Protein AF-A0A7H0VAL7-F1 (afdb_monomer_lite)

Organism: NCBI:txid2761580

Foldseek 3Di:
DDDDDDDDDDDDDDDDDDDDDDDDDDPDDDDDDPPDFFPFKAKDKDQPDKFPKEFFPDFADQQQAQDWEWDDDPNWIWIWTAGLPQQWIWIAGPVVRYGDDTAHADAVPPHGDRFHDWYDQDQAWIKTQHDPDVDDDLQRLQWIWTGHSNNHTDAIAGNVQPLPFPPDDPPDVVPDDLPAPQPFADDDNQKTKGASHRPDPPDDPVNCVVSVPAGMWMWGPPVDSYTHIDGQPADDPDPPPPFAAAPLQQDWHWDALDPQWIWIDGFQAQWIWIAGRHHNDIAIAPGRDDQADHFDTDDDPDVDRHNDDQQGKTFDYKAAQNVQQKIKTKIFGHFDPPCAQQPPFGLSGPFIKIFIAHNNNYGNHIATDDPVDDPPSPWHDDPRWTWDKDQDPGSSIIMITTMHIDMDGDDPVVSVVRSVCSVPVTRPAGQQLVLVVVVVLVQDFFAKEWEEELLADLLQLVLLVVVCVVCVVVCVVLRYAYEYEQNSDDPVLVVPPDSSYHYHDVCSSCVNCPSRLNHIKIFTGRNRTTRHIDGQDSVRSVVVVVVVVVSSVVSVD

Structure (mmCIF, N/CA/C/O backbone):
data_AF-A0A7H0VAL7-F1
#
_entry.id   AF-A0A7H0VAL7-F1
#
loop_
_atom_site.group_PDB
_atom_site.id
_atom_site.type_symbol
_atom_site.label_atom_id
_atom_site.label_alt_id
_atom_site.label_comp_id
_atom_site.label_asym_id
_atom_site.label_entity_id
_atom_site.label_seq_id
_atom_site.pdbx_PDB_ins_code
_atom_site.Cartn_x
_atom_site.Cartn_y
_atom_site.Cartn_z
_atom_site.occupancy
_atom_site.B_iso_or_equiv
_atom_site.auth_seq_id
_atom_site.auth_comp_id
_atom_site.auth_asym_id
_atom_site.auth_atom_id
_atom_site.pdbx_PDB_model_num
ATOM 1 N N . MET A 1 1 ? -89.020 -16.031 35.136 1.00 33.03 1 MET A N 1
ATOM 2 C CA . MET A 1 1 ? -88.899 -17.501 35.164 1.00 33.03 1 MET A CA 1
ATOM 3 C C . MET A 1 1 ? -87.523 -17.814 34.593 1.00 33.03 1 MET A C 1
ATOM 5 O O . MET A 1 1 ? -87.369 -17.716 33.387 1.00 33.03 1 MET A O 1
ATOM 9 N N . SER A 1 2 ? -86.459 -17.699 35.400 1.00 27.12 2 SER A N 1
ATOM 10 C CA . SER A 1 2 ? -85.858 -18.779 36.224 1.00 27.12 2 SER A CA 1
ATOM 11 C C . SER A 1 2 ? -85.446 -19.972 35.347 1.00 27.12 2 SER A C 1
ATOM 13 O O . SER A 1 2 ? -86.298 -20.505 34.650 1.00 27.12 2 SER A O 1
ATOM 15 N N . ASP A 1 3 ? -84.223 -20.489 35.333 1.00 27.53 3 ASP A N 1
ATOM 16 C CA . ASP A 1 3 ? -83.018 -20.225 36.118 1.00 27.53 3 ASP A CA 1
ATOM 17 C C . ASP A 1 3 ? -81.853 -21.040 35.514 1.00 27.53 3 ASP A C 1
ATOM 19 O O . ASP A 1 3 ? -82.085 -22.069 34.886 1.00 27.53 3 ASP A O 1
ATOM 23 N N . SER A 1 4 ? -80.628 -20.563 35.775 1.00 27.33 4 SER A N 1
ATOM 24 C CA . SER A 1 4 ? -79.407 -21.314 36.153 1.00 27.33 4 SER A CA 1
ATOM 25 C C . SER A 1 4 ? -78.883 -22.462 35.258 1.00 27.33 4 SER A C 1
ATOM 27 O O . SER A 1 4 ? -79.551 -23.468 35.062 1.00 27.33 4 SER A O 1
ATOM 29 N N . ALA A 1 5 ? -77.654 -22.336 34.728 1.00 27.92 5 ALA A N 1
ATOM 30 C CA . ALA A 1 5 ? -76.391 -22.871 35.305 1.00 27.92 5 ALA A CA 1
ATOM 31 C C . ALA A 1 5 ? -76.059 -24.288 34.771 1.00 27.92 5 ALA A C 1
ATOM 33 O O . ALA A 1 5 ? -76.961 -25.070 34.533 1.00 27.92 5 ALA A O 1
ATOM 34 N N . ALA A 1 6 ? -74.828 -24.752 34.545 1.00 24.59 6 ALA A N 1
ATOM 35 C CA . ALA A 1 6 ? -73.465 -24.229 34.579 1.00 24.59 6 ALA A CA 1
ATOM 36 C C . ALA A 1 6 ? -72.562 -25.199 33.763 1.00 24.59 6 ALA A C 1
ATOM 38 O O . ALA A 1 6 ? -72.931 -26.345 33.515 1.00 24.59 6 ALA A O 1
ATOM 39 N N . CYS A 1 7 ? -71.370 -24.728 33.379 1.00 26.05 7 CYS A N 1
ATOM 40 C CA . CYS A 1 7 ? -70.186 -25.501 32.929 1.00 26.05 7 CYS A CA 1
ATOM 41 C C . CYS A 1 7 ? -69.704 -26.497 34.029 1.00 26.05 7 CYS A C 1
ATOM 43 O O . CYS A 1 7 ? -70.071 -26.233 35.178 1.00 26.05 7 CYS A O 1
ATOM 45 N N . PRO A 1 8 ? -68.834 -27.532 33.798 1.00 38.78 8 PRO A N 1
ATOM 46 C CA . PRO A 1 8 ? -67.550 -27.397 33.064 1.00 38.78 8 PRO A CA 1
ATOM 47 C C . PRO A 1 8 ? -66.879 -28.649 32.394 1.00 38.78 8 PRO A C 1
ATOM 49 O O . PRO A 1 8 ? -67.209 -29.797 32.673 1.00 38.78 8 PRO A O 1
ATOM 52 N N . SER A 1 9 ? -65.773 -28.367 31.665 1.00 28.70 9 SER A N 1
ATOM 53 C CA . SER A 1 9 ? -64.550 -29.196 31.422 1.00 28.70 9 SER A CA 1
ATOM 54 C C . SER A 1 9 ? -64.651 -30.345 30.374 1.00 28.70 9 SER A C 1
ATOM 56 O O . SER A 1 9 ? -65.642 -31.054 30.365 1.00 28.70 9 SER A O 1
ATOM 58 N N . TYR A 1 10 ? -63.738 -30.615 29.416 1.00 26.97 10 TYR A N 1
ATOM 59 C CA . TYR A 1 10 ? -62.262 -30.589 29.366 1.00 26.97 10 TYR A CA 1
ATOM 60 C C . TYR A 1 10 ? -61.719 -30.816 27.908 1.00 26.97 10 TYR A C 1
ATOM 62 O O . TYR A 1 10 ? -62.367 -31.502 27.129 1.00 26.97 10 TYR A O 1
ATOM 70 N N . LEU A 1 11 ? -60.487 -30.341 27.614 1.00 28.53 11 LEU A N 1
ATOM 71 C CA . LEU A 1 11 ? -59.453 -30.833 26.647 1.00 28.53 11 LEU A CA 1
ATOM 72 C C . LEU A 1 11 ? -59.736 -30.869 25.116 1.00 28.53 11 LEU A C 1
ATOM 74 O O . LEU A 1 11 ? -60.431 -31.733 24.605 1.00 28.53 11 LEU A O 1
ATOM 78 N N . LEU A 1 12 ? -59.210 -29.908 24.338 1.00 27.16 12 LEU A N 1
ATOM 79 C CA . LEU A 1 12 ? -57.887 -29.876 23.655 1.00 27.16 12 LEU A CA 1
ATOM 80 C C . LEU A 1 12 ? -57.770 -30.722 22.365 1.00 27.16 12 LEU A C 1
ATOM 82 O O . LEU A 1 12 ? -57.530 -31.922 22.416 1.00 27.16 12 LEU A O 1
ATOM 86 N N . LYS A 1 13 ? -57.724 -30.035 21.213 1.00 25.97 13 LYS A N 1
ATOM 87 C CA . LYS A 1 13 ? -56.488 -29.875 20.419 1.00 25.97 13 LYS A CA 1
ATOM 88 C C . LYS A 1 13 ? -56.617 -28.687 19.444 1.00 25.97 13 LYS A C 1
ATOM 90 O O . LYS A 1 13 ? -57.256 -28.790 18.411 1.00 25.97 13 LYS A O 1
ATOM 95 N N . LEU A 1 14 ? -56.002 -27.578 19.881 1.00 27.69 14 LEU A N 1
ATOM 96 C CA . LEU A 1 14 ? -55.145 -26.619 19.151 1.00 27.69 14 LEU A CA 1
ATOM 97 C C . LEU A 1 14 ? -55.662 -26.029 17.811 1.00 27.69 14 LEU A C 1
ATOM 99 O O . LEU A 1 14 ? -55.783 -26.743 16.831 1.00 27.69 14 LEU A O 1
ATOM 103 N N . ALA A 1 15 ? -56.048 -24.741 17.746 1.00 27.56 15 ALA A N 1
ATOM 104 C CA . ALA A 1 15 ? -55.188 -23.533 17.660 1.00 27.56 15 ALA A CA 1
ATOM 105 C C . ALA A 1 15 ? -54.503 -23.403 16.274 1.00 27.56 15 ALA A C 1
ATOM 107 O O . ALA A 1 15 ? -53.844 -24.336 15.851 1.00 27.56 15 ALA A O 1
ATOM 108 N N . ARG A 1 16 ? -54.526 -22.277 15.541 1.00 24.84 16 ARG A N 1
ATOM 109 C CA . ARG A 1 16 ? -54.648 -20.874 15.963 1.00 24.84 16 ARG A CA 1
ATOM 110 C C . ARG A 1 16 ? -54.789 -19.947 14.730 1.00 24.84 16 ARG A C 1
ATOM 112 O O . ARG A 1 16 ? -54.153 -20.188 13.716 1.00 24.84 16 ARG A O 1
ATOM 119 N N . VAL A 1 17 ? -55.505 -18.839 14.948 1.00 27.20 17 VAL A N 1
ATOM 120 C CA . VAL A 1 17 ? -55.437 -17.515 14.284 1.00 27.20 17 VAL A CA 1
ATOM 121 C C . VAL A 1 17 ? -56.045 -17.363 12.880 1.00 27.20 17 VAL A C 1
ATOM 123 O O . VAL A 1 17 ? -55.521 -17.806 11.867 1.00 27.20 17 VAL A O 1
ATOM 126 N N . VAL A 1 18 ? -57.153 -16.619 12.869 1.00 26.25 18 VAL A N 1
ATOM 127 C CA . VAL A 1 18 ? -57.858 -16.047 11.718 1.00 26.25 18 VAL A CA 1
ATOM 128 C C . VAL A 1 18 ? -56.954 -15.039 11.001 1.00 26.25 18 VAL A C 1
ATOM 130 O O . VAL A 1 18 ? -56.580 -14.024 11.585 1.00 26.25 18 VAL A O 1
ATOM 133 N N . LEU A 1 19 ? -56.637 -15.301 9.732 1.00 24.31 19 LEU A N 1
ATOM 134 C CA . LEU A 1 19 ? -56.024 -14.336 8.822 1.00 24.31 19 LEU A CA 1
ATOM 135 C C . LEU A 1 19 ? -57.151 -13.590 8.089 1.00 24.31 19 LEU A C 1
ATOM 137 O O . LEU A 1 19 ? -57.848 -14.171 7.257 1.00 24.31 19 LEU A O 1
ATOM 141 N N . PHE A 1 20 ? -57.361 -12.315 8.415 1.00 27.95 20 PHE A N 1
ATOM 142 C CA . PHE A 1 20 ? -58.212 -11.433 7.614 1.00 27.95 20 PHE A CA 1
ATOM 143 C C . PHE A 1 20 ? -57.476 -11.089 6.315 1.00 27.95 20 PHE A C 1
ATOM 145 O O . PHE A 1 20 ? -56.461 -10.394 6.327 1.00 27.95 20 PHE A O 1
ATOM 152 N N . VAL A 1 21 ? -57.988 -11.599 5.195 1.00 27.55 21 VAL A N 1
ATOM 153 C CA . VAL A 1 21 ? -57.498 -11.308 3.845 1.00 27.55 21 VAL A CA 1
ATOM 154 C C . VAL A 1 21 ? -57.972 -9.910 3.443 1.00 27.55 21 VAL A C 1
ATOM 156 O O . VAL A 1 21 ? -59.139 -9.712 3.112 1.00 27.55 21 VAL A O 1
ATOM 159 N N . PHE A 1 22 ? -57.061 -8.937 3.471 1.00 28.88 22 PHE A N 1
ATOM 160 C CA . PHE A 1 22 ? -57.211 -7.694 2.720 1.00 28.88 22 PHE A CA 1
ATOM 161 C C . PHE A 1 22 ? -56.831 -7.959 1.260 1.00 28.88 22 PHE A C 1
ATOM 163 O O . PHE A 1 22 ? -55.710 -8.367 0.960 1.00 28.88 22 PHE A O 1
ATOM 170 N N . ILE A 1 23 ? -57.780 -7.725 0.357 1.00 28.89 23 ILE A N 1
ATOM 171 C CA . ILE A 1 23 ? -57.581 -7.746 -1.093 1.00 28.89 23 ILE A CA 1
ATOM 172 C C . ILE A 1 23 ? -56.744 -6.509 -1.457 1.00 28.89 23 ILE A C 1
ATOM 174 O O . ILE A 1 23 ? -57.267 -5.402 -1.550 1.00 28.89 23 ILE A O 1
ATOM 178 N N . MET A 1 24 ? -55.433 -6.702 -1.613 1.00 26.30 24 MET A N 1
ATOM 179 C CA . MET A 1 24 ? -54.517 -5.772 -2.281 1.00 26.30 24 MET A CA 1
ATOM 180 C C . MET A 1 24 ? -54.406 -6.185 -3.759 1.00 26.30 24 MET A C 1
ATOM 182 O O . MET A 1 24 ? -54.379 -7.386 -4.040 1.00 26.30 24 MET A O 1
ATOM 186 N N . PRO A 1 25 ? -54.339 -5.242 -4.715 1.00 25.00 25 PRO A N 1
ATOM 187 C CA . PRO A 1 25 ? -54.172 -5.567 -6.125 1.00 25.00 25 PRO A CA 1
ATOM 188 C C . PRO A 1 25 ? -52.848 -6.309 -6.333 1.00 25.00 25 PRO A C 1
ATOM 190 O O . PRO A 1 25 ? -51.773 -5.825 -5.984 1.00 25.00 25 PRO A O 1
ATOM 193 N N . SER A 1 26 ? -52.957 -7.507 -6.898 1.00 22.83 26 SER A N 1
ATOM 194 C CA . SER A 1 26 ? -51.852 -8.362 -7.302 1.00 22.83 26 SER A CA 1
ATOM 195 C C . SER A 1 26 ? -51.057 -7.694 -8.424 1.00 22.83 26 SER A C 1
ATOM 197 O O . SER A 1 26 ? -51.422 -7.796 -9.598 1.00 22.83 26 SER A O 1
ATOM 199 N N . CYS A 1 27 ? -49.954 -7.032 -8.075 1.00 25.16 27 CYS A N 1
ATOM 200 C CA . CYS A 1 27 ? -48.839 -6.899 -9.003 1.00 25.16 27 CYS A CA 1
ATOM 201 C C . CYS A 1 27 ? -48.358 -8.311 -9.328 1.00 25.16 27 CYS A C 1
ATOM 203 O O . CYS A 1 27 ? -47.951 -9.065 -8.444 1.00 25.16 27 CYS A O 1
ATOM 205 N N . GLN A 1 28 ? -48.488 -8.664 -10.601 1.00 25.08 28 GLN A N 1
ATOM 206 C CA . GLN A 1 28 ? -47.977 -9.892 -11.179 1.00 25.08 28 GLN A CA 1
ATOM 207 C C . GLN A 1 28 ? -46.509 -10.054 -10.792 1.00 25.08 28 GLN A C 1
ATOM 209 O O . GLN A 1 28 ? -45.699 -9.153 -10.998 1.00 25.08 28 GLN A O 1
ATOM 214 N N . SER A 1 29 ? -46.192 -11.211 -10.227 1.00 24.55 29 SER A N 1
ATOM 215 C CA . SER A 1 29 ? -44.840 -11.732 -10.129 1.00 24.55 29 SER A CA 1
ATOM 216 C C . SER A 1 29 ? -44.214 -11.771 -11.526 1.00 24.55 29 SER A C 1
ATOM 218 O O . SER A 1 29 ? -44.711 -12.507 -12.384 1.00 24.55 29 SER A O 1
ATOM 220 N N . PRO A 1 30 ? -43.112 -11.046 -11.780 1.00 29.53 30 PRO A N 1
ATOM 221 C CA . PRO A 1 30 ? -42.185 -11.464 -12.805 1.00 29.53 30 PRO A CA 1
ATOM 222 C C . PRO A 1 30 ? -41.429 -12.660 -12.230 1.00 29.53 30 PRO A C 1
ATOM 224 O O . PRO A 1 30 ? -40.727 -12.556 -11.225 1.00 29.53 30 PRO A O 1
ATOM 227 N N . SER A 1 31 ? -41.707 -13.800 -12.845 1.00 27.52 31 SER A N 1
ATOM 228 C CA . SER A 1 31 ? -40.844 -14.963 -13.007 1.00 27.52 31 SER A CA 1
ATOM 229 C C . SER A 1 31 ? -39.399 -14.823 -12.521 1.00 27.52 31 SER A C 1
ATOM 231 O O . SER A 1 31 ? -38.689 -13.872 -12.851 1.00 27.52 31 SER A O 1
ATOM 233 N N . GLU A 1 32 ? -38.965 -15.875 -11.831 1.00 29.09 32 GLU A N 1
ATOM 234 C CA . GLU A 1 32 ? -37.606 -16.410 -11.869 1.00 29.09 32 GLU A CA 1
ATOM 235 C C . GLU A 1 32 ? -37.019 -16.296 -13.286 1.00 29.09 32 GLU A C 1
ATOM 237 O O . GLU A 1 32 ? -37.307 -17.109 -14.152 1.00 29.09 32 GLU A O 1
ATOM 242 N N . ASP A 1 33 ? -36.270 -15.221 -13.516 1.00 28.91 33 ASP A N 1
ATOM 243 C CA . ASP A 1 33 ? -35.259 -15.047 -14.564 1.00 28.91 33 ASP A CA 1
ATOM 244 C C . ASP A 1 33 ? -34.406 -13.826 -14.171 1.00 28.91 33 ASP A C 1
ATOM 246 O O . ASP A 1 33 ? -34.338 -12.793 -14.835 1.00 28.91 33 ASP A O 1
ATOM 250 N N . ALA A 1 34 ? -33.777 -13.926 -12.999 1.00 28.55 34 ALA A N 1
ATOM 251 C CA . ALA A 1 34 ? -32.723 -13.016 -12.554 1.00 28.55 34 ALA A CA 1
ATOM 252 C C . ALA A 1 34 ? -31.360 -13.724 -12.603 1.00 28.55 34 ALA A C 1
ATOM 254 O O . ALA A 1 34 ? -30.534 -13.587 -11.703 1.00 28.55 34 ALA A O 1
ATOM 255 N N . THR A 1 35 ? -31.115 -14.511 -13.648 1.00 32.81 35 THR A N 1
ATOM 256 C CA . THR A 1 35 ? -29.775 -14.996 -13.978 1.00 32.81 35 THR A CA 1
ATOM 257 C C . THR A 1 35 ? -28.995 -13.879 -14.673 1.00 32.81 35 THR A C 1
ATOM 259 O O . THR A 1 35 ? -29.366 -13.428 -15.754 1.00 32.81 35 THR A O 1
ATOM 262 N N . HIS A 1 36 ? -27.904 -13.467 -14.013 1.00 35.47 36 HIS A N 1
ATOM 263 C CA . HIS A 1 36 ? -26.885 -12.462 -14.371 1.00 35.47 36 HIS A CA 1
ATOM 264 C C . HIS A 1 36 ? -27.039 -11.050 -13.773 1.00 35.47 36 HIS A C 1
ATOM 266 O O . HIS A 1 36 ? -27.132 -10.039 -14.473 1.00 35.47 36 HIS A O 1
ATOM 272 N N . LYS A 1 37 ? -26.922 -10.970 -12.439 1.00 39.69 37 LYS A N 1
ATOM 273 C CA . LYS A 1 37 ? -26.351 -9.795 -11.758 1.00 39.69 37 LYS A CA 1
ATOM 274 C C . LYS A 1 37 ? -24.849 -9.688 -12.094 1.00 39.69 37 LYS A C 1
ATOM 276 O O . LYS A 1 37 ? -24.137 -10.681 -12.037 1.00 39.69 37 LYS A O 1
ATOM 281 N N . GLY A 1 38 ? -24.373 -8.489 -12.441 1.00 49.00 38 GLY A N 1
ATOM 282 C CA . GLY A 1 38 ? -22.967 -8.090 -12.261 1.00 49.00 38 GLY A CA 1
ATOM 283 C C . GLY A 1 38 ? -21.944 -8.299 -13.387 1.00 49.00 38 GLY A C 1
ATOM 284 O O . GLY A 1 38 ? -20.811 -7.883 -13.182 1.00 49.00 38 GLY A O 1
ATOM 285 N N . LEU A 1 39 ? -22.260 -8.880 -14.556 1.00 61.19 39 LEU A N 1
ATOM 286 C CA . LEU A 1 39 ? -21.219 -9.187 -15.568 1.00 61.19 39 LEU A CA 1
ATOM 287 C C . LEU A 1 39 ? -20.491 -7.948 -16.134 1.00 61.19 39 LEU A C 1
ATOM 289 O O . LEU A 1 39 ? -19.273 -7.987 -16.294 1.00 61.19 39 LEU A O 1
ATOM 293 N N . ASN A 1 40 ? -21.212 -6.842 -16.349 1.00 79.69 40 ASN A N 1
ATOM 294 C CA . ASN A 1 40 ? -20.710 -5.657 -17.054 1.00 79.69 40 ASN A CA 1
ATOM 295 C C . ASN A 1 40 ? -20.802 -4.402 -16.176 1.00 79.69 40 ASN A C 1
ATOM 297 O O . ASN A 1 40 ? -21.616 -3.521 -16.443 1.00 79.69 40 ASN A O 1
ATOM 301 N N . SER A 1 41 ? -20.010 -4.311 -15.114 1.00 88.12 41 SER A N 1
ATOM 302 C CA . SER A 1 41 ? -19.969 -3.120 -14.254 1.00 88.12 41 SER A CA 1
ATOM 303 C C . SER A 1 41 ? -18.535 -2.652 -14.046 1.00 88.12 41 SER A C 1
ATOM 305 O O . SER A 1 41 ? -17.637 -3.478 -13.866 1.00 88.12 41 SER A O 1
ATOM 307 N N . LYS A 1 42 ? -18.332 -1.331 -14.025 1.00 91.69 42 LYS A N 1
ATOM 308 C CA . LYS A 1 42 ? -17.063 -0.711 -13.629 1.00 91.69 42 LYS A CA 1
ATOM 309 C C . LYS A 1 42 ? -17.087 -0.291 -12.167 1.00 91.69 42 LYS A C 1
ATOM 311 O O . LYS A 1 42 ? -18.143 0.081 -11.658 1.00 91.69 42 LYS A O 1
ATOM 316 N N . VAL A 1 43 ? -15.922 -0.295 -11.526 1.00 93.12 43 VAL A N 1
ATOM 317 C CA . VAL A 1 43 ? -15.710 0.514 -10.317 1.00 93.12 43 VAL A CA 1
ATOM 318 C C . VAL A 1 43 ? -15.497 1.958 -10.751 1.00 93.12 43 VAL A C 1
ATOM 320 O O . VAL A 1 43 ? -14.681 2.233 -11.629 1.00 93.12 43 VAL A O 1
ATOM 323 N N . GLU A 1 44 ? -16.255 2.871 -10.164 1.00 92.81 44 GLU A N 1
ATOM 324 C CA . GLU A 1 44 ? -16.148 4.303 -10.393 1.00 92.81 44 GLU A CA 1
ATOM 325 C C . GLU A 1 44 ? -15.502 4.974 -9.186 1.00 92.81 44 GLU A C 1
ATOM 327 O O . GLU A 1 44 ? -15.857 4.697 -8.041 1.00 92.81 44 GLU A O 1
ATOM 332 N N . PHE A 1 45 ? -14.541 5.847 -9.471 1.00 94.00 45 PHE A N 1
ATOM 333 C CA . PHE A 1 45 ? -13.821 6.629 -8.480 1.00 94.00 45 PHE A CA 1
ATOM 334 C C . PHE A 1 45 ? -14.271 8.078 -8.602 1.00 94.00 45 PHE A C 1
ATOM 336 O O . PHE A 1 45 ? -14.106 8.696 -9.655 1.00 94.00 45 PHE A O 1
ATOM 343 N N . GLU A 1 46 ? -14.810 8.624 -7.522 1.00 94.25 46 GLU A N 1
ATOM 344 C CA . GLU A 1 46 ? -15.246 10.012 -7.461 1.00 94.25 46 GLU A CA 1
ATOM 345 C C . GLU A 1 46 ? -14.402 10.762 -6.432 1.00 94.25 46 GLU A C 1
ATOM 347 O O . GLU A 1 46 ? -14.486 10.500 -5.228 1.00 94.25 46 GLU A O 1
ATOM 352 N N . LEU A 1 47 ? -13.586 11.708 -6.905 1.00 92.44 47 LEU A N 1
ATOM 353 C CA . LEU A 1 47 ? -12.904 12.660 -6.036 1.00 92.44 47 LEU A CA 1
ATOM 354 C C . LEU A 1 47 ? -13.942 13.654 -5.498 1.00 92.44 47 LEU A C 1
ATOM 356 O O . LEU A 1 47 ? -14.277 14.633 -6.161 1.00 92.44 47 LEU A O 1
ATOM 360 N N . ILE A 1 48 ? -14.449 13.394 -4.292 1.00 91.81 48 ILE A N 1
ATOM 361 C CA . ILE A 1 48 ? -15.492 14.210 -3.656 1.00 91.81 48 ILE A CA 1
ATOM 362 C C . ILE A 1 48 ? -14.955 15.596 -3.319 1.00 91.81 48 ILE A C 1
ATOM 364 O O . ILE A 1 48 ? -15.605 16.613 -3.555 1.00 91.81 48 ILE A O 1
ATOM 368 N N . ARG A 1 49 ? -13.761 15.630 -2.726 1.00 89.38 49 ARG A N 1
ATOM 369 C CA . ARG A 1 49 ? -13.029 16.864 -2.459 1.00 89.38 49 ARG A CA 1
ATOM 370 C C . ARG A 1 49 ? -11.542 16.582 -2.311 1.00 89.38 49 ARG A C 1
ATOM 372 O O . ARG A 1 49 ? -11.132 15.495 -1.906 1.00 89.38 49 ARG A O 1
ATOM 379 N N . GLN A 1 50 ? -10.749 17.611 -2.556 1.00 87.06 50 GLN A N 1
ATOM 380 C CA . GLN A 1 50 ? -9.346 17.666 -2.181 1.00 87.06 50 GLN A CA 1
ATOM 381 C C . GLN A 1 50 ? -9.166 18.883 -1.277 1.00 87.06 50 GLN A C 1
ATOM 383 O O . GLN A 1 50 ? -9.714 19.946 -1.573 1.00 87.06 50 GLN A O 1
ATOM 388 N N . SER A 1 51 ? -8.457 18.717 -0.161 1.00 83.88 51 SER A N 1
ATOM 389 C CA . SER A 1 51 ? -8.179 19.839 0.733 1.00 83.88 51 SER A CA 1
ATOM 390 C C . SER A 1 51 ? -7.348 20.901 0.018 1.00 83.88 51 SER A C 1
ATOM 392 O O . SER A 1 51 ? -6.616 20.607 -0.937 1.00 83.88 51 SER A O 1
ATOM 394 N N . GLN A 1 52 ? -7.369 22.122 0.550 1.00 85.62 52 GLN A N 1
ATOM 395 C CA . GLN A 1 52 ? -6.288 23.057 0.277 1.00 85.62 52 GLN A CA 1
ATOM 396 C C . GLN A 1 52 ? -4.936 22.448 0.674 1.00 85.62 52 GLN A C 1
ATOM 398 O O . GLN A 1 52 ? -4.841 21.458 1.411 1.00 85.62 52 GLN A O 1
ATOM 403 N N . GLU A 1 53 ? -3.874 23.034 0.132 1.00 90.62 53 GLU A N 1
ATOM 404 C CA . GLU A 1 53 ? -2.510 22.620 0.416 1.00 90.62 53 GLU A CA 1
ATOM 405 C C . GLU A 1 53 ? -2.176 22.859 1.893 1.00 90.62 53 GLU A C 1
ATOM 407 O O . GLU A 1 53 ? -2.135 23.996 2.370 1.00 90.62 53 GLU A O 1
ATOM 412 N N . ILE A 1 54 ? -1.945 21.767 2.621 1.00 93.12 54 ILE A N 1
ATOM 413 C CA . ILE A 1 54 ? -1.576 21.809 4.030 1.00 93.12 54 ILE A CA 1
ATOM 414 C C . ILE A 1 54 ? -0.078 22.050 4.100 1.00 93.12 54 ILE A C 1
ATOM 416 O O . ILE A 1 54 ? 0.723 21.240 3.636 1.00 93.12 54 ILE A O 1
ATOM 420 N N . ASN A 1 55 ? 0.287 23.180 4.697 1.00 94.06 55 ASN A N 1
ATOM 421 C CA . ASN A 1 55 ? 1.673 23.577 4.882 1.00 94.06 55 ASN A CA 1
ATOM 422 C C . ASN A 1 55 ? 2.190 23.044 6.218 1.00 94.06 55 ASN A C 1
ATOM 424 O O . ASN A 1 55 ? 1.607 23.303 7.275 1.00 94.06 55 ASN A O 1
ATOM 428 N N . LEU A 1 56 ? 3.306 22.331 6.162 1.00 93.50 56 LEU A N 1
ATOM 429 C CA . LEU A 1 56 ? 4.058 21.860 7.308 1.00 93.50 56 LEU A CA 1
ATOM 430 C C . LEU A 1 56 ? 5.241 22.802 7.573 1.00 93.50 56 LEU A C 1
ATOM 432 O O . LEU A 1 56 ? 5.838 23.340 6.640 1.00 93.50 56 LEU A O 1
ATOM 436 N N . PRO A 1 57 ? 5.639 22.993 8.842 1.00 93.44 57 PRO A N 1
ATOM 437 C CA . PRO A 1 57 ? 6.821 23.786 9.175 1.00 93.44 57 PRO A CA 1
ATOM 438 C C . PRO A 1 57 ? 8.147 23.051 8.891 1.00 93.44 57 PRO A C 1
ATOM 440 O O . PRO A 1 57 ? 9.212 23.525 9.284 1.00 93.44 57 PRO A O 1
ATOM 443 N N . PHE A 1 58 ? 8.096 21.889 8.240 1.00 89.94 58 PHE A N 1
ATOM 444 C CA . PHE A 1 58 ? 9.207 20.979 7.985 1.00 89.94 58 PHE A CA 1
ATOM 445 C C . PHE A 1 58 ? 8.927 20.130 6.742 1.00 89.94 58 PHE A C 1
ATOM 447 O O . PHE A 1 58 ? 7.785 20.037 6.298 1.00 89.94 58 PHE A O 1
ATOM 454 N N . GLU A 1 59 ? 9.968 19.512 6.192 1.00 87.69 59 GLU A N 1
ATOM 455 C CA . GLU A 1 59 ? 9.846 18.570 5.075 1.00 87.69 59 GLU A CA 1
ATOM 456 C C . GLU A 1 59 ? 9.268 17.237 5.558 1.00 87.69 59 GLU A C 1
ATOM 458 O O . GLU A 1 59 ? 9.572 16.784 6.664 1.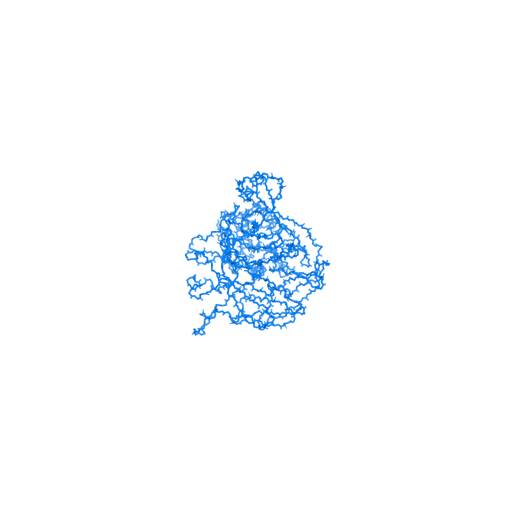00 87.69 59 GLU A O 1
ATOM 463 N N . PHE A 1 60 ? 8.393 16.658 4.738 1.00 83.31 60 PHE A N 1
ATOM 464 C CA . PHE A 1 60 ? 7.707 15.397 4.976 1.00 83.31 60 PHE A CA 1
ATOM 465 C C . PHE A 1 60 ? 7.444 14.709 3.636 1.00 83.31 60 PHE A C 1
ATOM 467 O O . PHE A 1 60 ? 6.779 15.267 2.760 1.00 83.31 60 PHE A O 1
ATOM 474 N N . ASN A 1 61 ? 7.948 13.486 3.492 1.00 76.62 61 ASN A N 1
ATOM 475 C CA . ASN A 1 61 ? 7.738 12.683 2.299 1.00 76.62 61 ASN A CA 1
ATOM 476 C C . ASN A 1 61 ? 6.555 11.722 2.498 1.00 76.62 61 ASN A C 1
ATOM 478 O O . ASN A 1 61 ? 6.677 10.692 3.163 1.00 76.62 61 ASN A O 1
ATOM 482 N N . VAL A 1 62 ? 5.414 12.047 1.880 1.00 77.38 62 VAL A N 1
ATOM 483 C CA . VAL A 1 62 ? 4.181 11.242 1.924 1.00 77.38 62 VAL A CA 1
ATOM 484 C C . VAL A 1 62 ? 4.433 9.797 1.487 1.00 77.38 62 VAL A C 1
ATOM 486 O O . VAL A 1 62 ? 3.848 8.888 2.071 1.00 77.38 62 VAL A O 1
ATOM 489 N N . ALA A 1 63 ? 5.326 9.566 0.518 1.00 66.88 63 ALA A N 1
ATOM 490 C CA . ALA A 1 63 ? 5.606 8.230 -0.008 1.00 66.88 63 ALA A CA 1
ATOM 491 C C . ALA A 1 63 ? 6.255 7.294 1.026 1.00 66.88 63 ALA A C 1
ATOM 493 O O . ALA A 1 63 ? 6.245 6.078 0.844 1.00 66.88 63 ALA A O 1
ATOM 494 N N . LEU A 1 64 ? 6.817 7.835 2.111 1.00 65.56 64 LEU A N 1
ATOM 495 C CA . LEU A 1 64 ? 7.454 7.040 3.168 1.00 65.56 64 LEU A CA 1
ATOM 496 C C . LEU A 1 64 ? 6.504 6.692 4.300 1.00 65.56 64 LEU A C 1
ATOM 498 O O . LEU A 1 64 ? 6.816 5.839 5.128 1.00 65.56 64 LEU A O 1
ATOM 502 N N . ASN A 1 65 ? 5.339 7.328 4.329 1.00 69.25 65 ASN A N 1
ATOM 503 C CA . ASN A 1 65 ? 4.297 6.945 5.252 1.00 69.25 65 ASN A CA 1
ATOM 504 C C . ASN A 1 65 ? 3.689 5.613 4.790 1.00 69.25 65 ASN A C 1
ATOM 506 O O . ASN A 1 65 ? 3.458 5.419 3.598 1.00 69.25 65 ASN A O 1
ATOM 510 N N . LEU A 1 66 ? 3.413 4.696 5.718 1.00 66.62 66 LEU A N 1
ATOM 511 C CA . LEU A 1 66 ? 2.739 3.432 5.388 1.00 66.62 66 LEU A CA 1
ATOM 512 C C . LEU A 1 66 ? 1.231 3.503 5.625 1.00 66.62 66 LEU A C 1
ATOM 514 O O . LEU A 1 66 ? 0.458 2.899 4.884 1.00 66.62 66 LEU A O 1
ATOM 518 N N . THR A 1 67 ? 0.806 4.245 6.649 1.00 70.94 67 THR A N 1
ATOM 519 C CA . THR A 1 67 ? -0.583 4.247 7.119 1.00 70.94 67 THR A CA 1
ATOM 520 C C . THR A 1 67 ? -1.092 5.655 7.388 1.00 70.94 67 THR A C 1
ATOM 522 O O . THR A 1 67 ? -0.395 6.498 7.959 1.00 70.94 67 THR A O 1
ATOM 525 N N . ILE A 1 68 ? -2.346 5.898 7.019 1.00 85.69 68 ILE A N 1
ATOM 526 C CA . ILE A 1 68 ? -3.118 7.065 7.448 1.00 85.69 68 ILE A CA 1
ATOM 527 C C . ILE A 1 68 ? -4.091 6.581 8.516 1.00 85.69 68 ILE A C 1
ATOM 529 O O . ILE A 1 68 ? -4.797 5.600 8.301 1.00 85.69 68 ILE A O 1
ATOM 533 N N . ASP A 1 69 ? -4.161 7.284 9.640 1.00 88.88 69 ASP A N 1
ATOM 534 C CA . ASP A 1 69 ? -5.180 7.020 10.652 1.00 88.88 69 ASP A CA 1
ATOM 535 C C . ASP A 1 69 ? -6.035 8.268 10.860 1.00 88.88 69 ASP A C 1
ATOM 537 O O . ASP A 1 69 ? -5.502 9.367 11.014 1.00 88.88 69 ASP A O 1
ATOM 541 N N . ALA A 1 70 ? -7.355 8.113 10.814 1.00 91.25 70 ALA A N 1
ATOM 542 C CA . ALA A 1 70 ? -8.312 9.210 10.854 1.00 91.25 70 ALA A CA 1
ATOM 543 C C . ALA A 1 70 ? -9.271 9.034 12.031 1.00 91.25 70 ALA A C 1
ATOM 545 O O . ALA A 1 70 ? -9.866 7.973 12.217 1.00 91.25 70 ALA A O 1
ATOM 546 N N . TYR A 1 71 ? -9.452 10.088 12.825 1.00 92.00 71 TYR A N 1
ATOM 547 C CA . TYR A 1 71 ? -10.247 10.019 14.049 1.00 92.00 71 TYR A CA 1
ATOM 548 C C . TYR A 1 71 ? -10.903 11.361 14.390 1.00 92.00 71 TYR A C 1
ATOM 550 O O . TYR A 1 71 ? -10.462 12.428 13.965 1.00 92.00 71 TYR A O 1
ATOM 558 N N . THR A 1 72 ? -11.954 11.313 15.211 1.00 92.00 72 THR A N 1
ATOM 559 C CA . THR A 1 72 ? -12.632 12.504 15.745 1.00 92.00 72 THR A CA 1
ATOM 560 C C . THR A 1 72 ? -12.253 12.719 17.207 1.00 92.00 72 THR A C 1
ATOM 562 O O . THR A 1 72 ? -12.285 11.790 18.014 1.00 92.00 72 THR A O 1
ATOM 565 N N . ARG A 1 73 ? -11.943 13.964 17.579 1.00 90.31 73 ARG A N 1
ATOM 566 C CA . ARG A 1 73 ? -11.720 14.381 18.967 1.00 90.31 73 ARG A CA 1
ATOM 567 C C . ARG A 1 73 ? -12.322 15.762 19.204 1.00 90.31 73 ARG A C 1
ATOM 569 O O . ARG A 1 73 ? -11.905 16.724 18.567 1.00 90.31 73 ARG A O 1
ATOM 576 N N . ASN A 1 74 ? -13.223 15.867 20.184 1.00 89.25 74 ASN A N 1
ATOM 577 C CA . ASN A 1 74 ? -13.915 17.112 20.552 1.00 89.25 74 ASN A CA 1
ATOM 578 C C . ASN A 1 74 ? -14.536 17.806 19.324 1.00 89.25 74 ASN A C 1
ATOM 580 O O . ASN A 1 74 ? -14.211 18.954 19.032 1.00 89.25 74 ASN A O 1
ATOM 584 N N . ASP A 1 75 ? -15.341 17.061 18.560 1.00 90.62 75 ASP A N 1
ATOM 585 C CA . ASP A 1 75 ? -16.016 17.517 17.331 1.00 90.62 75 ASP A CA 1
ATOM 586 C C . ASP A 1 75 ? -15.091 18.010 16.204 1.00 90.62 75 ASP A C 1
ATOM 588 O O . ASP A 1 75 ? -15.553 18.577 15.218 1.00 90.62 75 ASP A O 1
ATOM 592 N N . THR A 1 76 ? -13.784 17.772 16.322 1.00 94.31 76 THR A N 1
ATOM 593 C CA . THR A 1 76 ? -12.796 18.070 15.284 1.00 94.31 76 THR A CA 1
ATOM 594 C C . THR A 1 76 ? -12.229 16.768 14.741 1.00 94.31 76 THR A C 1
ATOM 596 O O . THR A 1 76 ? -11.841 15.880 15.504 1.00 94.31 76 THR A O 1
ATOM 599 N N . ASP A 1 77 ? -12.175 16.660 13.422 1.00 95.06 77 ASP A N 1
ATOM 600 C CA . ASP A 1 77 ? -11.594 15.520 12.727 1.00 95.06 77 ASP A CA 1
ATOM 601 C C . ASP A 1 77 ? -10.111 15.746 12.449 1.00 95.06 77 ASP A C 1
ATOM 603 O O . ASP A 1 77 ? -9.697 16.826 12.013 1.00 95.06 77 ASP A O 1
ATOM 607 N N . PHE A 1 78 ? -9.321 14.702 12.677 1.00 95.19 78 PHE A N 1
ATOM 608 C CA . PHE A 1 78 ? -7.881 14.699 12.487 1.00 95.19 78 PHE A CA 1
ATOM 609 C C . PHE A 1 78 ? -7.450 13.526 11.616 1.00 95.19 78 PHE A C 1
ATOM 611 O O . PHE A 1 78 ? -8.093 12.476 11.616 1.00 95.19 78 PHE A O 1
ATOM 618 N N . ILE A 1 79 ? -6.309 13.694 10.952 1.00 94.00 79 ILE A N 1
ATOM 619 C CA . ILE A 1 79 ? -5.487 12.567 10.510 1.00 94.00 79 ILE A CA 1
ATOM 620 C C . ILE A 1 79 ? -4.163 12.569 11.270 1.00 94.00 79 ILE A C 1
ATOM 622 O O . ILE A 1 79 ? -3.611 13.629 11.587 1.00 94.00 79 ILE A O 1
ATOM 626 N N . LEU A 1 80 ? -3.669 11.375 11.572 1.00 92.56 80 LEU A N 1
ATOM 627 C CA . LEU A 1 80 ? -2.366 11.115 12.160 1.00 92.56 80 LEU A CA 1
ATOM 628 C C . LEU A 1 80 ? -1.495 10.421 11.119 1.00 92.56 80 LEU A C 1
ATOM 630 O O . LEU A 1 80 ? -1.907 9.413 10.540 1.00 92.56 80 LEU A O 1
ATOM 634 N N . LEU A 1 81 ? -0.301 10.961 10.896 1.00 90.00 81 LEU A N 1
ATOM 635 C CA . LEU A 1 81 ? 0.666 10.474 9.914 1.00 90.00 81 LEU A CA 1
ATOM 636 C C . LEU A 1 81 ? 1.990 10.144 10.596 1.00 90.00 81 LEU A C 1
ATOM 638 O O . LEU A 1 81 ? 2.369 10.814 11.562 1.00 90.00 81 LEU A O 1
ATOM 642 N N . GLY A 1 82 ? 2.692 9.141 10.074 1.00 82.94 82 GLY A N 1
ATOM 643 C CA . GLY A 1 82 ? 4.015 8.764 10.539 1.00 82.94 82 GLY A CA 1
ATOM 644 C C . GLY A 1 82 ? 5.101 9.404 9.692 1.00 82.94 82 GLY A C 1
ATOM 645 O O . GLY A 1 82 ? 5.086 9.284 8.471 1.00 82.94 82 GLY A O 1
ATOM 646 N N . ASP A 1 83 ? 6.042 10.088 10.338 1.00 80.19 83 ASP A N 1
ATOM 647 C CA . ASP A 1 83 ? 7.229 10.639 9.691 1.00 80.19 83 ASP A CA 1
ATOM 648 C C . ASP A 1 83 ? 8.467 9.903 10.210 1.00 80.19 83 ASP A C 1
ATOM 650 O O . ASP A 1 83 ? 8.976 10.177 11.306 1.00 80.19 83 ASP A O 1
ATOM 654 N N . ILE A 1 84 ? 8.915 8.932 9.412 1.00 71.25 84 ILE A N 1
ATOM 655 C CA . ILE A 1 84 ? 10.085 8.097 9.698 1.00 71.25 84 ILE A CA 1
ATOM 656 C C . ILE A 1 84 ? 11.348 8.964 9.766 1.00 71.25 84 ILE A C 1
ATOM 658 O O . ILE A 1 84 ? 12.138 8.832 10.704 1.00 71.25 84 ILE A O 1
ATOM 662 N N . GLU A 1 85 ? 11.525 9.867 8.799 1.00 71.44 85 GLU A N 1
ATOM 663 C CA . GLU A 1 85 ? 12.730 10.690 8.652 1.00 71.44 85 GLU A CA 1
ATOM 664 C C . GLU A 1 85 ? 12.833 11.718 9.781 1.00 71.44 85 GLU A C 1
ATOM 666 O O . GLU A 1 85 ? 13.871 11.839 10.439 1.00 71.44 85 GLU A O 1
ATOM 671 N N . GLY A 1 86 ? 11.723 12.405 10.065 1.00 73.75 86 GLY A N 1
ATOM 672 C CA . GLY A 1 86 ? 11.601 13.367 11.157 1.00 73.75 86 GLY A CA 1
ATOM 673 C C . GLY A 1 86 ? 11.422 12.739 12.542 1.00 73.75 86 GLY A C 1
ATOM 674 O O . GLY A 1 86 ? 11.464 13.463 13.537 1.00 73.75 86 GLY A O 1
ATOM 675 N N . ARG A 1 87 ? 11.245 11.411 12.631 1.00 78.25 87 ARG A N 1
ATOM 676 C CA . ARG A 1 87 ? 11.059 10.645 13.882 1.00 78.25 87 ARG A CA 1
ATOM 677 C C . ARG A 1 87 ? 9.914 11.191 14.741 1.00 78.25 87 ARG A C 1
ATOM 679 O O . ARG A 1 87 ? 10.058 11.439 15.943 1.00 78.25 87 ARG A O 1
ATOM 686 N N . ARG A 1 88 ? 8.763 11.415 14.115 1.00 84.81 88 ARG A N 1
ATOM 687 C CA . ARG A 1 88 ? 7.606 12.069 14.740 1.00 84.81 88 ARG A CA 1
ATOM 688 C C . ARG A 1 88 ? 6.291 11.542 14.189 1.00 84.81 88 ARG A C 1
ATOM 690 O O . ARG A 1 88 ? 6.246 10.923 13.132 1.00 84.81 88 ARG A O 1
ATOM 697 N N . LEU A 1 89 ? 5.214 11.846 14.902 1.00 90.19 89 LEU A N 1
ATOM 698 C CA . LEU A 1 89 ? 3.872 11.822 14.335 1.00 90.19 89 LEU A CA 1
ATOM 699 C C . LEU A 1 89 ? 3.445 13.236 13.957 1.00 90.19 89 LEU A C 1
ATOM 701 O O . LEU A 1 89 ? 3.756 14.206 14.657 1.00 90.19 89 LEU A O 1
ATOM 705 N N . ILE A 1 90 ? 2.683 13.338 12.878 1.00 92.94 90 ILE A N 1
ATOM 706 C CA . ILE A 1 90 ? 2.107 14.585 12.387 1.00 92.94 90 ILE A CA 1
ATOM 707 C C . ILE A 1 90 ? 0.595 14.481 12.569 1.00 92.94 90 ILE A C 1
ATOM 709 O O . ILE A 1 90 ? -0.053 13.634 11.963 1.00 92.94 90 ILE A O 1
ATOM 713 N N . GLU A 1 91 ? 0.031 15.333 13.423 1.00 94.56 91 GLU A N 1
ATOM 714 C CA . GLU A 1 91 ? -1.417 15.454 13.605 1.00 94.56 91 GLU A CA 1
ATOM 715 C C . GLU A 1 91 ? -1.897 16.667 12.798 1.00 94.56 91 GLU A C 1
ATOM 717 O O . GLU A 1 91 ? -1.405 17.792 12.953 1.00 94.56 91 GLU A O 1
ATOM 722 N N . VAL A 1 92 ? -2.870 16.434 11.927 1.00 95.88 92 VAL A N 1
ATOM 723 C CA . VAL A 1 92 ? -3.408 17.420 10.988 1.00 95.88 92 VAL A CA 1
ATOM 724 C C . VAL A 1 92 ? -4.887 17.576 11.279 1.00 95.88 92 VAL A C 1
ATOM 726 O O . VAL A 1 92 ? -5.609 16.588 11.359 1.00 95.88 92 VAL A O 1
ATOM 729 N N . ASP A 1 93 ? -5.333 18.815 11.446 1.00 95.06 93 ASP A N 1
ATOM 730 C CA . ASP A 1 93 ? -6.744 19.146 11.600 1.00 95.06 93 ASP A CA 1
ATOM 731 C C . ASP A 1 93 ? -7.372 19.211 10.209 1.00 95.06 93 ASP A C 1
ATOM 733 O O . ASP A 1 93 ? -7.133 20.151 9.448 1.00 95.06 93 ASP A O 1
ATOM 737 N N . ILE A 1 94 ? -8.154 18.191 9.870 1.00 94.19 94 ILE A N 1
ATOM 738 C CA . ILE A 1 94 ? -8.785 18.077 8.554 1.00 94.19 94 ILE A CA 1
ATOM 739 C C . ILE A 1 94 ? -10.156 18.754 8.484 1.00 94.19 94 ILE A C 1
ATOM 741 O O . ILE A 1 94 ? -10.711 18.900 7.395 1.00 94.19 94 ILE A O 1
ATOM 745 N N . SER A 1 95 ? -10.690 19.197 9.626 1.00 92.00 95 SER A N 1
ATOM 746 C CA . SER A 1 95 ? -11.897 20.033 9.666 1.00 92.00 95 SER A CA 1
ATOM 747 C C . SER A 1 95 ? -11.574 21.473 9.275 1.00 92.00 95 SER A C 1
ATOM 749 O O . SER A 1 95 ? -12.363 22.122 8.598 1.00 92.00 95 SER A O 1
ATOM 751 N N . ASN A 1 96 ? -10.394 21.950 9.677 1.00 92.31 96 ASN A N 1
ATOM 752 C CA . ASN A 1 96 ? -9.902 23.299 9.396 1.00 92.31 96 ASN A CA 1
ATOM 753 C C . ASN A 1 96 ? -8.748 23.334 8.375 1.00 92.31 96 ASN A C 1
ATOM 755 O O . ASN A 1 96 ? -8.128 24.381 8.208 1.00 92.31 96 ASN A O 1
ATOM 759 N N . GLU A 1 97 ? -8.441 22.197 7.743 1.00 91.44 97 GLU A N 1
ATOM 760 C CA . GLU A 1 97 ? -7.430 22.026 6.685 1.00 91.44 97 GLU A CA 1
ATOM 761 C C . GLU A 1 97 ? -6.051 22.619 7.023 1.00 91.44 97 GLU A C 1
ATOM 763 O O . GLU A 1 97 ? -5.431 23.322 6.226 1.00 91.44 97 GLU A O 1
ATOM 768 N N . LYS A 1 98 ? -5.548 22.341 8.230 1.00 94.19 98 LYS A N 1
ATOM 769 C CA . LYS A 1 98 ? -4.280 22.907 8.706 1.00 94.19 98 LYS A CA 1
ATOM 770 C C . LYS A 1 98 ? -3.457 21.929 9.527 1.00 94.19 98 LYS A C 1
ATOM 772 O O . LYS A 1 98 ? -3.976 21.046 10.211 1.00 94.19 98 LYS A O 1
ATOM 777 N N . PHE A 1 99 ? -2.147 22.152 9.523 1.00 95.88 99 PHE A N 1
ATOM 778 C CA . PHE A 1 99 ? -1.246 21.514 10.472 1.00 95.88 99 PHE A CA 1
ATOM 779 C C . PHE A 1 99 ? -1.703 21.807 11.909 1.00 95.88 99 PHE A C 1
ATOM 781 O O . PHE A 1 99 ? -1.925 22.966 12.270 1.00 95.88 99 PHE A O 1
ATOM 788 N N . SER A 1 100 ? -1.861 20.758 12.722 1.00 95.25 100 SER A N 1
ATOM 789 C CA . SER A 1 100 ? -2.254 20.904 14.124 1.00 95.25 100 SER A CA 1
ATOM 790 C C . SER A 1 100 ? -1.035 20.876 15.035 1.00 95.25 100 SER A C 1
ATOM 792 O O . SER A 1 100 ? -0.822 21.808 15.814 1.00 95.25 100 SER A O 1
ATOM 794 N N . ARG A 1 101 ? -0.236 19.804 14.959 1.00 93.94 101 ARG A N 1
ATOM 795 C CA . ARG A 1 101 ? 0.957 19.627 15.795 1.00 93.94 101 ARG A CA 1
ATOM 796 C C . ARG A 1 101 ? 1.888 18.541 15.277 1.00 93.94 101 ARG A C 1
ATOM 798 O O . ARG A 1 101 ? 1.483 17.605 14.594 1.00 93.94 101 ARG A O 1
ATOM 805 N N . GLU A 1 102 ? 3.124 18.642 15.737 1.00 93.12 102 GLU A N 1
ATOM 806 C CA . GLU A 1 102 ? 4.110 17.572 15.727 1.00 93.12 102 GLU A CA 1
ATOM 807 C C . GLU A 1 102 ? 4.123 16.893 17.102 1.00 93.12 102 GLU A C 1
ATOM 809 O O . GLU A 1 102 ? 4.092 17.565 18.136 1.00 93.12 102 GLU A O 1
ATOM 814 N N . ILE A 1 103 ? 4.190 15.563 17.113 1.00 90.88 103 ILE A N 1
ATOM 815 C CA . ILE A 1 103 ? 4.378 14.747 18.312 1.00 90.88 103 ILE A CA 1
ATOM 816 C C . ILE A 1 103 ? 5.732 14.053 18.165 1.00 90.88 103 ILE A C 1
ATOM 818 O O . ILE A 1 103 ? 5.869 13.078 17.426 1.00 90.88 103 ILE A O 1
ATOM 822 N N . LYS A 1 104 ? 6.749 14.580 18.845 1.00 87.31 104 LYS A N 1
ATOM 823 C CA . LYS A 1 104 ? 8.116 14.046 18.787 1.00 87.31 104 LYS A CA 1
ATOM 824 C C . LYS A 1 104 ? 8.200 12.686 19.467 1.00 87.31 104 LYS A C 1
ATOM 826 O O . LYS A 1 104 ? 7.730 12.545 20.593 1.00 87.31 104 LYS A O 1
ATOM 831 N N . ILE A 1 105 ? 8.831 11.710 18.814 1.00 78.69 105 ILE A N 1
ATOM 832 C CA . ILE A 1 105 ? 9.021 10.358 19.354 1.00 78.69 105 ILE A CA 1
ATOM 833 C C . ILE A 1 105 ? 10.522 10.119 19.545 1.00 78.69 105 ILE A C 1
ATOM 835 O O . ILE A 1 105 ? 11.266 9.902 18.595 1.00 78.69 105 ILE A O 1
ATOM 839 N N . GLU A 1 106 ? 11.006 10.184 20.784 1.00 68.56 106 GLU A N 1
ATOM 840 C CA . GLU A 1 106 ? 12.438 10.416 21.029 1.00 68.56 106 GLU A CA 1
ATOM 841 C C . GLU A 1 106 ? 13.358 9.174 21.151 1.00 68.56 106 GLU A C 1
ATOM 843 O O . GLU A 1 106 ? 14.521 9.362 21.509 1.00 68.56 106 GLU A O 1
ATOM 848 N N . ARG A 1 107 ? 12.968 7.906 20.883 1.00 58.97 107 ARG A N 1
ATOM 849 C CA . ARG A 1 107 ? 13.811 6.769 21.355 1.00 58.97 107 ARG A CA 1
ATOM 850 C C . ARG A 1 107 ? 14.483 5.849 20.342 1.00 58.97 107 ARG A C 1
ATOM 852 O O . ARG A 1 107 ? 13.889 4.897 19.877 1.00 58.97 107 ARG A O 1
ATOM 859 N N . ILE A 1 108 ? 15.808 5.986 20.216 1.00 56.88 108 ILE A N 1
ATOM 860 C CA . ILE A 1 108 ? 16.726 5.104 19.475 1.00 56.88 108 ILE A CA 1
ATOM 861 C C . ILE A 1 108 ? 17.787 4.485 20.435 1.00 56.88 108 ILE A C 1
ATOM 863 O O . ILE A 1 108 ? 18.971 4.550 20.146 1.00 56.88 108 ILE A O 1
ATOM 867 N N . ALA A 1 109 ? 17.374 3.914 21.596 1.00 54.34 109 ALA A N 1
ATOM 868 C CA . ALA A 1 109 ? 17.954 2.772 22.395 1.00 54.34 109 ALA A CA 1
ATOM 869 C C . ALA A 1 109 ? 17.314 2.676 23.798 1.00 54.34 109 ALA A C 1
ATOM 871 O O . ALA A 1 109 ? 16.945 3.714 24.331 1.00 54.34 109 ALA A O 1
ATOM 872 N N . LYS A 1 110 ? 17.297 1.565 24.563 1.00 45.56 110 LYS A N 1
ATOM 873 C CA . LYS A 1 110 ? 16.890 0.158 24.316 1.00 45.56 110 LYS A CA 1
ATOM 874 C C . LYS A 1 110 ? 15.345 0.142 24.426 1.00 45.56 110 LYS A C 1
ATOM 876 O O . LYS A 1 110 ? 14.859 0.476 25.500 1.00 45.56 110 LYS A O 1
ATOM 881 N N . GLY A 1 111 ? 14.513 -0.188 23.432 1.00 49.66 111 GLY A N 1
ATOM 882 C CA . GLY A 1 111 ? 14.703 -0.614 22.038 1.00 49.66 111 GLY A CA 1
ATOM 883 C C . GLY A 1 111 ? 13.649 0.051 21.127 1.00 49.66 111 GLY A C 1
ATOM 884 O O . GLY A 1 111 ? 12.541 0.322 21.565 1.00 49.66 111 GLY A O 1
ATOM 885 N N . ARG A 1 112 ? 14.031 0.373 19.895 1.00 53.25 112 ARG A N 1
ATOM 886 C CA . ARG A 1 112 ? 14.082 1.733 19.319 1.00 53.25 112 ARG A CA 1
ATOM 887 C C . ARG A 1 112 ? 12.906 2.046 18.362 1.00 53.25 112 ARG A C 1
ATOM 889 O O . ARG A 1 112 ? 12.432 1.136 17.708 1.00 53.25 112 ARG A O 1
ATOM 896 N N . TYR A 1 113 ? 12.485 3.307 18.236 1.00 57.25 113 TYR A N 1
ATOM 897 C CA . TYR A 1 113 ? 11.512 3.837 17.269 1.00 57.25 113 TYR A CA 1
ATOM 898 C C . TYR A 1 113 ? 12.173 4.874 16.363 1.00 57.25 113 TYR A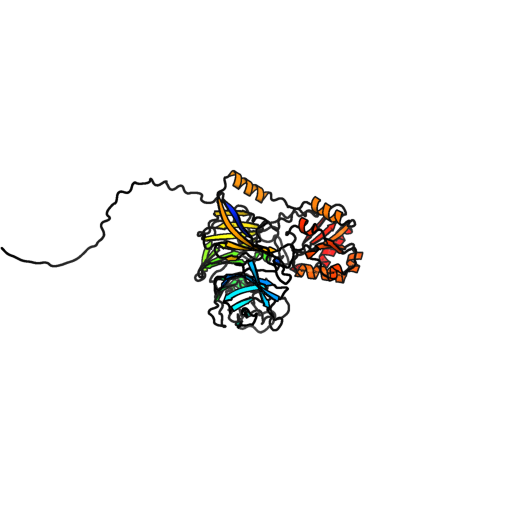 C 1
ATOM 900 O O . TYR A 1 113 ? 12.671 5.900 16.836 1.00 57.25 113 TYR A O 1
ATOM 908 N N . PRO A 1 114 ? 12.197 4.613 15.064 1.00 53.66 114 PRO A N 1
ATOM 909 C CA . PRO A 1 114 ? 11.595 5.565 14.126 1.00 53.66 114 PRO A CA 1
ATOM 910 C C . PRO A 1 114 ? 10.379 4.940 13.417 1.00 53.66 114 PRO A C 1
ATOM 912 O O . PRO A 1 114 ? 10.338 3.760 13.114 1.00 53.66 114 PRO A O 1
ATOM 915 N N . LEU A 1 115 ? 9.304 5.703 13.299 1.00 58.47 115 LEU A N 1
ATOM 916 C CA . LEU A 1 115 ? 7.931 5.197 13.296 1.00 58.47 115 LEU A CA 1
ATOM 917 C C . LEU A 1 115 ? 7.430 4.778 11.904 1.00 58.47 115 LEU A C 1
ATOM 919 O O . LEU A 1 115 ? 7.287 5.642 11.053 1.00 58.47 115 LEU A O 1
ATOM 923 N N . PHE A 1 116 ? 7.098 3.499 11.695 1.00 59.44 116 PHE A N 1
ATOM 924 C CA . PHE A 1 116 ? 6.544 3.000 10.417 1.00 59.44 116 PHE A CA 1
ATOM 925 C C . PHE A 1 116 ? 5.022 2.982 10.391 1.00 59.44 116 PHE A C 1
ATOM 927 O O . PHE A 1 116 ? 4.395 3.236 9.365 1.00 59.44 116 PHE A O 1
ATOM 934 N N . THR A 1 117 ? 4.421 2.633 11.523 1.00 70.12 117 THR A N 1
ATOM 935 C CA . THR A 1 117 ? 2.977 2.470 11.642 1.00 70.12 117 THR A CA 1
ATOM 936 C C . THR A 1 117 ? 2.540 2.867 13.038 1.00 70.12 117 THR A C 1
ATOM 938 O O . THR A 1 117 ? 3.251 2.664 14.030 1.00 70.12 117 THR A O 1
ATOM 941 N N . HIS A 1 118 ? 1.351 3.438 13.113 1.00 80.94 118 HIS A N 1
ATOM 942 C CA . HIS A 1 118 ? 0.756 3.954 14.332 1.00 80.94 118 HIS A CA 1
ATOM 943 C C . HIS A 1 118 ? -0.745 3.717 14.323 1.00 80.94 118 HIS A C 1
ATOM 945 O O . HIS A 1 118 ? -1.340 3.493 13.273 1.00 80.94 118 HIS A O 1
ATOM 951 N N . HIS A 1 119 ? -1.343 3.799 15.507 1.00 84.38 119 HIS A N 1
ATOM 952 C CA . HIS A 1 119 ? -2.790 3.754 15.665 1.00 84.38 119 HIS A CA 1
ATOM 953 C C . HIS A 1 119 ? -3.246 4.591 16.850 1.00 84.38 119 HIS A C 1
ATOM 955 O O . HIS A 1 119 ? -2.738 4.456 17.967 1.00 84.38 119 HIS A O 1
ATOM 961 N N . TYR A 1 120 ? -4.216 5.456 16.612 1.00 85.69 120 TYR A N 1
ATOM 962 C CA . TYR A 1 120 ? -4.851 6.300 17.599 1.00 85.69 120 TYR A CA 1
ATOM 963 C C . TYR A 1 120 ? -5.957 5.516 18.313 1.00 85.69 120 TYR A C 1
ATOM 965 O O . TYR A 1 120 ? -7.030 5.272 17.770 1.00 85.69 120 TYR A O 1
ATOM 973 N N . LEU A 1 121 ? -5.720 5.153 19.577 1.00 83.19 121 LEU A N 1
ATOM 974 C CA . LEU A 1 121 ? -6.757 4.563 20.431 1.00 83.19 121 LEU A CA 1
ATOM 975 C C . LEU A 1 121 ? -7.516 5.634 21.212 1.00 83.19 121 LEU A C 1
ATOM 977 O O . LEU A 1 121 ? -8.731 5.560 21.382 1.00 83.19 121 LEU A O 1
ATOM 981 N N . SER A 1 122 ? -6.787 6.606 21.756 1.00 80.88 122 SER A N 1
ATOM 982 C CA . SER A 1 122 ? -7.343 7.661 22.598 1.00 80.88 122 SER A CA 1
ATOM 983 C C . SER A 1 122 ? -6.371 8.845 22.712 1.00 80.88 122 SER A C 1
ATOM 985 O O . SER A 1 122 ? -5.207 8.736 22.316 1.00 80.88 122 SER A O 1
ATOM 987 N N . PRO A 1 123 ? -6.787 9.985 23.302 1.00 76.56 123 PRO A N 1
ATOM 988 C CA . PRO A 1 123 ? -5.882 11.107 23.559 1.00 76.56 123 PRO A CA 1
ATOM 989 C C . PRO A 1 123 ? -4.629 10.750 24.377 1.00 76.56 123 PRO A C 1
ATOM 991 O O . PRO A 1 123 ? -3.605 11.419 24.229 1.00 76.56 123 PRO A O 1
ATOM 994 N N . ASP A 1 124 ? -4.694 9.708 25.205 1.00 79.81 124 ASP A N 1
ATOM 995 C CA . ASP A 1 124 ? -3.592 9.270 26.069 1.00 79.81 124 ASP A CA 1
ATOM 996 C C . ASP A 1 124 ? -2.869 8.030 25.529 1.00 79.81 124 ASP A C 1
ATOM 998 O O . ASP A 1 124 ? -1.903 7.547 26.128 1.00 79.81 124 ASP A O 1
ATOM 1002 N N . THR A 1 125 ? -3.331 7.483 24.404 1.00 83.75 125 THR A N 1
ATOM 1003 C CA . THR A 1 125 ? -2.841 6.208 23.886 1.00 83.75 125 THR A CA 1
ATOM 1004 C C . THR A 1 125 ? -2.808 6.224 22.366 1.00 83.75 125 THR A C 1
ATOM 1006 O O . THR A 1 125 ? -3.810 6.007 21.690 1.00 83.75 125 THR A O 1
ATOM 1009 N N . ILE A 1 126 ? -1.612 6.440 21.838 1.00 87.19 126 ILE A N 1
ATOM 1010 C CA . ILE A 1 126 ? -1.255 6.197 20.448 1.00 87.19 126 ILE A CA 1
ATOM 1011 C C . ILE A 1 126 ? -0.316 5.001 20.458 1.00 87.19 126 ILE A C 1
ATOM 1013 O O . ILE A 1 126 ? 0.766 5.081 21.042 1.00 87.19 126 ILE A O 1
ATOM 1017 N N . ILE A 1 127 ? -0.736 3.891 19.857 1.00 82.50 127 ILE A N 1
ATOM 1018 C CA . ILE A 1 127 ? 0.126 2.728 19.676 1.00 82.50 127 ILE A CA 1
ATOM 1019 C C . ILE A 1 127 ? 1.143 3.063 18.597 1.00 82.50 127 ILE A C 1
ATOM 1021 O O . ILE A 1 127 ? 0.784 3.547 17.526 1.00 82.50 127 ILE A O 1
ATOM 1025 N N . VAL A 1 128 ? 2.410 2.801 18.889 1.00 78.31 128 VAL A N 1
ATOM 1026 C CA . VAL A 1 128 ? 3.510 3.012 17.957 1.00 78.31 128 VAL A CA 1
ATOM 1027 C C . VAL A 1 128 ? 4.234 1.695 17.740 1.00 78.31 128 VAL A C 1
ATOM 1029 O O . VAL A 1 128 ? 4.652 1.027 18.693 1.00 78.31 128 VAL A O 1
ATOM 1032 N N . LEU A 1 129 ? 4.407 1.350 16.468 1.00 70.00 129 LEU A N 1
ATOM 1033 C CA . LEU A 1 129 ? 5.188 0.202 16.038 1.00 70.00 129 LEU A CA 1
ATOM 1034 C C . LEU A 1 129 ? 6.616 0.634 15.704 1.00 70.00 129 LEU A C 1
ATOM 1036 O O . LEU A 1 129 ? 6.854 1.704 15.140 1.00 70.00 129 LEU A O 1
ATOM 1040 N N . LYS A 1 130 ? 7.570 -0.191 16.140 1.00 60.34 130 LYS A N 1
ATOM 1041 C CA . LYS A 1 130 ? 9.006 0.067 16.003 1.00 60.34 130 LYS A CA 1
ATOM 1042 C C . LYS A 1 130 ? 9.465 -0.049 14.557 1.00 60.34 130 LYS A C 1
ATOM 1044 O O . LYS A 1 130 ? 8.897 -0.812 13.782 1.00 60.34 130 LYS A O 1
ATOM 1049 N N . ASP A 1 131 ? 10.560 0.641 14.271 1.00 51.06 131 ASP A N 1
ATOM 1050 C CA . ASP A 1 131 ? 11.407 0.380 13.113 1.00 51.06 131 ASP A CA 1
ATOM 1051 C C . ASP A 1 131 ? 11.950 -1.039 13.139 1.00 51.06 131 ASP A C 1
ATOM 1053 O O . ASP A 1 131 ? 12.534 -1.473 14.135 1.00 51.06 131 ASP A O 1
ATOM 1057 N N . ILE A 1 132 ? 11.800 -1.722 12.013 1.00 48.31 132 ILE A N 1
ATOM 1058 C CA . ILE A 1 132 ? 12.476 -2.977 11.730 1.00 48.31 132 ILE A CA 1
ATOM 1059 C C . ILE A 1 132 ? 13.836 -2.612 11.117 1.00 48.31 132 ILE A C 1
ATOM 1061 O O . ILE A 1 132 ? 14.086 -2.828 9.933 1.00 48.31 132 ILE A O 1
ATOM 1065 N N . SER A 1 133 ? 14.735 -2.026 11.911 1.00 36.53 133 SER A N 1
ATOM 1066 C CA . SER A 1 133 ? 16.127 -1.882 11.481 1.00 36.53 133 SER A CA 1
ATOM 1067 C C . SER A 1 133 ? 16.859 -3.190 11.771 1.00 36.53 133 SER A C 1
ATOM 1069 O O . SER A 1 133 ? 16.845 -3.693 12.891 1.00 36.53 133 SER A O 1
ATOM 1071 N N . ASN A 1 134 ? 17.513 -3.739 10.745 1.00 34.78 134 ASN A N 1
ATOM 1072 C CA . ASN A 1 134 ? 18.262 -5.007 10.740 1.00 34.78 134 ASN A CA 1
ATOM 1073 C C . ASN A 1 134 ? 19.446 -5.086 11.742 1.00 34.78 134 ASN A C 1
ATOM 1075 O O . ASN A 1 134 ? 20.293 -5.973 11.636 1.00 34.78 134 ASN A O 1
ATOM 1079 N N . GLU A 1 135 ? 19.549 -4.174 12.710 1.00 34.00 135 GLU A N 1
ATOM 1080 C CA . GLU A 1 135 ? 20.670 -4.060 13.638 1.00 34.00 135 GLU A CA 1
ATOM 1081 C C . GLU A 1 135 ? 20.279 -4.485 15.066 1.00 34.00 135 GLU A C 1
ATOM 1083 O O . GLU A 1 135 ? 19.797 -3.705 15.883 1.00 34.00 135 GLU A O 1
ATOM 1088 N N . HIS A 1 136 ? 20.599 -5.742 15.384 1.00 32.75 136 HIS A N 1
ATOM 1089 C CA . HIS A 1 136 ? 20.795 -6.294 16.732 1.00 32.75 136 HIS A CA 1
ATOM 1090 C C . HIS A 1 136 ? 19.585 -6.379 17.698 1.00 32.75 136 HIS A C 1
ATOM 1092 O O . HIS A 1 136 ? 19.382 -5.520 18.557 1.00 32.75 136 HIS A O 1
ATOM 1098 N N . GLY A 1 137 ? 18.971 -7.570 17.761 1.00 39.16 137 GLY A N 1
ATOM 1099 C CA . GLY A 1 137 ? 18.644 -8.212 19.045 1.00 39.16 137 GLY A CA 1
ATOM 1100 C C . GLY A 1 137 ? 17.202 -8.698 19.248 1.00 39.16 137 GLY A C 1
ATOM 1101 O O . GLY A 1 137 ? 16.343 -7.936 19.683 1.00 39.16 137 GLY A O 1
ATOM 1102 N N . LEU A 1 138 ? 17.041 -10.023 19.137 1.00 41.19 138 LEU A N 1
ATOM 1103 C CA . LEU A 1 138 ? 15.886 -10.921 19.365 1.00 41.19 138 LEU A CA 1
ATOM 1104 C C . LEU A 1 138 ? 14.970 -10.684 20.593 1.00 41.19 138 LEU A C 1
ATOM 1106 O O . LEU A 1 138 ? 14.012 -11.423 20.800 1.00 41.19 138 LEU A O 1
ATOM 1110 N N . VAL A 1 139 ? 15.264 -9.718 21.463 1.00 40.84 139 VAL A N 1
ATOM 1111 C CA . VAL A 1 139 ? 14.528 -9.474 22.721 1.00 40.84 139 VAL A CA 1
ATOM 1112 C C . VAL A 1 139 ? 13.656 -8.215 22.638 1.00 40.84 139 VAL A C 1
ATOM 1114 O O . VAL A 1 139 ? 12.749 -8.037 23.451 1.00 40.84 139 VAL A O 1
ATOM 1117 N N . HIS A 1 140 ? 13.899 -7.332 21.664 1.00 44.06 140 HIS A N 1
ATOM 1118 C CA . HIS A 1 140 ? 13.194 -6.053 21.547 1.00 44.06 140 HIS A CA 1
ATOM 1119 C C . HIS A 1 140 ? 12.003 -6.074 20.579 1.00 44.06 140 HIS A C 1
ATOM 1121 O O . HIS A 1 140 ? 11.167 -5.175 20.673 1.00 44.06 140 HIS A O 1
ATOM 1127 N N . ASP A 1 141 ? 11.854 -7.117 19.762 1.00 50.41 141 ASP A N 1
ATOM 1128 C CA . ASP A 1 141 ? 10.789 -7.239 18.749 1.00 50.41 141 ASP A CA 1
ATOM 1129 C C . ASP A 1 141 ? 9.457 -7.743 19.330 1.00 50.41 141 ASP A C 1
ATOM 1131 O O . ASP A 1 141 ? 8.419 -7.730 18.679 1.00 50.41 141 ASP A O 1
ATOM 1135 N N . SER A 1 142 ? 9.455 -8.149 20.603 1.00 53.97 142 SER A N 1
ATOM 1136 C CA . SER A 1 142 ? 8.275 -8.651 21.318 1.00 53.97 142 SER A CA 1
ATOM 1137 C C . SER A 1 142 ? 7.535 -7.566 22.097 1.00 53.97 142 SER A C 1
ATOM 1139 O O . SER A 1 142 ? 6.913 -7.873 23.107 1.00 53.97 142 SER A O 1
ATOM 1141 N N . VAL A 1 143 ? 7.651 -6.289 21.731 1.00 62.62 143 VAL A N 1
ATOM 1142 C CA . VAL A 1 143 ? 7.090 -5.203 22.543 1.00 62.62 143 VAL A CA 1
ATOM 1143 C C . VAL A 1 143 ? 6.476 -4.119 21.669 1.00 62.62 143 VAL A C 1
ATOM 1145 O O . VAL A 1 143 ? 7.200 -3.496 20.889 1.00 62.62 143 VAL A O 1
ATOM 1148 N N . LEU A 1 144 ? 5.183 -3.859 21.868 1.00 72.56 144 LEU A N 1
ATOM 1149 C CA . LEU A 1 144 ? 4.516 -2.647 21.395 1.00 72.56 144 LEU A CA 1
ATOM 1150 C C . LEU A 1 144 ? 4.613 -1.578 22.461 1.00 72.56 144 LEU A C 1
ATOM 1152 O O . LEU A 1 144 ? 4.792 -1.859 23.646 1.00 72.56 144 LEU A O 1
ATOM 1156 N N . PHE A 1 145 ? 4.423 -0.344 22.047 1.00 76.75 145 PHE A N 1
ATOM 1157 C CA . PHE A 1 145 ? 4.396 0.747 22.984 1.00 76.75 145 PHE A CA 1
ATOM 1158 C C . PHE A 1 145 ? 3.247 1.687 22.701 1.00 76.75 145 PHE A C 1
ATOM 1160 O O . PHE A 1 145 ? 2.767 1.783 21.573 1.00 76.75 145 PHE A O 1
ATOM 1167 N N . SER A 1 146 ? 2.857 2.411 23.739 1.00 81.88 146 SER A N 1
ATOM 1168 C CA . SER A 1 146 ? 1.985 3.562 23.603 1.00 81.88 146 SER A CA 1
ATOM 1169 C C . SER A 1 146 ? 2.685 4.832 24.036 1.00 81.88 146 SER A C 1
ATOM 1171 O O . SER A 1 146 ? 3.473 4.847 24.985 1.00 81.88 146 SER A O 1
ATOM 1173 N N . VAL A 1 147 ? 2.355 5.906 23.337 1.00 85.69 147 VAL A N 1
ATOM 1174 C CA . VAL A 1 147 ? 2.691 7.272 23.713 1.00 85.69 147 VAL A CA 1
ATOM 1175 C C . VAL A 1 147 ? 1.409 8.080 23.852 1.00 85.69 147 VAL A C 1
ATOM 1177 O O . VAL A 1 147 ? 0.396 7.771 23.228 1.00 85.69 147 VAL A O 1
ATOM 1180 N N . ASN A 1 148 ? 1.439 9.142 24.646 1.00 87.62 148 ASN A N 1
ATOM 1181 C CA . ASN A 1 148 ? 0.381 10.146 24.610 1.00 87.62 148 ASN A CA 1
ATOM 1182 C C . ASN A 1 148 ? 0.648 11.189 23.514 1.00 87.62 148 ASN A C 1
ATOM 1184 O O . ASN A 1 148 ? 1.677 11.192 22.839 1.00 87.62 148 ASN A O 1
ATOM 1188 N N . ARG A 1 149 ? -0.259 12.157 23.389 1.00 87.44 149 ARG A N 1
ATOM 1189 C CA . ARG A 1 149 ? -0.153 13.273 22.433 1.00 87.44 149 ARG A CA 1
ATOM 1190 C C . ARG A 1 149 ? 0.999 14.255 22.661 1.00 87.44 149 ARG A C 1
ATOM 1192 O O . ARG A 1 149 ? 1.152 15.192 21.879 1.00 87.44 149 ARG A O 1
ATOM 1199 N N . LEU A 1 150 ? 1.768 14.089 23.733 1.00 87.81 150 LEU A N 1
ATOM 1200 C CA . LEU A 1 150 ? 3.011 14.825 23.968 1.00 87.81 150 LEU A CA 1
ATOM 1201 C C . LEU A 1 150 ? 4.243 14.014 23.539 1.00 87.81 150 LEU A C 1
ATOM 1203 O O . LEU A 1 150 ? 5.358 14.487 23.718 1.00 87.81 150 LEU A O 1
ATOM 1207 N N . GLY A 1 151 ? 4.055 12.797 23.012 1.00 83.69 151 GLY A N 1
ATOM 1208 C CA . GLY A 1 151 ? 5.140 11.890 22.638 1.00 83.69 151 GLY A CA 1
ATOM 1209 C C . GLY A 1 151 ? 5.761 11.166 23.831 1.00 83.69 151 GLY A C 1
ATOM 1210 O O . GLY A 1 151 ? 6.762 10.467 23.690 1.00 83.69 151 GLY A O 1
ATOM 1211 N N . LYS A 1 152 ? 5.169 11.316 25.023 1.00 85.56 152 LYS A N 1
ATOM 1212 C CA . LYS A 1 152 ? 5.636 10.644 26.232 1.00 85.56 152 LYS A CA 1
ATOM 1213 C C . LYS A 1 152 ? 5.093 9.223 26.260 1.00 85.56 152 LYS A C 1
ATOM 1215 O O . LYS A 1 152 ? 3.884 9.033 26.158 1.00 85.56 152 LYS A O 1
ATOM 1220 N N . GLU A 1 153 ? 5.982 8.256 26.457 1.00 84.62 153 GLU A N 1
ATOM 1221 C CA . GLU A 1 153 ? 5.629 6.853 26.685 1.00 84.62 153 GLU A CA 1
ATOM 1222 C C . GLU A 1 153 ? 4.624 6.726 27.840 1.00 84.62 153 GLU A C 1
ATOM 1224 O O . GLU A 1 153 ? 4.846 7.259 28.934 1.00 84.62 153 GLU A O 1
ATOM 1229 N N . THR A 1 154 ? 3.509 6.046 27.580 1.00 79.44 154 THR A N 1
ATOM 1230 C CA . THR A 1 154 ? 2.446 5.785 28.559 1.00 79.44 154 THR A CA 1
ATOM 1231 C C . THR A 1 154 ? 2.383 4.321 28.969 1.00 79.44 154 THR A C 1
ATOM 1233 O O . THR A 1 154 ? 2.119 4.043 30.138 1.00 79.44 154 THR A O 1
ATOM 1236 N N . ALA A 1 155 ? 2.688 3.390 28.063 1.00 77.12 155 ALA A N 1
ATOM 1237 C CA . ALA A 1 155 ? 2.797 1.973 28.388 1.00 77.12 155 ALA A CA 1
ATOM 1238 C C . ALA A 1 155 ? 3.720 1.204 27.438 1.00 77.12 155 ALA A C 1
ATOM 1240 O O . ALA A 1 155 ? 3.925 1.575 26.280 1.00 77.12 155 ALA A O 1
ATOM 1241 N N . ILE A 1 156 ? 4.207 0.075 27.949 1.00 75.00 156 ILE A N 1
ATOM 1242 C CA . ILE A 1 156 ? 4.973 -0.939 27.233 1.00 75.00 156 ILE A CA 1
ATOM 1243 C C . ILE A 1 156 ? 4.138 -2.220 27.251 1.00 75.00 156 ILE A C 1
ATOM 1245 O O . ILE A 1 156 ? 3.851 -2.745 28.326 1.00 75.00 156 ILE A O 1
ATOM 1249 N N . PHE A 1 157 ? 3.767 -2.732 26.083 1.00 70.06 157 PHE A N 1
ATOM 1250 C CA . PHE A 1 157 ? 2.995 -3.961 25.951 1.00 70.06 157 PHE A CA 1
ATOM 1251 C C . PHE A 1 157 ? 3.900 -5.099 25.530 1.00 70.06 157 PHE A C 1
ATOM 1253 O O . PHE A 1 157 ? 4.517 -5.058 24.465 1.00 70.06 157 PHE A O 1
ATOM 1260 N N . ASN A 1 158 ? 3.971 -6.129 26.360 1.00 64.56 158 ASN A N 1
ATOM 1261 C CA . ASN A 1 158 ? 4.841 -7.254 26.101 1.00 64.56 158 ASN A CA 1
ATOM 1262 C C . ASN A 1 158 ? 4.105 -8.365 25.341 1.00 64.56 158 ASN A C 1
ATOM 1264 O O . ASN A 1 158 ? 3.238 -9.036 25.887 1.00 64.56 158 ASN A O 1
ATOM 1268 N N . LEU A 1 159 ? 4.510 -8.615 24.099 1.00 61.00 159 LEU A N 1
ATOM 1269 C CA . LEU A 1 159 ? 4.017 -9.695 23.240 1.00 61.00 159 LEU A CA 1
ATOM 1270 C C . LEU A 1 159 ? 4.599 -11.071 23.631 1.00 61.00 159 LEU A C 1
ATOM 1272 O O . LEU A 1 159 ? 4.365 -12.065 22.945 1.00 61.00 159 LEU A O 1
ATOM 1276 N N . ASN A 1 160 ? 5.352 -11.155 24.738 1.00 49.28 160 ASN A N 1
ATOM 1277 C CA . ASN A 1 160 ? 6.001 -12.363 25.268 1.00 49.28 160 ASN A CA 1
ATOM 1278 C C . ASN A 1 160 ? 5.074 -13.571 25.511 1.00 49.28 160 ASN A C 1
ATOM 1280 O O . ASN A 1 160 ? 5.594 -14.670 25.699 1.00 49.28 160 ASN A O 1
ATOM 1284 N N . GLN A 1 161 ? 3.749 -13.394 25.525 1.00 47.25 161 GLN A N 1
ATOM 1285 C CA . GLN A 1 161 ? 2.772 -14.490 25.621 1.00 47.25 161 GLN A CA 1
ATOM 1286 C C . GLN A 1 161 ? 2.367 -15.081 24.261 1.00 47.25 161 GLN A C 1
ATOM 1288 O O . GLN A 1 161 ? 1.441 -15.885 24.195 1.00 47.25 161 GLN A O 1
ATOM 1293 N N . SER A 1 162 ? 3.048 -14.710 23.176 1.00 48.97 162 SER A N 1
ATOM 1294 C CA . SER A 1 162 ? 2.896 -15.400 21.899 1.00 48.97 162 SER A CA 1
ATOM 1295 C C . SER A 1 162 ? 3.205 -16.903 22.071 1.00 48.97 162 SER A C 1
ATOM 1297 O O . SER A 1 162 ? 4.300 -17.244 22.538 1.00 48.97 162 SER A O 1
ATOM 1299 N N . PRO A 1 163 ? 2.276 -17.816 21.720 1.00 45.53 163 PRO A N 1
ATOM 1300 C CA . PRO A 1 163 ? 2.434 -19.255 21.945 1.00 45.53 163 PRO A CA 1
ATOM 1301 C C . PRO A 1 163 ? 3.555 -19.894 21.103 1.00 45.53 163 PRO A C 1
ATOM 1303 O O . PRO A 1 163 ? 3.869 -21.064 21.295 1.00 45.53 163 PRO A O 1
ATOM 1306 N N . PHE A 1 164 ? 4.207 -19.138 20.213 1.00 46.88 164 PHE A N 1
ATOM 1307 C CA . PHE A 1 164 ? 5.261 -19.625 19.310 1.00 46.88 164 PHE A CA 1
ATOM 1308 C C . PHE A 1 164 ? 6.650 -19.700 19.955 1.00 46.88 164 PHE A C 1
ATOM 1310 O O . PHE A 1 164 ? 7.637 -20.014 19.295 1.00 46.88 164 PHE A O 1
ATOM 1317 N N . ARG A 1 165 ? 6.772 -19.443 21.262 1.00 45.25 165 ARG A N 1
ATOM 1318 C CA . ARG A 1 165 ? 8.034 -19.682 21.970 1.00 45.25 165 ARG A CA 1
ATOM 1319 C C . ARG A 1 165 ? 8.260 -21.178 22.142 1.00 45.25 165 ARG A C 1
ATOM 1321 O O . ARG A 1 165 ? 7.542 -21.837 22.888 1.00 45.25 165 ARG A O 1
ATOM 1328 N N . LYS A 1 166 ? 9.316 -21.690 21.507 1.00 43.50 166 LYS A N 1
ATOM 1329 C CA . LYS A 1 166 ? 9.843 -23.043 21.716 1.00 43.50 166 LYS A CA 1
ATOM 1330 C C . LYS A 1 166 ? 10.297 -23.182 23.179 1.00 43.50 166 LYS A C 1
ATOM 1332 O O . LYS A 1 166 ? 11.431 -22.869 23.528 1.00 43.50 166 LYS A O 1
ATOM 1337 N N . MET A 1 167 ? 9.387 -23.563 24.073 1.00 37.19 167 MET A N 1
ATOM 1338 C CA . MET A 1 167 ? 9.718 -23.861 25.465 1.00 37.19 167 MET A CA 1
ATOM 1339 C C . MET A 1 167 ? 10.351 -25.251 25.520 1.00 37.19 167 MET A C 1
ATOM 1341 O O . MET A 1 167 ? 9.643 -26.246 25.405 1.00 37.19 167 MET A O 1
ATOM 1345 N N . GLY A 1 168 ? 11.675 -25.321 25.685 1.00 41.12 168 GLY A N 1
ATOM 1346 C CA . GLY A 1 168 ? 12.359 -26.577 26.020 1.00 41.12 168 GLY A CA 1
ATOM 1347 C C . GLY A 1 168 ? 13.719 -26.813 25.370 1.00 41.12 168 GLY A C 1
ATOM 1348 O O . GLY A 1 168 ? 14.495 -27.583 25.926 1.00 41.12 168 GLY A O 1
ATOM 1349 N N . ASP A 1 169 ? 14.048 -26.135 24.269 1.00 39.53 169 ASP A N 1
ATOM 1350 C CA . ASP A 1 169 ? 15.344 -26.324 23.607 1.00 39.53 169 ASP A CA 1
ATOM 1351 C C . ASP A 1 169 ? 16.389 -25.334 24.133 1.00 39.53 169 ASP A C 1
ATOM 1353 O O . ASP A 1 169 ? 16.081 -24.190 24.482 1.00 39.53 169 ASP A O 1
ATOM 1357 N N . SER A 1 170 ? 17.635 -25.804 24.248 1.00 37.75 170 SER A N 1
ATOM 1358 C CA . SER A 1 170 ? 18.786 -25.013 24.683 1.00 37.75 170 SER A CA 1
ATOM 1359 C C . SER A 1 170 ? 18.859 -23.689 23.926 1.00 37.75 170 SER A C 1
ATOM 1361 O O . SER A 1 170 ? 18.522 -23.623 22.748 1.00 37.75 170 SER A O 1
ATOM 1363 N N . LYS A 1 171 ? 19.306 -22.634 24.619 1.00 38.75 171 LYS A N 1
ATOM 1364 C CA . LYS A 1 171 ? 19.499 -21.268 24.107 1.00 38.75 171 LYS A CA 1
ATOM 1365 C C . LYS A 1 171 ? 20.590 -21.191 23.022 1.00 38.75 171 LYS A C 1
ATOM 1367 O O . LYS A 1 171 ? 21.541 -20.430 23.183 1.00 38.75 171 LYS A O 1
ATOM 1372 N N . ASP A 1 172 ? 20.488 -21.972 21.955 1.00 33.50 172 ASP A N 1
ATOM 1373 C CA . ASP A 1 172 ? 21.290 -21.753 20.763 1.00 33.50 172 ASP A CA 1
ATOM 1374 C C . ASP A 1 172 ? 20.650 -20.620 19.971 1.00 33.50 172 ASP A C 1
ATOM 1376 O O . ASP A 1 172 ? 19.476 -20.661 19.597 1.00 33.50 172 ASP A O 1
ATOM 1380 N N . SER A 1 173 ? 21.428 -19.561 19.768 1.00 37.72 173 SER A N 1
ATOM 1381 C CA . SER A 1 173 ? 20.996 -18.311 19.142 1.00 37.72 173 SER A CA 1
ATOM 1382 C C . SER A 1 173 ? 20.567 -18.461 17.679 1.00 37.72 173 SER A C 1
ATOM 1384 O O . SER A 1 173 ? 20.065 -17.499 17.110 1.00 37.72 173 SER A O 1
ATOM 1386 N N . SER A 1 174 ? 20.772 -19.634 17.074 1.00 34.53 174 SER A N 1
ATOM 1387 C CA . SER A 1 174 ? 20.347 -19.969 15.711 1.00 34.53 174 SER A CA 1
ATOM 1388 C C . SER A 1 174 ? 19.069 -20.815 15.640 1.00 34.53 174 SER A C 1
ATOM 1390 O O . SER A 1 174 ? 18.417 -20.800 14.603 1.00 34.53 174 SER A O 1
ATOM 1392 N N . ASP A 1 175 ? 18.676 -21.499 16.722 1.00 32.97 175 ASP A N 1
ATOM 1393 C CA . ASP A 1 175 ? 17.591 -22.505 16.707 1.00 32.97 175 ASP A CA 1
ATOM 1394 C C . ASP A 1 175 ? 16.349 -22.094 17.512 1.00 32.97 175 ASP A C 1
ATOM 1396 O O . ASP A 1 175 ? 15.315 -22.774 17.516 1.00 32.97 175 ASP A O 1
ATOM 1400 N N . ALA A 1 176 ? 16.425 -20.950 18.182 1.00 30.78 176 ALA A N 1
ATOM 1401 C CA . ALA A 1 176 ? 15.328 -20.365 18.921 1.00 30.78 176 ALA A CA 1
ATOM 1402 C C . ALA A 1 176 ? 15.166 -18.915 18.488 1.00 30.78 176 ALA A C 1
ATOM 1404 O O . ALA A 1 176 ? 15.917 -18.070 18.963 1.00 30.78 176 ALA A O 1
ATOM 1405 N N . THR A 1 177 ? 14.191 -18.629 17.615 1.00 34.25 177 THR A N 1
ATOM 1406 C CA . THR A 1 177 ? 13.223 -17.524 17.774 1.00 34.25 177 THR A CA 1
ATOM 1407 C C . THR A 1 177 ? 12.253 -17.420 16.590 1.00 34.25 177 THR A C 1
ATOM 1409 O O . THR A 1 177 ? 12.513 -16.776 15.582 1.00 34.25 177 THR A O 1
ATOM 1412 N N . LEU A 1 178 ? 11.063 -17.999 16.770 1.00 35.56 178 LEU A N 1
ATOM 1413 C CA . LEU A 1 178 ? 9.823 -17.615 16.085 1.00 35.56 178 LEU A CA 1
ATOM 1414 C C . LEU A 1 178 ? 9.377 -16.228 16.582 1.00 35.56 178 LEU A C 1
ATOM 1416 O O . LEU A 1 178 ? 8.320 -16.073 17.196 1.00 35.56 178 LEU A O 1
ATOM 1420 N N . PHE A 1 179 ? 10.226 -15.217 16.417 1.00 38.81 179 PHE A N 1
ATOM 1421 C CA . PHE A 1 179 ? 9.714 -13.858 16.401 1.00 38.81 179 PHE A CA 1
ATOM 1422 C C . PHE A 1 179 ? 9.321 -13.573 14.977 1.00 38.81 179 PHE A C 1
ATOM 1424 O O . PHE A 1 179 ? 9.938 -14.032 14.033 1.00 38.81 179 PHE A O 1
ATOM 1431 N N . HIS A 1 180 ? 8.169 -12.971 14.830 1.00 39.69 180 HIS A N 1
ATOM 1432 C CA . HIS A 1 180 ? 7.625 -12.692 13.534 1.00 39.69 180 HIS A CA 1
ATOM 1433 C C . HIS A 1 180 ? 7.908 -11.217 13.296 1.00 39.69 180 HIS A C 1
ATOM 1435 O O . HIS A 1 180 ? 7.771 -10.423 14.233 1.00 39.69 180 HIS A O 1
ATOM 1441 N N . HIS A 1 181 ? 8.300 -10.834 12.080 1.00 40.09 181 HIS A N 1
ATOM 1442 C CA . HIS A 1 181 ? 8.061 -9.462 11.654 1.00 40.09 181 HIS A CA 1
ATOM 1443 C C . HIS A 1 181 ? 6.553 -9.280 11.779 1.00 40.09 181 HIS A C 1
ATOM 1445 O O . HIS A 1 181 ? 5.790 -9.784 10.958 1.00 40.09 181 HIS A O 1
ATOM 1451 N N . VAL A 1 182 ? 6.098 -8.673 12.875 1.00 43.94 182 VAL A N 1
ATOM 1452 C CA . VAL A 1 182 ? 4.700 -8.302 13.011 1.00 43.94 182 VAL A CA 1
ATOM 1453 C C . VAL A 1 182 ? 4.536 -7.145 12.050 1.00 43.94 182 VAL A C 1
ATOM 1455 O O . VAL A 1 182 ? 4.715 -5.993 12.437 1.00 43.94 182 VAL A O 1
ATOM 1458 N N . ARG A 1 183 ? 4.283 -7.458 10.776 1.00 50.28 183 ARG A N 1
ATOM 1459 C CA . ARG A 1 183 ? 3.874 -6.447 9.821 1.00 50.28 183 ARG A CA 1
ATOM 1460 C C . ARG A 1 183 ? 2.560 -5.907 10.374 1.00 50.28 183 ARG A C 1
ATOM 1462 O O . ARG A 1 183 ? 1.628 -6.692 10.570 1.00 50.28 183 ARG A O 1
ATOM 1469 N N . PRO A 1 184 ? 2.492 -4.624 10.732 1.00 52.56 184 PRO A N 1
ATOM 1470 C CA . PRO A 1 184 ? 1.233 -4.022 11.105 1.00 52.56 184 PRO A CA 1
ATOM 1471 C C . PRO A 1 184 ? 0.319 -4.117 9.917 1.00 52.56 184 PRO A C 1
ATOM 1473 O O . PRO A 1 184 ? 0.683 -3.680 8.828 1.00 52.56 184 PRO A O 1
ATOM 1476 N N . MET A 1 185 ? -0.822 -4.758 10.119 1.00 64.69 185 MET A N 1
ATOM 1477 C CA . MET A 1 185 ? -1.699 -5.038 8.998 1.00 64.69 185 MET A CA 1
ATOM 1478 C C . MET A 1 185 ? -2.956 -4.221 9.093 1.00 64.69 185 MET A C 1
ATOM 1480 O O . MET A 1 185 ? -3.324 -3.604 8.103 1.00 64.69 185 MET A O 1
ATOM 1484 N N . GLU A 1 186 ? -3.580 -4.192 10.273 1.00 78.31 186 GLU A N 1
ATOM 1485 C CA . GLU A 1 186 ? -4.816 -3.449 10.448 1.00 78.31 186 GLU A CA 1
ATOM 1486 C C . GLU A 1 186 ? -5.176 -3.279 11.930 1.00 78.31 186 GLU A C 1
ATOM 1488 O O . GLU A 1 186 ? -5.000 -4.199 12.738 1.00 78.31 186 GLU A O 1
ATOM 1493 N N . PHE A 1 187 ? -5.731 -2.123 12.283 1.00 78.38 187 PHE A N 1
ATOM 1494 C CA . PHE A 1 187 ? -6.381 -1.902 13.570 1.00 78.38 187 PHE A CA 1
ATOM 1495 C C . PHE A 1 187 ? -7.895 -1.743 13.390 1.00 78.38 187 PHE A C 1
ATOM 1497 O O . PHE A 1 187 ? -8.353 -1.173 12.406 1.00 78.38 187 PHE A O 1
ATOM 1504 N N . ASP A 1 188 ? -8.669 -2.207 14.372 1.00 81.94 188 ASP A N 1
ATOM 1505 C CA . ASP A 1 188 ? -10.111 -1.948 14.476 1.00 81.94 188 ASP A CA 1
ATOM 1506 C C . ASP A 1 188 ? -10.476 -1.635 15.922 1.00 81.94 188 ASP A C 1
ATOM 1508 O O . ASP A 1 188 ? -10.430 -2.507 16.798 1.00 81.94 188 ASP A O 1
ATOM 1512 N N . GLY A 1 189 ? -10.807 -0.374 16.194 1.00 82.50 189 GLY A N 1
ATOM 1513 C CA . GLY A 1 189 ? -11.040 0.099 17.552 1.00 82.50 189 GLY A CA 1
ATOM 1514 C C . GLY A 1 189 ? -9.854 -0.243 18.454 1.00 82.50 189 GLY A C 1
ATOM 1515 O O . GLY A 1 189 ? -8.767 0.300 18.284 1.00 82.50 189 GLY A O 1
ATOM 1516 N N . ASN A 1 190 ? -10.068 -1.154 19.405 1.00 84.12 190 ASN A N 1
ATOM 1517 C CA . ASN A 1 190 ? -9.065 -1.597 20.367 1.00 84.12 190 ASN A CA 1
ATOM 1518 C C . ASN A 1 190 ? -8.371 -2.918 19.999 1.00 84.12 190 ASN A C 1
ATOM 1520 O O . ASN A 1 190 ? -7.745 -3.525 20.865 1.00 84.12 190 ASN A O 1
ATOM 1524 N N . ARG A 1 191 ? -8.486 -3.386 18.755 1.00 85.56 191 ARG A N 1
ATOM 1525 C CA . ARG A 1 191 ? -7.822 -4.600 18.277 1.00 85.56 191 ARG A CA 1
ATOM 1526 C C . ARG A 1 191 ? -6.735 -4.289 17.279 1.00 85.56 191 ARG A C 1
ATOM 1528 O O . ARG A 1 191 ? -6.922 -3.458 16.399 1.00 85.56 191 ARG A O 1
ATOM 1535 N N . TYR A 1 192 ? -5.635 -5.019 17.398 1.00 81.88 192 TYR A N 1
ATOM 1536 C CA . TYR A 1 192 ? -4.550 -5.016 16.426 1.00 81.88 192 TYR A CA 1
ATOM 1537 C C . TYR A 1 192 ? -4.414 -6.389 15.798 1.00 81.88 192 TYR A C 1
ATOM 1539 O O . TYR A 1 192 ? -4.055 -7.343 16.495 1.00 81.88 192 TYR A O 1
ATOM 1547 N N . TYR A 1 193 ? -4.713 -6.479 14.506 1.00 83.56 193 TYR A N 1
ATOM 1548 C CA . TYR A 1 193 ? -4.591 -7.706 13.734 1.00 83.56 193 TYR A CA 1
ATOM 1549 C C . TYR A 1 193 ? -3.181 -7.857 13.183 1.00 83.56 193 TYR A C 1
ATOM 1551 O O . TYR A 1 193 ? -2.563 -6.906 12.698 1.00 83.56 193 TYR A O 1
ATOM 1559 N N . VAL A 1 194 ? -2.685 -9.087 13.250 1.00 77.31 194 VAL A N 1
ATOM 1560 C CA . VAL A 1 194 ? -1.317 -9.436 12.887 1.00 77.31 194 VAL A CA 1
ATOM 1561 C C . VAL A 1 194 ? -1.293 -10.748 12.115 1.00 77.31 194 VAL A C 1
ATOM 1563 O O . VAL A 1 194 ? -2.041 -11.676 12.432 1.00 77.31 194 VAL A O 1
ATOM 1566 N N . VAL A 1 195 ? -0.388 -10.849 11.143 1.00 75.19 195 VAL A N 1
ATOM 1567 C CA . VAL A 1 195 ? 0.046 -12.139 10.595 1.00 75.19 195 VAL A CA 1
ATOM 1568 C C . VAL A 1 195 ? 1.386 -12.481 11.231 1.00 75.19 195 VAL A C 1
ATOM 1570 O O . VAL A 1 195 ? 2.358 -11.741 11.050 1.00 75.19 195 VAL A O 1
ATOM 1573 N N . PRO A 1 196 ? 1.477 -13.570 12.005 1.00 66.56 196 PRO A N 1
ATOM 1574 C CA . PRO A 1 196 ? 2.763 -14.084 12.426 1.00 66.56 196 PRO A CA 1
ATOM 1575 C C . PRO A 1 196 ? 3.521 -14.642 11.198 1.00 66.56 196 PRO A C 1
ATOM 1577 O O . PRO A 1 196 ? 3.368 -15.797 10.821 1.00 66.56 196 PRO A O 1
ATOM 1580 N N . LEU A 1 197 ? 4.441 -13.852 10.623 1.00 54.91 197 LEU A N 1
ATOM 1581 C CA . LEU A 1 197 ? 5.415 -14.263 9.586 1.00 54.91 197 LEU A CA 1
ATOM 1582 C C . LEU A 1 197 ? 6.688 -14.898 10.165 1.00 54.91 197 LEU A C 1
ATOM 1584 O O . LEU A 1 197 ? 7.383 -14.196 10.894 1.00 54.91 197 LEU A O 1
ATOM 1588 N N . PRO A 1 198 ? 6.984 -16.198 9.986 1.00 49.25 198 PRO A N 1
ATOM 1589 C CA . PRO A 1 198 ? 8.188 -16.779 10.582 1.00 49.25 198 PRO A CA 1
ATOM 1590 C C . PRO A 1 198 ? 9.421 -15.984 10.125 1.00 49.25 198 PRO A C 1
ATOM 1592 O O . PRO A 1 198 ? 9.540 -15.700 8.938 1.00 49.25 198 PRO A O 1
ATOM 1595 N N . LEU A 1 199 ? 10.300 -15.581 11.061 1.00 37.50 199 LEU A N 1
ATOM 1596 C CA . LEU A 1 199 ? 11.404 -14.618 10.832 1.00 37.50 199 LEU A CA 1
ATOM 1597 C C . LEU A 1 199 ? 12.366 -14.990 9.696 1.00 37.50 199 LEU A C 1
ATOM 1599 O O . LEU A 1 199 ? 13.158 -14.159 9.271 1.00 37.50 199 LEU A O 1
ATOM 1603 N N . TYR A 1 200 ? 12.293 -16.213 9.187 1.00 34.78 200 TYR A N 1
ATOM 1604 C CA . TYR A 1 200 ? 12.995 -16.624 7.991 1.00 34.78 200 TYR A CA 1
ATOM 1605 C C . TYR A 1 200 ? 12.075 -17.525 7.177 1.00 34.78 200 TYR A C 1
ATOM 1607 O O . TYR A 1 200 ? 11.328 -18.338 7.725 1.00 34.78 200 TYR A O 1
ATOM 1615 N N . SER A 1 201 ? 12.179 -17.402 5.860 1.00 38.25 201 SER A N 1
ATOM 1616 C CA . SER A 1 201 ? 11.606 -18.233 4.795 1.00 38.25 201 SER A CA 1
ATOM 1617 C C . SER A 1 201 ? 11.948 -19.740 4.882 1.00 38.25 201 SER A C 1
ATOM 1619 O O . SER A 1 201 ? 11.909 -20.452 3.883 1.00 38.25 201 SER A O 1
ATOM 1621 N N . SER A 1 202 ? 12.298 -20.250 6.066 1.00 44.12 202 SER A N 1
ATOM 1622 C CA . SER A 1 202 ? 12.831 -21.587 6.319 1.00 44.12 202 SER A CA 1
ATOM 1623 C C . SER A 1 202 ? 11.833 -22.573 6.924 1.00 44.12 202 SER A C 1
ATOM 1625 O O . SER A 1 202 ? 12.128 -23.766 6.922 1.00 44.12 202 SER A O 1
ATOM 1627 N N . LEU A 1 203 ? 10.668 -22.132 7.422 1.00 51.88 203 LEU A N 1
ATOM 1628 C CA . LEU A 1 203 ? 9.660 -23.071 7.923 1.00 51.88 203 LEU A CA 1
ATOM 1629 C C . LEU A 1 203 ? 8.798 -23.604 6.786 1.00 51.88 203 LEU A C 1
ATOM 1631 O O . LEU A 1 203 ? 8.038 -22.879 6.146 1.00 51.88 203 LEU A O 1
ATOM 1635 N N . SER A 1 204 ? 8.887 -24.911 6.581 1.00 58.88 204 SER A N 1
ATOM 1636 C CA . SER A 1 204 ? 7.987 -25.640 5.698 1.00 58.88 204 SER A CA 1
ATOM 1637 C C . SER A 1 204 ? 6.545 -25.590 6.219 1.00 58.88 204 SER A C 1
ATOM 1639 O O . SER A 1 204 ? 6.299 -25.527 7.427 1.00 58.88 204 SER A O 1
ATOM 1641 N N . GLN A 1 205 ? 5.560 -25.728 5.325 1.00 64.12 205 GLN A N 1
ATOM 1642 C CA . GLN A 1 205 ? 4.149 -25.879 5.717 1.00 64.12 205 GLN A CA 1
ATOM 1643 C C . GLN A 1 205 ? 3.951 -27.030 6.721 1.00 64.12 205 GLN A C 1
ATOM 1645 O O . GLN A 1 205 ? 3.119 -26.960 7.624 1.00 64.12 205 GLN A O 1
ATOM 1650 N N . LYS A 1 206 ? 4.768 -28.082 6.605 1.00 65.69 206 LYS A N 1
ATOM 1651 C CA . LYS A 1 206 ? 4.798 -29.203 7.545 1.00 65.69 206 LYS A CA 1
ATOM 1652 C C . LYS A 1 206 ? 5.168 -28.761 8.962 1.00 65.69 206 LYS A C 1
ATOM 1654 O O . LYS A 1 206 ? 4.587 -29.268 9.918 1.00 65.69 206 LYS A O 1
ATOM 1659 N N . GLU A 1 207 ? 6.110 -27.837 9.114 1.00 66.44 207 GLU A N 1
ATOM 1660 C CA . GLU A 1 207 ? 6.498 -27.282 10.414 1.00 66.44 207 GLU A CA 1
ATOM 1661 C C . GLU A 1 207 ? 5.441 -26.327 10.962 1.00 66.44 207 GLU A C 1
ATOM 1663 O O . GLU A 1 207 ? 5.090 -26.446 12.134 1.00 66.44 207 GLU A O 1
ATOM 1668 N N . ILE A 1 208 ? 4.863 -25.469 10.116 1.00 68.00 208 ILE A N 1
ATOM 1669 C CA . ILE A 1 208 ? 3.722 -24.610 10.478 1.00 68.00 208 ILE A CA 1
ATOM 1670 C C . ILE A 1 208 ? 2.586 -25.457 11.068 1.00 68.00 208 ILE A C 1
ATOM 1672 O O . ILE A 1 208 ? 2.122 -25.191 12.179 1.00 68.00 208 ILE A O 1
ATOM 1676 N N . ASN A 1 209 ? 2.215 -26.541 10.381 1.00 69.94 209 ASN A N 1
ATOM 1677 C CA . ASN A 1 209 ? 1.164 -27.456 10.823 1.00 69.94 209 ASN A CA 1
ATOM 1678 C C . ASN A 1 209 ? 1.563 -28.220 12.095 1.00 69.94 209 ASN A C 1
ATOM 1680 O O . ASN A 1 209 ? 0.760 -28.343 13.018 1.00 69.94 209 ASN A O 1
ATOM 1684 N N . LYS A 1 210 ? 2.807 -28.717 12.173 1.00 69.44 210 LYS A N 1
ATOM 1685 C CA . LYS A 1 210 ? 3.325 -29.459 13.337 1.00 69.44 210 LYS A CA 1
ATOM 1686 C C . LYS A 1 210 ? 3.278 -28.626 14.618 1.00 69.44 210 LYS A C 1
ATOM 1688 O O . LYS A 1 210 ? 2.990 -29.174 15.679 1.00 69.44 210 LYS A O 1
ATOM 1693 N N . TYR A 1 211 ? 3.599 -27.337 14.527 1.00 67.19 211 TYR A N 1
ATOM 1694 C CA . TYR A 1 211 ? 3.659 -26.438 15.680 1.00 67.19 211 TYR A CA 1
ATOM 1695 C C . TYR A 1 211 ? 2.372 -25.632 15.891 1.00 67.19 211 TYR A C 1
ATOM 1697 O O . TYR A 1 211 ? 2.303 -24.859 16.843 1.00 67.19 211 TYR A O 1
ATOM 1705 N N . GLY A 1 212 ? 1.356 -25.818 15.042 1.00 69.12 212 GLY A N 1
ATOM 1706 C CA . GLY A 1 212 ? 0.077 -25.122 15.159 1.00 69.12 212 GLY A CA 1
ATOM 1707 C C . GLY A 1 212 ? 0.219 -23.602 15.078 1.00 69.12 212 GLY A C 1
ATOM 1708 O O . GLY A 1 212 ? -0.440 -22.892 15.836 1.00 69.12 212 GLY A O 1
ATOM 1709 N N . ILE A 1 213 ? 1.101 -23.100 14.205 1.00 71.19 213 ILE A N 1
ATOM 1710 C CA . ILE A 1 213 ? 1.267 -21.656 14.000 1.00 71.19 213 ILE A CA 1
ATOM 1711 C C . ILE A 1 213 ? 0.017 -21.155 13.249 1.00 71.19 213 ILE A C 1
ATOM 1713 O O . ILE A 1 213 ? -0.212 -21.588 12.119 1.00 71.19 213 ILE A O 1
ATOM 1717 N N . PRO A 1 214 ? -0.827 -20.301 13.858 1.00 76.75 214 PRO A N 1
ATOM 1718 C CA . PRO A 1 214 ? -1.986 -19.726 13.209 1.00 76.75 214 PRO A CA 1
ATOM 1719 C C . PRO A 1 214 ? -1.519 -18.723 12.172 1.00 76.75 214 PRO A C 1
ATOM 1721 O O . PRO A 1 214 ? -0.494 -18.068 12.331 1.00 76.75 214 PRO A O 1
ATOM 1724 N N . GLU A 1 215 ? -2.309 -18.561 11.130 1.00 78.44 215 GLU A N 1
ATOM 1725 C CA . GLU A 1 215 ? -1.969 -17.635 10.063 1.00 78.44 215 GLU A CA 1
ATOM 1726 C C . GLU A 1 215 ? -2.305 -16.189 10.406 1.00 78.44 215 GLU A C 1
ATOM 1728 O O . GLU A 1 215 ? -1.619 -15.277 9.966 1.00 78.44 215 GLU A O 1
ATOM 1733 N N . VAL A 1 216 ? -3.344 -15.975 11.213 1.00 83.94 216 VAL A N 1
ATOM 1734 C CA . VAL A 1 216 ? -3.778 -14.655 11.668 1.00 83.94 216 VAL A CA 1
ATOM 1735 C C . VAL A 1 216 ? -4.068 -14.711 13.160 1.00 83.94 216 VAL A C 1
ATOM 1737 O O . VAL A 1 216 ? -4.563 -15.706 13.694 1.00 83.94 216 VAL A O 1
ATOM 1740 N N . GLY A 1 217 ? -3.783 -13.617 13.850 1.00 84.19 217 GLY A N 1
ATOM 1741 C CA . GLY A 1 217 ? -4.237 -13.403 15.213 1.00 84.19 217 GLY A CA 1
ATOM 1742 C C . GLY A 1 217 ? -4.388 -11.928 15.522 1.00 84.19 217 GLY A C 1
ATOM 1743 O O . GLY A 1 217 ? -4.231 -11.071 14.652 1.00 84.19 217 GLY A O 1
ATOM 1744 N N . PHE A 1 218 ? -4.707 -11.628 16.773 1.00 84.69 218 PHE A N 1
ATOM 1745 C CA . PHE A 1 218 ? -4.851 -10.252 17.216 1.00 84.69 218 PHE A CA 1
ATOM 1746 C C . PHE A 1 218 ? -4.516 -10.062 18.693 1.00 84.69 218 PHE A C 1
ATOM 1748 O O . PHE A 1 218 ? -4.480 -11.012 19.481 1.00 84.69 218 PHE A O 1
ATOM 1755 N N . PHE A 1 219 ? -4.299 -8.801 19.058 1.00 81.56 219 PHE A N 1
ATOM 1756 C CA . PHE A 1 219 ? -4.184 -8.333 20.436 1.00 81.56 219 PHE A CA 1
ATOM 1757 C C . PHE A 1 219 ? -5.362 -7.411 20.771 1.00 81.56 219 PHE A C 1
ATOM 1759 O O . PHE A 1 219 ? -5.677 -6.516 19.989 1.00 81.56 219 PHE A O 1
ATOM 1766 N N . ASP A 1 220 ? -5.999 -7.618 21.928 1.00 83.38 220 ASP A N 1
ATOM 1767 C CA . ASP A 1 220 ? -7.037 -6.727 22.474 1.00 83.38 220 ASP A CA 1
ATOM 1768 C C . ASP A 1 220 ? -6.412 -5.731 23.469 1.00 83.38 220 ASP A C 1
ATOM 1770 O O . ASP A 1 220 ? -5.906 -6.127 24.522 1.00 83.38 220 ASP A O 1
ATOM 1774 N N . PHE A 1 221 ? -6.520 -4.434 23.192 1.00 78.94 221 PHE A N 1
ATOM 1775 C CA . PHE A 1 221 ? -6.137 -3.355 24.102 1.00 78.94 221 PHE A CA 1
ATOM 1776 C C . PHE A 1 221 ? -7.318 -3.002 25.013 1.00 78.94 221 PHE A C 1
ATOM 1778 O O . PHE A 1 221 ? -8.118 -2.115 24.726 1.00 78.94 221 PHE A O 1
ATOM 1785 N N . ASN A 1 222 ? -7.448 -3.708 26.136 1.00 73.50 222 ASN A N 1
ATOM 1786 C CA . ASN A 1 222 ? -8.530 -3.493 27.111 1.00 73.50 222 ASN A CA 1
ATOM 1787 C C . ASN A 1 222 ? -8.124 -2.573 28.280 1.00 73.50 222 ASN A C 1
ATOM 1789 O O . ASN A 1 222 ? -8.695 -2.653 29.364 1.00 73.50 222 ASN A O 1
ATOM 1793 N N . GLY A 1 223 ? -7.115 -1.718 28.082 1.00 66.12 223 GLY A N 1
ATOM 1794 C CA . GLY A 1 223 ? -6.598 -0.815 29.120 1.00 66.12 223 GLY A CA 1
ATOM 1795 C C . GLY A 1 223 ? -5.647 -1.469 30.132 1.00 66.12 223 GLY A C 1
ATOM 1796 O O . GLY A 1 223 ? -5.222 -0.809 31.077 1.00 66.12 223 GLY A O 1
ATOM 1797 N N . THR A 1 224 ? -5.288 -2.741 29.941 1.00 66.50 224 THR A N 1
ATOM 1798 C CA . THR A 1 224 ? -4.227 -3.429 30.690 1.00 66.50 224 THR A CA 1
ATOM 1799 C C . THR A 1 224 ? -2.922 -3.422 29.893 1.00 66.50 224 THR A C 1
ATOM 1801 O O . THR A 1 224 ? -2.939 -3.544 28.670 1.00 66.50 224 THR A O 1
ATOM 1804 N N . ASN A 1 225 ? -1.778 -3.314 30.578 1.00 66.81 225 ASN A N 1
ATOM 1805 C CA . ASN A 1 225 ? -0.458 -3.413 29.930 1.00 66.81 225 ASN A CA 1
ATOM 1806 C C . ASN A 1 225 ? -0.110 -4.855 29.523 1.00 66.81 225 ASN A C 1
ATOM 1808 O O . ASN A 1 225 ? 0.745 -5.074 28.664 1.00 66.81 225 ASN A O 1
ATOM 1812 N N . ASP A 1 226 ? -0.803 -5.829 30.113 1.00 66.25 226 ASP A N 1
ATOM 1813 C CA . ASP A 1 226 ? -0.745 -7.225 29.710 1.00 66.25 226 ASP A CA 1
ATOM 1814 C C . ASP A 1 226 ? -1.784 -7.465 28.612 1.00 66.25 226 ASP A C 1
ATOM 1816 O O . ASP A 1 226 ? -2.991 -7.479 28.872 1.00 66.25 226 ASP A O 1
ATOM 1820 N N . ILE A 1 227 ? -1.300 -7.620 27.379 1.00 72.38 227 ILE A N 1
ATOM 1821 C CA . ILE A 1 227 ? -2.095 -8.032 26.220 1.00 72.38 227 ILE A CA 1
ATOM 1822 C C . ILE A 1 227 ? -1.725 -9.465 25.850 1.00 72.38 227 ILE A C 1
ATOM 1824 O O . ILE A 1 227 ? -0.550 -9.822 25.755 1.00 72.38 227 ILE A O 1
ATOM 1828 N N . THR A 1 228 ? -2.737 -10.298 25.633 1.00 72.94 228 THR A N 1
ATOM 1829 C CA . THR A 1 228 ? -2.547 -11.696 25.238 1.00 72.94 228 THR A CA 1
ATOM 1830 C C . THR A 1 228 ? -2.884 -11.854 23.764 1.00 72.94 228 THR A C 1
ATOM 1832 O O . THR A 1 228 ? -3.890 -11.325 23.287 1.00 72.94 228 THR A O 1
ATOM 1835 N N . PHE A 1 229 ? -2.038 -12.594 23.050 1.00 76.75 229 PHE A N 1
ATOM 1836 C CA . PHE A 1 229 ? -2.291 -12.966 21.666 1.00 76.75 229 PHE A CA 1
ATOM 1837 C C . PHE A 1 229 ? -3.477 -13.929 21.583 1.00 76.75 229 PHE A C 1
ATOM 1839 O O . PHE A 1 229 ? -3.520 -14.937 22.293 1.00 76.75 229 PHE A O 1
ATOM 1846 N N . LYS A 1 230 ? -4.414 -13.644 20.681 1.00 83.94 230 LYS A N 1
ATOM 1847 C CA . LYS A 1 230 ? -5.527 -14.531 20.348 1.00 83.94 230 LYS A CA 1
ATOM 1848 C C . LYS A 1 230 ? -5.372 -15.002 18.910 1.00 83.94 230 LYS A C 1
ATOM 1850 O O . LYS A 1 230 ? -5.376 -14.191 17.987 1.00 83.94 230 LYS A O 1
ATOM 1855 N N . ALA A 1 231 ? -5.224 -16.311 18.737 1.00 84.69 231 ALA A N 1
ATOM 1856 C CA . ALA A 1 231 ? -5.212 -16.931 17.420 1.00 84.69 231 ALA A CA 1
ATOM 1857 C C . ALA A 1 231 ? -6.616 -16.873 16.810 1.00 84.69 231 ALA A C 1
ATOM 1859 O O . ALA A 1 231 ? -7.591 -17.210 17.484 1.00 84.69 231 ALA A O 1
ATOM 1860 N N . VAL A 1 232 ? -6.706 -16.498 15.536 1.00 88.44 232 VAL A N 1
ATOM 1861 C CA . VAL A 1 232 ? -7.892 -16.800 14.734 1.00 88.44 232 VAL A CA 1
ATOM 1862 C C . VAL A 1 232 ? -7.763 -18.267 14.318 1.00 88.44 232 VAL A C 1
ATOM 1864 O O . VAL A 1 232 ? -6.705 -18.635 13.800 1.00 88.44 232 VAL A O 1
ATOM 1867 N N . PRO A 1 233 ? -8.777 -19.126 14.532 1.00 88.25 233 PRO A N 1
ATOM 1868 C CA . PRO A 1 233 ? -8.734 -20.541 14.153 1.00 88.25 233 PRO A CA 1
ATOM 1869 C C . PRO A 1 233 ? -8.915 -20.723 12.634 1.00 88.25 233 PRO A C 1
ATOM 1871 O O . PRO A 1 233 ? -9.731 -21.506 12.168 1.00 88.25 233 PRO A O 1
ATOM 1874 N N . TYR A 1 234 ? -8.143 -19.967 11.858 1.00 86.38 234 TYR A N 1
ATOM 1875 C CA . TYR A 1 234 ? -8.142 -19.927 10.408 1.00 86.38 234 TYR A CA 1
ATOM 1876 C C . TYR A 1 234 ? -6.818 -20.484 9.885 1.00 86.38 234 TYR A C 1
ATOM 1878 O O . TYR A 1 234 ? -5.740 -20.120 10.367 1.00 86.38 234 TYR A O 1
ATOM 1886 N N . GLN A 1 235 ? -6.911 -21.364 8.891 1.00 76.94 235 GLN A N 1
ATOM 1887 C CA . GLN A 1 235 ? -5.767 -21.898 8.165 1.00 76.94 235 GLN A CA 1
ATOM 1888 C C . GLN A 1 235 ? -6.020 -21.799 6.666 1.00 76.94 235 GLN A C 1
ATOM 1890 O O . GLN A 1 235 ? -7.079 -22.170 6.157 1.00 76.94 235 GLN A O 1
ATOM 1895 N N . ARG A 1 236 ? -5.018 -21.316 5.943 1.00 72.62 236 ARG A N 1
ATOM 1896 C CA . ARG A 1 236 ? -4.988 -21.320 4.491 1.00 72.62 236 ARG A CA 1
ATOM 1897 C C . ARG A 1 236 ? -4.971 -22.744 3.952 1.00 72.62 236 ARG A C 1
ATOM 1899 O O . ARG A 1 236 ? -4.128 -23.561 4.303 1.00 72.62 236 ARG A O 1
ATOM 1906 N N . GLU A 1 237 ? -5.865 -22.996 3.003 1.00 66.56 237 GLU A N 1
ATOM 1907 C CA . GLU A 1 237 ? -6.023 -24.290 2.325 1.00 66.56 237 GLU A CA 1
ATOM 1908 C C . GLU A 1 237 ? -5.242 -24.356 1.001 1.00 66.56 237 GLU A C 1
ATOM 1910 O O . GLU A 1 237 ? -5.608 -25.084 0.082 1.00 66.56 237 GLU A O 1
ATOM 1915 N N . VAL A 1 238 ? -4.181 -23.560 0.848 1.00 61.09 238 VAL A N 1
ATOM 1916 C CA . VAL A 1 238 ? -3.390 -23.555 -0.390 1.00 61.09 238 VAL A CA 1
ATOM 1917 C C . VAL A 1 238 ? -2.194 -24.486 -0.221 1.00 61.09 238 VAL A C 1
ATOM 1919 O O . VAL A 1 238 ? -1.423 -24.302 0.724 1.00 61.09 238 VAL A O 1
ATOM 1922 N N . PRO A 1 239 ? -1.985 -25.453 -1.130 1.00 55.50 239 PRO A N 1
ATOM 1923 C CA . PRO A 1 239 ? -0.792 -26.285 -1.114 1.00 55.50 239 PRO A CA 1
ATOM 1924 C C . PRO A 1 239 ? 0.448 -25.420 -1.377 1.00 55.50 239 PRO A C 1
ATOM 1926 O O . PRO A 1 239 ? 0.678 -24.967 -2.494 1.00 55.50 239 PRO A O 1
ATOM 1929 N N . MET A 1 240 ? 1.244 -25.180 -0.338 1.00 60.91 240 MET A N 1
ATOM 1930 C CA . MET A 1 240 ? 2.547 -24.501 -0.441 1.00 60.91 240 MET A CA 1
ATOM 1931 C C . MET A 1 240 ? 3.690 -25.504 -0.685 1.00 60.91 240 MET A C 1
ATOM 1933 O O . MET A 1 240 ? 4.837 -25.123 -0.900 1.00 60.91 240 MET A O 1
ATOM 1937 N N . GLU A 1 241 ? 3.404 -26.807 -0.630 1.00 61.06 241 GLU A N 1
ATOM 1938 C CA . GLU A 1 241 ? 4.415 -27.855 -0.755 1.00 61.06 241 GLU A CA 1
ATOM 1939 C C . GLU A 1 241 ? 4.836 -28.033 -2.222 1.00 61.06 241 GLU A C 1
ATOM 1941 O O . GLU A 1 241 ? 4.019 -28.330 -3.090 1.00 61.06 241 GLU A O 1
ATOM 1946 N N . GLY A 1 242 ? 6.124 -27.816 -2.507 1.00 63.62 242 GLY A N 1
ATOM 1947 C CA . GLY A 1 242 ? 6.690 -27.926 -3.857 1.00 63.62 242 GLY A CA 1
ATOM 1948 C C . GLY A 1 242 ? 6.429 -26.728 -4.779 1.00 63.62 242 GLY A C 1
ATOM 1949 O O . GLY A 1 242 ? 6.898 -26.738 -5.915 1.00 63.62 242 GLY A O 1
ATOM 1950 N N . VAL A 1 243 ? 5.734 -25.688 -4.305 1.00 73.50 243 VAL A N 1
ATOM 1951 C CA . VAL A 1 243 ? 5.436 -24.470 -5.073 1.00 73.50 243 VAL A CA 1
ATOM 1952 C C . VAL A 1 243 ? 6.244 -23.298 -4.515 1.00 73.50 243 VAL A C 1
ATOM 1954 O O . VAL A 1 243 ? 6.156 -22.988 -3.331 1.00 73.50 243 VAL A O 1
ATOM 1957 N N . LYS A 1 244 ? 7.030 -22.631 -5.369 1.00 75.31 244 LYS A N 1
ATOM 1958 C CA . LYS A 1 244 ? 7.815 -21.445 -4.993 1.00 75.31 244 LYS A CA 1
ATOM 1959 C C . LYS A 1 244 ? 7.119 -20.167 -5.460 1.00 75.31 244 LYS A C 1
ATOM 1961 O O . LYS A 1 244 ? 6.759 -20.047 -6.629 1.00 75.31 244 LYS A O 1
ATOM 1966 N N . TYR A 1 245 ? 6.978 -19.205 -4.558 1.00 77.25 245 TYR A N 1
ATOM 1967 C CA . TYR A 1 245 ? 6.474 -17.857 -4.827 1.00 77.25 245 TYR A CA 1
ATOM 1968 C C . TYR A 1 245 ? 7.559 -16.826 -4.492 1.00 77.25 245 TYR A C 1
ATOM 1970 O O . TYR A 1 245 ? 8.460 -17.128 -3.709 1.00 77.25 245 TYR A O 1
ATOM 1978 N N . ALA A 1 246 ? 7.480 -15.635 -5.093 1.00 72.00 246 ALA A N 1
ATOM 1979 C CA . ALA A 1 246 ? 8.302 -14.497 -4.678 1.00 72.00 246 ALA A CA 1
ATOM 1980 C C . ALA A 1 246 ? 7.902 -14.016 -3.274 1.00 72.00 246 ALA A C 1
ATOM 1982 O O . ALA A 1 246 ? 6.774 -14.261 -2.843 1.00 72.00 246 ALA A O 1
ATOM 1983 N N . ASP A 1 247 ? 8.784 -13.305 -2.574 1.00 67.62 247 ASP A N 1
ATOM 1984 C CA . ASP A 1 247 ? 8.533 -12.908 -1.180 1.00 67.62 247 ASP A CA 1
ATOM 1985 C C . ASP A 1 247 ? 7.251 -12.071 -1.032 1.00 67.62 247 ASP A C 1
ATOM 1987 O O . ASP A 1 247 ? 6.396 -12.368 -0.202 1.00 67.62 247 ASP A O 1
ATOM 1991 N N . GLU A 1 248 ? 7.029 -11.100 -1.918 1.00 69.88 248 GLU A N 1
ATOM 1992 C CA . GLU A 1 248 ? 5.819 -10.265 -1.915 1.00 69.88 248 GLU A CA 1
ATOM 1993 C C . GLU A 1 248 ? 4.505 -11.031 -2.171 1.00 69.88 248 GLU A C 1
ATOM 1995 O O . GLU A 1 248 ? 3.410 -10.516 -1.935 1.00 69.88 248 GLU A O 1
ATOM 2000 N N . GLN A 1 249 ? 4.598 -12.229 -2.755 1.00 77.19 249 GLN A N 1
ATOM 2001 C CA . GLN A 1 249 ? 3.458 -13.082 -3.070 1.00 77.19 249 GLN A CA 1
ATOM 2002 C C . GLN A 1 249 ? 3.050 -13.909 -1.844 1.00 77.19 249 GLN A C 1
ATOM 2004 O O . GLN A 1 249 ? 1.932 -14.419 -1.801 1.00 77.19 249 GLN A O 1
ATOM 2009 N N . LEU A 1 250 ? 3.932 -14.034 -0.850 1.00 76.88 250 LEU A N 1
ATOM 2010 C CA . LEU A 1 250 ? 3.676 -14.730 0.411 1.00 76.88 250 LEU A CA 1
ATOM 2011 C C . LEU A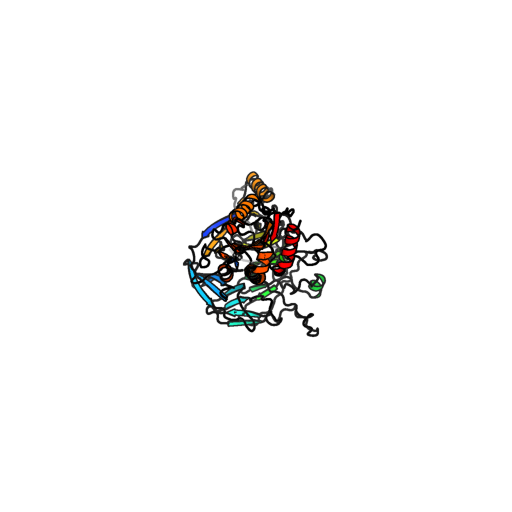 1 250 ? 2.949 -13.846 1.438 1.00 76.88 250 LEU A C 1
ATOM 2013 O O . LEU A 1 250 ? 2.460 -14.361 2.442 1.00 76.88 250 LEU A O 1
ATOM 2017 N N . ASP A 1 251 ? 2.847 -12.544 1.168 1.00 77.00 251 ASP A N 1
ATOM 2018 C CA . ASP A 1 251 ? 2.137 -11.581 2.004 1.00 77.00 251 ASP A CA 1
ATOM 2019 C C . ASP A 1 251 ? 0.616 -11.835 2.059 1.00 77.00 251 ASP A C 1
ATOM 2021 O O . ASP A 1 251 ? -0.008 -12.429 1.168 1.00 77.00 251 ASP A O 1
ATOM 2025 N N . VAL A 1 252 ? 0.003 -11.322 3.125 1.00 82.19 252 VAL A N 1
ATOM 2026 C CA . VAL A 1 252 ? -1.439 -11.375 3.381 1.00 82.19 252 VAL A CA 1
ATOM 2027 C C . VAL A 1 252 ? -1.912 -9.982 3.755 1.00 82.19 252 VAL A C 1
ATOM 2029 O O . VAL A 1 252 ? -1.273 -9.318 4.557 1.00 82.19 252 VAL A O 1
ATOM 2032 N N . ASN A 1 253 ? -3.045 -9.550 3.213 1.00 85.88 253 ASN A N 1
ATOM 2033 C CA . ASN A 1 253 ? -3.648 -8.256 3.508 1.00 85.88 253 ASN A CA 1
ATOM 2034 C C . ASN A 1 253 ? -4.956 -8.447 4.270 1.00 85.88 253 ASN A C 1
ATOM 2036 O O . ASN A 1 253 ? -5.751 -9.331 3.937 1.00 85.88 253 ASN A O 1
ATOM 2040 N N . LEU A 1 254 ? -5.178 -7.612 5.285 1.00 88.81 254 LEU A N 1
ATOM 2041 C CA . LEU A 1 254 ? -6.349 -7.677 6.157 1.00 88.81 254 LEU A CA 1
ATOM 2042 C C . LEU A 1 254 ? -7.164 -6.385 6.085 1.00 88.81 254 LEU A C 1
ATOM 2044 O O . LEU A 1 254 ? -6.615 -5.300 5.882 1.00 88.81 254 LEU A O 1
ATOM 2048 N N . ASN A 1 255 ? -8.476 -6.511 6.280 1.00 91.12 255 ASN A N 1
ATOM 2049 C CA . ASN A 1 255 ? -9.360 -5.377 6.544 1.00 91.12 255 ASN A CA 1
ATOM 2050 C C . ASN A 1 255 ? -10.526 -5.815 7.450 1.00 91.12 255 ASN A C 1
ATOM 2052 O O . ASN A 1 255 ? -11.133 -6.857 7.180 1.00 91.12 255 ASN A O 1
ATOM 2056 N N . PRO A 1 256 ? -10.862 -5.096 8.531 1.00 90.88 256 PRO A N 1
ATOM 2057 C CA . PRO A 1 256 ? -11.864 -5.526 9.488 1.00 90.88 256 PRO A CA 1
ATOM 2058 C C . PRO A 1 256 ? -13.246 -5.138 8.961 1.00 90.88 256 PRO A C 1
ATOM 2060 O O . PRO A 1 256 ? -13.535 -3.969 8.715 1.00 90.88 256 PRO A O 1
ATOM 2063 N N . LYS A 1 257 ? -14.149 -6.112 8.838 1.00 91.94 257 LYS A N 1
ATOM 2064 C CA . LYS A 1 257 ? -15.564 -5.808 8.590 1.00 91.94 257 LYS A CA 1
ATOM 2065 C C . LYS A 1 257 ? -16.242 -5.357 9.882 1.00 91.94 257 LYS A C 1
ATOM 2067 O O . LYS A 1 257 ? -17.072 -4.449 9.882 1.00 91.94 257 LYS A O 1
ATOM 2072 N N . SER A 1 258 ? -15.934 -6.061 10.969 1.00 89.94 258 SER A N 1
ATOM 2073 C CA . SER A 1 258 ? -16.442 -5.821 12.317 1.00 89.94 258 SER A CA 1
ATOM 2074 C C . SER A 1 258 ? -15.577 -6.557 13.347 1.00 89.94 258 SER A C 1
ATOM 2076 O O . SER A 1 258 ? -14.641 -7.277 13.001 1.00 89.94 258 SER A O 1
ATOM 2078 N N . LYS A 1 259 ? -15.969 -6.488 14.624 1.00 87.12 259 LYS A N 1
ATOM 2079 C CA . LYS A 1 259 ? -15.356 -7.279 15.702 1.00 87.12 259 LYS A CA 1
ATOM 2080 C C . LYS A 1 259 ? -15.455 -8.795 15.508 1.00 87.12 259 LYS A C 1
ATOM 2082 O O . LYS A 1 259 ? -14.726 -9.522 16.172 1.00 87.12 259 LYS A O 1
ATOM 2087 N N . ASP A 1 260 ? -16.342 -9.287 14.655 1.00 92.88 260 ASP A N 1
ATOM 2088 C CA . ASP A 1 260 ? -16.526 -10.729 14.469 1.00 92.88 260 ASP A CA 1
ATOM 2089 C C . ASP A 1 260 ? -16.035 -11.212 13.107 1.00 92.88 260 ASP A C 1
ATOM 2091 O O . ASP A 1 260 ? -15.878 -12.415 12.916 1.00 92.88 260 ASP A O 1
ATOM 2095 N N . PHE A 1 261 ? -15.760 -10.296 12.175 1.00 95.00 261 PHE A N 1
ATOM 2096 C CA . PHE A 1 261 ? -15.473 -10.637 10.790 1.00 95.00 261 PHE A CA 1
ATOM 20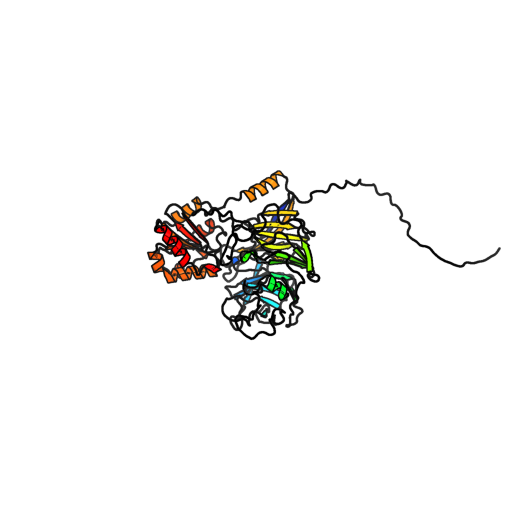97 C C . PHE A 1 261 ? -14.285 -9.863 10.222 1.00 95.00 261 PHE A C 1
ATOM 2099 O O . PHE A 1 261 ? -14.210 -8.637 10.320 1.00 95.00 261 PHE A O 1
ATOM 2106 N N . LEU A 1 262 ? -13.398 -10.595 9.552 1.00 94.62 262 LEU A N 1
ATOM 2107 C CA . LEU A 1 262 ? -12.162 -10.085 8.970 1.00 94.62 262 LEU A CA 1
ATOM 2108 C C . LEU A 1 262 ? -12.066 -10.491 7.499 1.00 94.62 262 LEU A C 1
ATOM 2110 O O . LEU A 1 262 ? -12.181 -11.674 7.174 1.00 94.62 262 LEU A O 1
ATOM 2114 N N . PHE A 1 263 ? -11.835 -9.526 6.613 1.00 94.75 263 PHE A N 1
ATOM 2115 C CA . PHE A 1 263 ? -11.440 -9.822 5.243 1.00 94.75 263 PHE A CA 1
ATOM 2116 C C . PHE A 1 263 ? -9.970 -10.238 5.215 1.00 94.75 263 PHE A C 1
ATOM 2118 O O . PHE A 1 263 ? -9.121 -9.551 5.785 1.00 94.75 263 PHE A O 1
ATOM 2125 N N . ILE A 1 264 ? -9.676 -11.342 4.529 1.00 92.69 264 ILE A N 1
ATOM 2126 C CA . ILE A 1 264 ? -8.323 -11.859 4.314 1.00 92.69 264 ILE A CA 1
ATOM 2127 C C . ILE A 1 264 ? -8.085 -11.991 2.809 1.00 92.69 264 ILE A C 1
ATOM 2129 O O . ILE A 1 264 ? -8.791 -12.729 2.118 1.00 92.69 264 ILE A O 1
ATOM 2133 N N . SER A 1 265 ? -7.075 -11.279 2.309 1.00 91.38 265 SER A N 1
ATOM 2134 C CA . SER A 1 265 ? -6.633 -11.310 0.915 1.00 91.38 265 SER A CA 1
ATOM 2135 C C . SER A 1 265 ? -5.161 -11.702 0.837 1.00 91.38 265 SER A C 1
ATOM 2137 O O . SER A 1 265 ? -4.284 -10.864 1.036 1.00 91.38 265 SER A O 1
ATOM 2139 N N . HIS A 1 266 ? -4.869 -12.953 0.490 1.00 89.06 266 HIS A N 1
ATOM 2140 C CA . HIS A 1 266 ? -3.497 -13.382 0.204 1.00 89.06 266 HIS A CA 1
ATOM 2141 C C . HIS A 1 266 ? -3.033 -12.839 -1.142 1.00 89.06 266 HIS A C 1
ATOM 2143 O O . HIS A 1 266 ? -3.777 -12.887 -2.127 1.00 89.06 266 HIS A O 1
ATOM 2149 N N . CYS A 1 267 ? -1.781 -12.394 -1.204 1.00 86.25 267 CYS A N 1
ATOM 2150 C CA . CYS A 1 267 ? -1.186 -11.846 -2.419 1.00 86.25 267 CYS A CA 1
ATOM 2151 C C . CYS A 1 267 ? -1.165 -12.847 -3.584 1.00 86.25 267 CYS A C 1
ATOM 2153 O O . CYS A 1 267 ? -1.305 -12.450 -4.740 1.00 86.25 267 CYS A O 1
ATOM 2155 N N . ASN A 1 268 ? -1.034 -14.139 -3.283 1.00 84.06 268 ASN A N 1
ATOM 2156 C CA . ASN A 1 268 ? -0.957 -15.240 -4.244 1.00 84.06 268 ASN A CA 1
ATOM 2157 C C . ASN A 1 268 ? -2.193 -16.150 -4.280 1.00 84.06 268 ASN A C 1
ATOM 2159 O O . ASN A 1 268 ? -2.101 -17.261 -4.804 1.00 84.06 268 ASN A O 1
ATOM 2163 N N . TYR A 1 269 ? -3.329 -15.730 -3.716 1.00 88.19 269 TYR A N 1
ATOM 2164 C CA . TYR A 1 269 ? -4.562 -16.515 -3.775 1.00 88.19 269 TYR A CA 1
ATOM 2165 C C . TYR A 1 269 ? -5.652 -15.787 -4.571 1.00 88.19 269 TYR A C 1
ATOM 2167 O O . TYR A 1 269 ? -5.938 -14.626 -4.272 1.00 88.19 269 TYR A O 1
ATOM 2175 N N . PRO A 1 270 ? -6.292 -16.446 -5.558 1.00 89.19 270 PRO A N 1
ATOM 2176 C CA . PRO A 1 270 ? -7.316 -15.815 -6.383 1.00 89.19 270 PRO A CA 1
ATOM 2177 C C . PRO A 1 270 ? -8.512 -15.278 -5.601 1.00 89.19 270 PRO A C 1
ATOM 2179 O O . PRO A 1 270 ? -9.007 -14.208 -5.926 1.00 89.19 270 PRO A O 1
ATOM 2182 N N . LYS A 1 271 ? -8.983 -15.967 -4.558 1.00 91.94 271 LYS A N 1
ATOM 2183 C CA . LYS A 1 271 ? -10.244 -15.607 -3.895 1.00 91.94 271 LYS A CA 1
ATOM 2184 C C . LYS A 1 271 ? -10.044 -14.712 -2.676 1.00 91.94 271 LYS A C 1
ATOM 2186 O O . LYS A 1 271 ? -9.048 -14.827 -1.964 1.00 91.94 271 LYS A O 1
ATOM 2191 N N . LEU A 1 272 ? -11.021 -13.843 -2.424 1.00 94.12 272 LEU A N 1
ATOM 2192 C CA . LEU A 1 272 ? -11.128 -13.069 -1.188 1.00 94.12 272 LEU A CA 1
ATOM 2193 C C . LEU A 1 272 ? -11.892 -13.890 -0.146 1.00 94.12 272 LEU A C 1
ATOM 2195 O O . LEU A 1 272 ? -12.900 -14.507 -0.480 1.00 94.12 272 LEU A O 1
ATOM 2199 N N . ARG A 1 273 ? -11.443 -13.880 1.112 1.00 94.69 273 ARG A N 1
ATOM 2200 C CA . ARG A 1 273 ? -12.111 -14.578 2.221 1.00 94.69 273 ARG A CA 1
ATOM 2201 C C . ARG A 1 273 ? -12.692 -13.582 3.215 1.00 94.69 273 ARG A C 1
ATOM 2203 O O . ARG A 1 273 ? -12.020 -12.618 3.572 1.00 94.69 273 ARG A O 1
ATOM 2210 N N . LEU A 1 274 ? -13.904 -13.842 3.699 1.00 96.06 274 LEU A N 1
ATOM 2211 C CA . LEU A 1 274 ? -14.464 -13.201 4.891 1.00 96.06 274 LEU A CA 1
ATOM 2212 C C . LEU A 1 274 ? -14.545 -14.250 5.995 1.00 96.06 274 LEU A C 1
ATOM 2214 O O . LEU A 1 274 ? -15.328 -15.193 5.900 1.00 96.06 274 LEU A O 1
ATOM 2218 N N . VAL A 1 275 ? -13.723 -14.079 7.023 1.00 95.75 275 VAL A N 1
ATOM 2219 C CA . VAL A 1 275 ? -13.513 -15.064 8.085 1.00 95.75 275 VAL A CA 1
ATOM 2220 C C . VAL A 1 275 ? -14.204 -14.617 9.363 1.00 95.75 275 VAL A C 1
ATOM 2222 O O . VAL A 1 275 ? -14.043 -13.471 9.788 1.00 95.75 275 VAL A O 1
ATOM 2225 N N . ASN A 1 276 ? -14.940 -15.527 9.999 1.00 96.00 276 ASN A N 1
ATOM 2226 C CA . ASN A 1 276 ? -15.406 -15.363 11.366 1.00 96.00 276 ASN A CA 1
ATOM 2227 C C . ASN A 1 276 ? -14.220 -15.528 12.323 1.00 96.00 276 ASN A C 1
ATOM 2229 O O . ASN A 1 276 ? -13.619 -16.595 12.419 1.00 96.00 276 ASN A O 1
ATOM 2233 N N . ILE A 1 277 ? -13.900 -14.471 13.060 1.00 93.75 277 ILE A N 1
ATOM 2234 C CA . ILE A 1 277 ? -12.715 -14.398 13.923 1.00 93.75 277 ILE A CA 1
ATOM 2235 C C . ILE A 1 277 ? -12.762 -15.441 15.054 1.00 93.75 277 ILE A C 1
ATOM 2237 O O . ILE A 1 277 ? -11.717 -15.901 15.512 1.00 93.75 277 ILE A O 1
ATOM 2241 N N . ASN A 1 278 ? -13.960 -15.819 15.509 1.00 92.12 278 ASN A N 1
ATOM 2242 C CA . ASN A 1 278 ? -14.145 -16.705 16.657 1.00 92.12 278 ASN A CA 1
ATOM 2243 C C . ASN A 1 278 ? -14.189 -18.186 16.262 1.00 92.12 278 ASN A C 1
ATOM 2245 O O . ASN A 1 278 ? -13.727 -19.026 17.032 1.00 92.12 278 ASN A O 1
ATOM 2249 N N . THR A 1 279 ? -14.768 -18.512 15.102 1.00 93.94 279 THR A N 1
ATOM 2250 C CA . THR A 1 279 ? -14.945 -19.908 14.662 1.00 93.94 279 THR A CA 1
ATOM 2251 C C . THR A 1 279 ? -13.952 -20.335 13.592 1.00 93.94 279 THR A C 1
ATOM 2253 O O . THR A 1 279 ? -13.661 -21.521 13.490 1.00 93.94 279 THR A O 1
ATOM 2256 N N . GLY A 1 280 ? -13.399 -19.387 12.830 1.00 91.12 280 GLY A N 1
ATOM 2257 C CA . GLY A 1 280 ? -12.533 -19.668 11.685 1.00 91.12 280 GLY A CA 1
ATOM 2258 C C . GLY A 1 280 ? -13.306 -20.018 10.418 1.00 91.12 280 GLY A C 1
ATOM 2259 O O . GLY A 1 280 ? -12.702 -20.081 9.349 1.00 91.12 280 GLY A O 1
ATOM 2260 N N . ASP A 1 281 ? -14.630 -20.186 10.520 1.00 94.50 281 ASP A N 1
ATOM 2261 C CA . ASP A 1 281 ? -15.505 -20.397 9.371 1.00 94.50 281 ASP A CA 1
ATOM 2262 C C . ASP A 1 281 ? -15.399 -19.205 8.427 1.00 94.50 281 ASP A C 1
ATOM 2264 O O . ASP A 1 281 ? -15.347 -18.049 8.860 1.00 94.50 281 ASP A O 1
ATOM 2268 N N . PHE A 1 282 ? -15.398 -19.474 7.129 1.00 94.44 282 PHE A N 1
ATOM 2269 C CA . PHE A 1 282 ? -15.265 -18.428 6.134 1.00 94.44 282 PHE A CA 1
ATOM 2270 C C . PHE A 1 282 ? -16.186 -18.647 4.945 1.00 94.44 282 PHE A C 1
ATOM 2272 O O . PHE A 1 282 ? -16.544 -19.772 4.599 1.00 94.44 282 PHE A O 1
ATOM 2279 N N . ILE A 1 283 ? -16.541 -17.534 4.311 1.00 94.12 283 ILE A N 1
ATOM 2280 C CA . ILE A 1 283 ? -17.062 -17.520 2.947 1.00 94.12 283 ILE A CA 1
ATOM 2281 C C . ILE A 1 283 ? -15.966 -17.010 2.014 1.00 94.12 283 ILE A C 1
ATOM 2283 O O . ILE A 1 283 ? -15.110 -16.214 2.413 1.00 94.12 283 ILE A O 1
ATOM 2287 N N . GLU A 1 284 ? -15.986 -17.483 0.776 1.00 94.19 284 GLU A N 1
ATOM 2288 C CA . GLU A 1 284 ? -15.055 -17.071 -0.270 1.00 94.19 284 GLU A CA 1
ATOM 2289 C C . GLU A 1 284 ? -15.784 -16.365 -1.393 1.00 94.19 284 GLU A C 1
ATOM 2291 O O . GLU A 1 284 ? -16.925 -16.710 -1.703 1.00 94.19 284 GLU A O 1
ATOM 2296 N N . SER A 1 285 ? -15.085 -15.448 -2.059 1.00 93.62 285 SER A N 1
ATOM 2297 C CA . SER A 1 285 ? -15.576 -14.907 -3.312 1.00 93.62 285 SER A CA 1
ATOM 2298 C C . SER A 1 285 ? -15.782 -16.018 -4.339 1.00 93.62 285 SER A C 1
ATOM 2300 O O . SER A 1 285 ? -14.960 -16.931 -4.495 1.00 93.62 285 SER A O 1
ATOM 2302 N N . ASN A 1 286 ? -16.912 -15.945 -5.040 1.00 84.94 286 ASN A N 1
ATOM 2303 C CA . ASN A 1 286 ? -17.259 -16.887 -6.102 1.00 84.94 286 ASN A CA 1
ATOM 2304 C C . ASN A 1 286 ? -16.309 -16.772 -7.310 1.00 84.94 286 ASN A C 1
ATOM 2306 O O . ASN A 1 286 ? -16.109 -17.730 -8.055 1.00 84.94 286 ASN A O 1
ATOM 2310 N N . GLU A 1 287 ? -15.695 -15.603 -7.459 1.00 83.44 287 GLU A N 1
ATOM 2311 C CA . GLU A 1 287 ? -14.846 -15.200 -8.561 1.00 83.44 287 GLU A CA 1
ATOM 2312 C C . GLU A 1 287 ? -13.672 -14.369 -8.028 1.00 83.44 287 GLU A C 1
ATOM 2314 O O . GLU A 1 287 ? -13.797 -13.650 -7.033 1.00 83.44 287 GLU A O 1
ATOM 2319 N N . ALA A 1 288 ? -12.508 -14.506 -8.663 1.00 78.38 288 ALA A N 1
ATOM 2320 C CA . ALA A 1 288 ? -11.293 -13.773 -8.312 1.00 78.38 288 ALA A CA 1
ATOM 2321 C C . ALA A 1 288 ? -11.227 -12.421 -9.032 1.00 78.38 288 ALA A C 1
ATOM 2323 O O . ALA A 1 288 ? -11.069 -11.370 -8.419 1.00 78.38 288 ALA A O 1
ATOM 2324 N N . ALA A 1 289 ? -11.351 -12.465 -10.355 1.00 82.88 289 ALA A N 1
ATOM 2325 C CA . ALA A 1 289 ? -11.452 -11.333 -11.260 1.00 82.88 289 ALA A CA 1
ATOM 2326 C C . ALA A 1 289 ? -11.836 -11.853 -12.654 1.00 82.88 289 ALA A C 1
ATOM 2328 O O . ALA A 1 289 ? -11.565 -13.011 -12.967 1.00 82.88 289 ALA A O 1
ATOM 2329 N N . ARG A 1 290 ? -12.404 -10.998 -13.517 1.00 84.44 290 ARG A N 1
ATOM 2330 C CA . ARG A 1 290 ? -12.621 -11.348 -14.942 1.00 84.44 290 ARG A CA 1
ATOM 2331 C C . ARG A 1 290 ? -11.606 -10.706 -15.877 1.00 84.44 290 ARG A C 1
ATOM 2333 O O . ARG A 1 290 ? -11.472 -11.143 -17.012 1.00 84.44 290 ARG A O 1
ATOM 2340 N N . LEU A 1 291 ? -10.965 -9.621 -15.434 1.00 81.31 291 LEU A N 1
ATOM 2341 C CA . LEU A 1 291 ? -10.108 -8.777 -16.278 1.00 81.31 291 LEU A CA 1
ATOM 2342 C C . LEU A 1 291 ? -8.613 -8.980 -16.037 1.00 81.31 291 LEU A C 1
ATOM 2344 O O . LEU A 1 291 ? -7.810 -8.449 -16.794 1.00 81.31 291 LEU A O 1
ATOM 2348 N N . ILE A 1 292 ? -8.232 -9.717 -14.995 1.00 82.50 292 ILE A N 1
ATOM 2349 C CA . ILE A 1 292 ? -6.831 -10.007 -14.681 1.00 82.50 292 ILE A CA 1
ATOM 2350 C C . ILE A 1 292 ? -6.647 -11.514 -14.510 1.00 82.50 292 ILE A C 1
ATOM 2352 O O . ILE A 1 292 ? -7.586 -12.189 -14.083 1.00 82.50 292 ILE A O 1
ATOM 2356 N N . PRO A 1 293 ? -5.468 -12.058 -14.848 1.00 84.00 293 PRO A N 1
ATOM 2357 C CA . PRO A 1 293 ? -5.192 -13.471 -14.646 1.00 84.00 293 PRO A CA 1
ATOM 2358 C C . PRO A 1 293 ? -5.011 -13.792 -13.160 1.00 84.00 293 PRO A C 1
ATOM 2360 O O . PRO A 1 293 ? -4.720 -12.912 -12.345 1.00 84.00 293 PRO A O 1
ATOM 2363 N N . ASP A 1 294 ? -5.116 -15.071 -12.818 1.00 87.44 294 ASP A N 1
ATOM 2364 C CA . ASP A 1 294 ? -4.806 -15.548 -11.474 1.00 87.44 294 ASP A CA 1
ATOM 2365 C C . ASP A 1 294 ? -3.305 -15.416 -11.149 1.00 87.44 294 ASP A C 1
ATOM 2367 O O . ASP A 1 294 ? -2.461 -15.426 -12.055 1.00 87.44 294 ASP A O 1
ATOM 2371 N N . PRO A 1 295 ? -2.935 -15.321 -9.858 1.00 86.88 295 PRO A N 1
ATOM 2372 C CA . PRO A 1 295 ? -1.544 -15.385 -9.442 1.00 86.88 295 PRO A CA 1
ATOM 2373 C C . PRO A 1 295 ? -0.877 -16.691 -9.883 1.00 86.88 295 PRO A C 1
ATOM 2375 O O . PRO A 1 295 ? -1.441 -17.775 -9.726 1.00 86.88 295 PRO A O 1
ATOM 2378 N N . ILE A 1 296 ? 0.360 -16.600 -10.369 1.00 86.38 296 ILE A N 1
ATOM 2379 C CA . ILE A 1 296 ? 1.160 -17.757 -10.778 1.00 86.38 296 ILE A CA 1
ATOM 2380 C C . ILE A 1 296 ? 2.436 -17.875 -9.932 1.00 86.38 296 ILE A C 1
ATOM 2382 O O . ILE A 1 296 ? 3.000 -16.859 -9.513 1.00 86.38 296 ILE A O 1
ATOM 2386 N N . PRO A 1 297 ? 2.913 -19.102 -9.665 1.00 82.38 297 PRO A N 1
ATOM 2387 C CA . PRO A 1 297 ? 4.180 -19.316 -8.975 1.00 82.38 297 PRO A CA 1
ATOM 2388 C C . PRO A 1 297 ? 5.383 -18.996 -9.871 1.00 82.38 297 PRO A C 1
ATOM 2390 O O . PRO A 1 297 ? 5.257 -18.787 -11.082 1.00 82.38 297 PRO A O 1
ATOM 2393 N N . LEU A 1 298 ? 6.571 -18.982 -9.271 1.00 76.12 298 LEU A N 1
ATOM 2394 C CA . LEU A 1 298 ? 7.837 -18.836 -9.983 1.00 76.12 298 LEU A CA 1
ATOM 2395 C C . LEU A 1 298 ? 8.096 -20.052 -10.881 1.00 76.12 298 LEU A C 1
ATOM 2397 O O . LEU A 1 298 ? 7.834 -21.195 -10.503 1.00 76.12 298 LEU A O 1
ATOM 2401 N N . LYS A 1 299 ? 8.638 -19.806 -12.077 1.00 71.44 299 LYS A N 1
ATOM 2402 C CA . LYS A 1 299 ? 9.020 -20.859 -13.027 1.00 71.44 299 LYS A CA 1
ATOM 2403 C C . LYS A 1 299 ? 10.509 -21.195 -12.880 1.00 71.44 299 LYS A C 1
ATOM 2405 O O . LYS A 1 299 ? 11.344 -20.301 -12.966 1.00 71.44 299 LYS A O 1
ATOM 2410 N N . GLY A 1 300 ? 10.830 -22.486 -12.760 1.00 63.59 300 GLY A N 1
ATOM 2411 C CA . GLY A 1 300 ? 12.203 -23.013 -12.751 1.00 63.59 300 GLY A CA 1
ATOM 2412 C C . GLY A 1 300 ? 12.835 -23.163 -11.361 1.00 63.59 300 GLY A C 1
ATOM 2413 O O . GLY A 1 300 ? 12.256 -22.772 -10.348 1.00 63.59 300 GLY A O 1
ATOM 2414 N N . ASP A 1 301 ? 14.038 -23.744 -11.323 1.00 56.53 301 ASP A N 1
ATOM 2415 C CA . ASP A 1 301 ? 14.841 -23.873 -10.102 1.00 56.53 301 ASP A CA 1
ATOM 2416 C C . ASP A 1 301 ? 15.472 -22.527 -9.738 1.00 56.53 301 ASP A C 1
ATOM 2418 O O . ASP A 1 301 ? 16.624 -22.236 -10.058 1.00 56.53 301 ASP A O 1
ATOM 2422 N N . VAL A 1 302 ? 14.699 -21.677 -9.064 1.00 55.34 302 VAL A N 1
ATOM 2423 C CA . VAL A 1 302 ? 15.229 -20.440 -8.486 1.00 55.34 302 VAL A CA 1
ATOM 2424 C C . VAL A 1 302 ? 15.903 -20.789 -7.156 1.00 55.34 302 VAL A C 1
ATOM 2426 O O . VAL A 1 302 ? 15.258 -21.344 -6.257 1.00 55.34 302 VAL A O 1
ATOM 2429 N N . GLY A 1 303 ? 17.218 -20.556 -7.068 1.00 51.84 303 GLY A N 1
ATOM 2430 C CA . GLY A 1 303 ? 18.034 -20.893 -5.894 1.00 51.84 303 GLY A CA 1
ATOM 2431 C C . GLY A 1 303 ? 17.577 -20.156 -4.634 1.00 51.84 303 GLY A C 1
ATOM 2432 O O . GLY A 1 303 ? 17.312 -20.800 -3.624 1.00 51.84 303 GLY A O 1
ATOM 2433 N N . ASN A 1 304 ? 17.386 -18.838 -4.742 1.00 54.06 304 ASN A N 1
ATOM 2434 C CA . ASN A 1 304 ? 16.754 -17.989 -3.728 1.00 54.06 304 ASN A CA 1
ATOM 2435 C C . ASN A 1 304 ? 15.408 -17.478 -4.258 1.00 54.06 304 ASN A C 1
ATOM 2437 O O . ASN A 1 304 ? 15.281 -17.240 -5.460 1.00 54.06 304 ASN A O 1
ATOM 2441 N N . SER A 1 305 ? 14.413 -17.307 -3.384 1.00 54.72 305 SER A N 1
ATOM 2442 C CA . SER A 1 305 ? 13.159 -16.646 -3.759 1.00 54.72 305 SER A CA 1
ATOM 2443 C C . SER A 1 305 ? 13.445 -15.174 -4.090 1.00 54.72 305 SER A C 1
ATOM 2445 O O . SER A 1 305 ? 13.993 -14.481 -3.238 1.00 54.72 305 SER A O 1
ATOM 2447 N N . PRO A 1 306 ? 13.140 -14.688 -5.306 1.00 60.97 306 PRO A N 1
ATOM 2448 C CA . PRO A 1 306 ? 13.236 -13.273 -5.631 1.00 60.97 306 PRO A CA 1
ATOM 2449 C C . PRO A 1 306 ? 12.193 -12.478 -4.841 1.00 60.97 306 PRO A C 1
ATOM 2451 O O . PRO A 1 306 ? 11.120 -12.993 -4.514 1.00 60.97 306 PRO A O 1
ATOM 2454 N N . SER A 1 307 ? 12.468 -11.195 -4.616 1.00 56.81 307 SER A N 1
ATOM 2455 C CA . SER A 1 307 ? 11.536 -10.292 -3.938 1.00 56.81 307 SER A CA 1
ATOM 2456 C C . SER A 1 307 ? 10.267 -9.997 -4.755 1.00 56.81 307 SER A C 1
ATOM 2458 O O . SER A 1 307 ? 9.226 -9.710 -4.163 1.00 56.81 307 SER A O 1
ATOM 2460 N N . TYR A 1 308 ? 10.318 -10.129 -6.092 1.00 61.69 308 TYR A N 1
ATOM 2461 C CA . TYR A 1 308 ? 9.215 -9.809 -7.011 1.00 61.69 308 TYR A CA 1
ATOM 2462 C C . TYR A 1 308 ? 8.957 -10.890 -8.084 1.00 61.69 308 TYR A C 1
ATOM 2464 O O . TYR A 1 308 ? 9.901 -11.490 -8.606 1.00 61.69 308 TYR A O 1
ATOM 2472 N N . ASN A 1 309 ? 7.689 -11.114 -8.469 1.00 71.38 309 ASN A N 1
ATOM 2473 C CA . ASN A 1 309 ? 7.310 -11.976 -9.605 1.00 71.38 309 ASN A CA 1
ATOM 2474 C C . ASN A 1 309 ? 6.552 -11.202 -10.692 1.00 71.38 309 ASN A C 1
ATOM 2476 O O . ASN A 1 309 ? 5.324 -11.120 -10.692 1.00 71.38 309 ASN A O 1
ATOM 2480 N N . GLN A 1 310 ? 7.300 -10.740 -11.694 1.00 67.12 310 GLN A N 1
ATOM 2481 C CA . GLN A 1 310 ? 6.776 -9.933 -12.801 1.00 67.12 310 GLN A CA 1
ATOM 2482 C C . GLN A 1 310 ? 5.700 -10.608 -13.649 1.00 67.12 310 GLN A C 1
ATOM 2484 O O . GLN A 1 310 ? 4.959 -9.924 -14.339 1.00 67.12 310 GLN A O 1
ATOM 2489 N N . HIS A 1 311 ? 5.592 -11.934 -13.623 1.00 73.00 311 HIS A N 1
ATOM 2490 C CA . HIS A 1 311 ? 4.645 -12.658 -14.469 1.00 73.00 311 HIS A CA 1
ATOM 2491 C C . HIS A 1 311 ? 3.320 -12.948 -13.763 1.00 73.00 311 HIS A C 1
ATOM 2493 O O . HIS A 1 311 ? 2.445 -13.578 -14.355 1.00 73.00 311 HIS A O 1
ATOM 2499 N N . SER A 1 312 ? 3.180 -12.541 -12.501 1.00 80.19 312 SER A N 1
ATOM 2500 C CA . SER A 1 312 ? 2.028 -12.865 -11.673 1.00 80.19 312 SER A CA 1
ATOM 2501 C C . SER A 1 312 ? 1.206 -11.635 -11.332 1.00 80.19 312 SER A C 1
ATOM 2503 O O . SER A 1 312 ? 1.744 -10.577 -11.023 1.00 80.19 312 SER A O 1
ATOM 2505 N N . THR A 1 313 ? -0.110 -11.822 -11.279 1.00 85.81 313 THR A N 1
ATOM 2506 C CA . THR A 1 313 ? -0.996 -10.948 -10.509 1.00 85.81 313 THR A CA 1
ATOM 2507 C C . THR A 1 313 ? -0.634 -11.013 -9.029 1.00 85.81 313 THR A C 1
ATOM 2509 O O . THR A 1 313 ? -0.280 -12.087 -8.526 1.00 85.81 313 THR A O 1
ATOM 2512 N N . ILE A 1 314 ? -0.737 -9.880 -8.330 1.00 83.75 314 ILE A N 1
ATOM 2513 C CA . ILE A 1 314 ? -0.449 -9.790 -6.892 1.00 83.75 314 ILE A CA 1
ATOM 2514 C C . ILE A 1 314 ? -1.507 -8.938 -6.209 1.00 83.75 314 ILE A C 1
ATOM 2516 O O . ILE A 1 314 ? -1.576 -7.735 -6.450 1.00 83.75 314 ILE A O 1
ATOM 2520 N N . PHE A 1 315 ? -2.314 -9.541 -5.339 1.00 88.69 315 PHE A N 1
ATOM 2521 C CA . PHE A 1 315 ? -3.367 -8.829 -4.608 1.00 88.69 315 PHE A CA 1
ATOM 2522 C C . PHE A 1 315 ? -2.786 -8.041 -3.430 1.00 88.69 315 PHE A C 1
ATOM 2524 O O . PHE A 1 315 ? -2.478 -8.625 -2.395 1.00 88.69 315 PHE A O 1
ATOM 2531 N N . LYS A 1 316 ? -2.624 -6.724 -3.593 1.00 79.12 316 LYS A N 1
ATOM 2532 C CA . LYS A 1 316 ? -1.850 -5.867 -2.681 1.00 79.12 316 LYS A CA 1
ATOM 2533 C C . LYS A 1 316 ? -2.651 -5.239 -1.551 1.00 79.12 316 LYS A C 1
ATOM 2535 O O . LYS A 1 316 ? -2.062 -4.997 -0.513 1.00 79.12 316 LYS A O 1
ATOM 2540 N N . ASP A 1 317 ? -3.949 -5.001 -1.732 1.00 85.62 317 ASP A N 1
ATOM 2541 C CA . ASP A 1 317 ? -4.748 -4.293 -0.730 1.00 85.62 317 ASP A CA 1
ATOM 2542 C C . ASP A 1 317 ? -6.210 -4.729 -0.720 1.00 85.62 317 ASP A C 1
ATOM 2544 O O . ASP A 1 317 ? -6.753 -5.261 -1.694 1.00 85.62 317 ASP A O 1
ATOM 2548 N N . VAL A 1 318 ? -6.855 -4.462 0.413 1.00 91.69 318 VAL A N 1
ATOM 2549 C CA . VAL A 1 318 ? -8.292 -4.620 0.610 1.00 91.69 318 VAL A CA 1
ATOM 2550 C C . VAL A 1 318 ? -8.825 -3.469 1.467 1.00 91.69 318 VAL A C 1
ATOM 2552 O O . VAL A 1 318 ? -8.266 -3.154 2.521 1.00 91.69 318 VAL A O 1
ATOM 2555 N N . LEU A 1 319 ? -9.901 -2.837 0.997 1.00 92.25 319 LEU A N 1
ATOM 2556 C CA . LEU A 1 319 ? -10.566 -1.698 1.627 1.00 92.25 319 LEU A CA 1
ATOM 2557 C C . LEU A 1 319 ? -12.063 -1.983 1.778 1.00 92.25 319 LEU A C 1
ATOM 2559 O O . LEU A 1 319 ? -12.707 -2.388 0.814 1.00 92.25 319 LEU A O 1
ATOM 2563 N N . TYR A 1 320 ? -12.632 -1.747 2.958 1.00 93.69 320 TYR A N 1
ATOM 2564 C CA . TYR A 1 320 ? -14.056 -1.959 3.219 1.00 93.69 320 TYR A CA 1
ATOM 2565 C C . TYR A 1 320 ? -14.806 -0.633 3.395 1.00 93.69 320 TYR A C 1
ATOM 2567 O O . TYR A 1 320 ? -14.445 0.192 4.232 1.00 93.69 320 TYR A O 1
ATOM 2575 N N . ASP A 1 321 ? -15.878 -0.450 2.625 1.00 93.56 321 ASP A N 1
ATOM 2576 C CA . ASP A 1 321 ? -16.872 0.602 2.821 1.00 93.56 321 ASP A CA 1
ATOM 2577 C C . ASP A 1 321 ? -18.027 0.034 3.655 1.00 93.56 321 ASP A C 1
ATOM 2579 O O . ASP A 1 321 ? -18.898 -0.690 3.163 1.00 93.56 321 ASP A O 1
ATOM 2583 N N . SER A 1 322 ? -18.047 0.387 4.941 1.00 89.56 322 SER A N 1
ATOM 2584 C CA . SER A 1 322 ? -19.061 -0.100 5.879 1.00 89.56 322 SER A CA 1
ATOM 2585 C C . SER A 1 322 ? -20.452 0.505 5.683 1.00 89.56 322 SER A C 1
ATOM 2587 O O . SER A 1 322 ? -21.416 -0.020 6.235 1.00 89.56 322 SER A O 1
ATOM 2589 N N . ARG A 1 323 ? -20.591 1.595 4.914 1.00 91.00 323 ARG A N 1
ATOM 2590 C CA . ARG A 1 323 ? -21.891 2.230 4.647 1.00 91.00 323 ARG A CA 1
ATOM 2591 C C . ARG A 1 323 ? -22.603 1.547 3.486 1.00 91.00 323 ARG A C 1
ATOM 2593 O O . ARG A 1 323 ? -23.826 1.432 3.515 1.00 91.00 323 ARG A O 1
ATOM 2600 N N . LYS A 1 324 ? -21.843 1.144 2.469 1.00 90.62 324 LYS A N 1
ATOM 2601 C CA . LYS A 1 324 ? -22.346 0.414 1.298 1.00 90.62 324 LYS A CA 1
ATOM 2602 C C . LYS A 1 324 ? -22.289 -1.102 1.487 1.00 90.62 324 LYS A C 1
ATOM 2604 O O . LYS A 1 324 ? -22.832 -1.825 0.660 1.00 90.62 324 LYS A O 1
ATOM 2609 N N . SER A 1 325 ? -21.632 -1.566 2.551 1.00 92.06 325 SER A N 1
ATOM 2610 C CA . SER A 1 325 ? -21.294 -2.972 2.777 1.00 92.06 325 SER A CA 1
ATOM 2611 C C . SER A 1 325 ? -20.556 -3.595 1.587 1.00 92.06 325 SER A C 1
ATOM 2613 O O . SER A 1 325 ? -20.825 -4.727 1.185 1.00 92.06 325 SER A O 1
ATOM 2615 N N . MET A 1 326 ? -19.624 -2.837 1.011 1.00 94.12 326 MET A N 1
ATOM 2616 C CA . MET A 1 326 ? -18.848 -3.242 -0.158 1.00 94.12 326 MET A CA 1
ATOM 2617 C C . MET A 1 326 ? -17.374 -3.326 0.195 1.00 94.12 326 MET A C 1
ATOM 2619 O O . MET A 1 326 ? -16.850 -2.478 0.915 1.00 94.12 326 MET A O 1
ATOM 2623 N N . VAL A 1 327 ? -16.691 -4.331 -0.341 1.00 95.88 327 VAL A N 1
ATOM 2624 C CA . VAL A 1 327 ? -15.243 -4.477 -0.197 1.00 95.88 327 VAL A CA 1
ATOM 2625 C C . VAL A 1 327 ? -14.567 -4.319 -1.552 1.00 95.88 327 VAL A C 1
ATOM 2627 O O . VAL A 1 327 ? -14.992 -4.893 -2.552 1.00 95.88 327 VAL A O 1
ATOM 2630 N N . PHE A 1 328 ? -13.509 -3.520 -1.583 1.00 95.44 328 PHE A N 1
ATOM 2631 C CA . PHE A 1 328 ? -12.691 -3.250 -2.753 1.00 95.44 328 PHE A CA 1
ATOM 2632 C C . PHE A 1 328 ? -11.352 -3.952 -2.584 1.00 95.44 328 PHE A C 1
ATOM 2634 O O . PHE A 1 328 ? -10.643 -3.725 -1.604 1.00 95.44 328 PHE A O 1
ATOM 2641 N N . ARG A 1 329 ? -11.002 -4.815 -3.532 1.00 94.69 329 ARG A N 1
ATOM 2642 C CA . ARG A 1 329 ? -9.735 -5.547 -3.546 1.00 94.69 329 ARG A CA 1
ATOM 2643 C C . ARG A 1 329 ? -8.866 -5.038 -4.679 1.00 94.69 329 ARG A C 1
ATOM 2645 O O . ARG A 1 329 ? -9.356 -4.891 -5.794 1.00 94.69 329 ARG A O 1
ATOM 2652 N N . PHE A 1 330 ? -7.589 -4.821 -4.401 1.00 92.06 330 PHE A N 1
ATOM 2653 C CA . PHE A 1 330 ? -6.640 -4.235 -5.338 1.00 92.06 330 PHE A CA 1
ATOM 2654 C C . PHE A 1 330 ? -5.577 -5.251 -5.733 1.00 92.06 330 PHE A C 1
ATOM 2656 O O . PHE A 1 330 ? -5.106 -6.023 -4.893 1.00 92.06 330 PHE A O 1
ATOM 2663 N N . ALA A 1 331 ? -5.174 -5.244 -7.001 1.00 89.00 331 ALA A N 1
ATOM 2664 C CA . ALA A 1 331 ? -4.142 -6.139 -7.503 1.00 89.00 331 ALA A CA 1
ATOM 2665 C C . ALA A 1 331 ? -3.216 -5.453 -8.502 1.00 89.00 331 ALA A C 1
ATOM 2667 O O . ALA A 1 331 ? -3.680 -4.752 -9.397 1.00 89.00 331 ALA A O 1
ATOM 2668 N N . LYS A 1 332 ? -1.913 -5.712 -8.395 1.00 82.38 332 LYS A N 1
ATOM 2669 C CA . LYS A 1 332 ? -0.961 -5.386 -9.459 1.00 82.38 332 LYS A CA 1
ATOM 2670 C C . LYS A 1 332 ? -1.119 -6.390 -10.594 1.00 82.38 332 LYS A C 1
ATOM 2672 O O . LYS A 1 332 ? -1.167 -7.596 -10.337 1.00 82.38 332 LYS A O 1
ATOM 2677 N N . LEU A 1 333 ? -1.195 -5.890 -11.825 1.00 78.31 333 LEU A N 1
ATOM 2678 C CA . LEU A 1 333 ? -1.206 -6.727 -13.022 1.00 78.31 333 LEU A CA 1
ATOM 2679 C C . LEU A 1 333 ? 0.198 -7.278 -13.333 1.00 78.31 333 LEU A C 1
ATOM 2681 O O . LEU A 1 333 ? 1.195 -6.612 -13.037 1.00 78.31 333 LEU A O 1
ATOM 2685 N N . PRO A 1 334 ? 0.293 -8.462 -13.968 1.00 73.75 334 PRO A N 1
ATOM 2686 C CA . PRO A 1 334 ? 1.561 -8.970 -14.464 1.00 73.75 334 PRO A CA 1
ATOM 2687 C C . PRO A 1 334 ? 2.115 -8.093 -15.592 1.00 73.75 334 PRO A C 1
ATOM 2689 O O . PRO A 1 334 ? 1.390 -7.497 -16.392 1.00 73.75 334 PRO A O 1
ATOM 2692 N N . VAL A 1 335 ? 3.436 -8.083 -15.693 1.00 61.50 335 VAL A N 1
ATOM 2693 C CA . VAL A 1 335 ? 4.208 -7.442 -16.747 1.00 61.50 335 VAL A CA 1
ATOM 2694 C C . VAL A 1 335 ? 4.614 -8.506 -17.772 1.00 61.50 335 VAL A C 1
ATOM 2696 O O . VAL A 1 335 ? 5.292 -9.480 -17.443 1.00 61.50 335 VAL A O 1
ATOM 2699 N N . GLU A 1 336 ? 4.216 -8.347 -19.038 1.00 53.34 336 GLU A N 1
ATOM 2700 C CA . GLU A 1 336 ? 4.672 -9.257 -20.095 1.00 53.34 336 GLU A CA 1
ATOM 2701 C C . GLU A 1 336 ? 6.188 -9.137 -20.294 1.00 53.34 336 GLU A C 1
ATOM 2703 O O . GLU A 1 336 ? 6.747 -8.075 -20.565 1.00 53.34 336 GLU A O 1
ATOM 2708 N N . SER A 1 337 ? 6.854 -10.274 -20.156 1.00 38.84 337 SER A N 1
ATOM 2709 C CA . SER A 1 337 ? 8.252 -10.390 -19.757 1.00 38.84 337 SER A CA 1
ATOM 2710 C C . SER A 1 337 ? 9.247 -10.640 -20.876 1.00 38.84 337 SER A C 1
ATOM 2712 O O . SER A 1 337 ? 10.392 -10.990 -20.602 1.00 38.84 337 SER A O 1
ATOM 2714 N N . GLU A 1 338 ? 8.879 -10.477 -22.140 1.00 40.69 338 GLU A N 1
ATOM 2715 C CA . GLU A 1 338 ? 9.924 -10.320 -23.151 1.00 40.69 338 GLU A CA 1
ATOM 2716 C C . GLU A 1 338 ? 10.422 -8.876 -23.129 1.00 40.69 338 GLU A C 1
ATOM 2718 O O . GLU A 1 338 ? 10.299 -8.152 -24.114 1.00 40.69 338 GLU A O 1
ATOM 2723 N N . LEU A 1 339 ? 10.948 -8.429 -21.984 1.00 39.16 339 LEU A N 1
ATOM 2724 C CA . LEU A 1 339 ? 11.704 -7.188 -21.871 1.00 39.16 339 LEU A CA 1
ATOM 2725 C C . LEU A 1 339 ? 12.923 -7.319 -22.780 1.00 39.16 339 LEU A C 1
ATOM 2727 O O . LEU A 1 339 ? 13.962 -7.864 -22.402 1.00 39.16 339 LEU A O 1
ATOM 2731 N N . LYS A 1 340 ? 12.782 -6.869 -24.028 1.00 35.94 340 LYS A N 1
ATOM 2732 C CA . LYS A 1 340 ? 13.922 -6.791 -24.926 1.00 35.94 340 LYS A CA 1
ATOM 2733 C C . LYS A 1 340 ? 14.856 -5.723 -24.364 1.00 35.94 340 LYS A C 1
ATOM 2735 O O . LYS A 1 340 ? 14.391 -4.702 -23.861 1.00 35.94 340 LYS A O 1
ATOM 2740 N N . PRO A 1 341 ? 16.172 -5.930 -24.430 1.00 34.00 341 PRO A N 1
ATOM 2741 C CA . PRO A 1 341 ? 17.118 -4.905 -24.032 1.00 34.00 341 PRO A CA 1
ATOM 2742 C C . PRO A 1 341 ? 16.796 -3.566 -24.758 1.00 34.00 341 PRO A C 1
ATOM 2744 O O . PRO A 1 341 ? 16.796 -3.510 -25.990 1.00 34.00 341 PRO A O 1
ATOM 2747 N N . GLY A 1 342 ? 16.426 -2.518 -23.999 1.00 38.16 342 GLY A N 1
ATOM 2748 C CA . GLY A 1 342 ? 15.933 -1.226 -24.518 1.00 38.16 342 GLY A CA 1
ATOM 2749 C C . GLY A 1 342 ? 14.414 -0.996 -24.486 1.00 38.16 342 GLY A C 1
ATOM 2750 O O . GLY A 1 342 ? 13.943 0.047 -24.939 1.00 38.16 342 GLY A O 1
ATOM 2751 N N . ASP A 1 343 ? 13.644 -1.943 -23.955 1.00 41.06 343 ASP A N 1
ATOM 2752 C CA . ASP A 1 343 ? 12.184 -1.895 -23.921 1.00 41.06 343 ASP A CA 1
ATOM 2753 C C . ASP A 1 343 ? 11.666 -1.331 -22.592 1.00 41.06 343 ASP A C 1
ATOM 2755 O O . ASP A 1 343 ? 11.080 -2.017 -21.760 1.00 41.06 343 ASP A O 1
ATOM 2759 N N . LEU A 1 344 ? 11.911 -0.040 -22.385 1.00 42.84 344 LEU A N 1
ATOM 2760 C CA . LEU A 1 344 ? 11.385 0.722 -21.243 1.00 42.84 344 LEU A CA 1
ATOM 2761 C C . LEU A 1 344 ? 9.858 0.899 -21.336 1.00 42.84 344 LEU A C 1
ATOM 2763 O O . LEU A 1 344 ? 9.185 1.258 -20.379 1.00 42.84 344 LEU A O 1
ATOM 2767 N N . SER A 1 345 ? 9.299 0.543 -22.488 1.00 35.09 345 SER A N 1
ATOM 2768 C CA . SER A 1 345 ? 7.879 0.496 -22.796 1.00 35.09 345 SER A CA 1
ATOM 2769 C C . SER A 1 345 ? 7.191 -0.753 -22.184 1.00 35.09 345 SER A C 1
ATOM 2771 O O . SER A 1 345 ? 6.143 -1.236 -22.591 1.00 35.09 345 SER A O 1
ATOM 2773 N N . LYS A 1 346 ? 7.778 -1.334 -21.142 1.00 36.91 346 LYS A N 1
ATOM 2774 C CA . LYS A 1 346 ? 7.229 -2.506 -20.452 1.00 36.91 346 LYS A CA 1
ATOM 2775 C C . LYS A 1 346 ? 7.200 -2.344 -18.942 1.00 36.91 346 LYS A C 1
ATOM 2777 O O . LYS A 1 346 ? 6.893 -3.297 -18.242 1.00 36.91 346 LYS A O 1
ATOM 2782 N N . PHE A 1 347 ? 7.396 -1.132 -18.419 1.00 43.09 347 PHE A N 1
ATOM 2783 C CA . PHE A 1 347 ? 7.044 -0.802 -17.034 1.00 43.09 347 PHE A CA 1
ATOM 2784 C C . PHE A 1 347 ? 5.514 -0.741 -16.865 1.00 43.09 347 PHE A C 1
ATOM 2786 O O . PHE A 1 347 ? 4.936 0.317 -16.629 1.00 43.09 347 PHE A O 1
ATOM 2793 N N . ARG A 1 348 ? 4.835 -1.893 -16.979 1.00 46.22 348 ARG A N 1
ATOM 2794 C CA . ARG A 1 348 ? 3.407 -2.064 -16.640 1.00 46.22 348 ARG A CA 1
ATOM 2795 C C . ARG A 1 348 ? 3.160 -2.091 -15.118 1.00 46.22 348 ARG A C 1
ATOM 2797 O O . ARG A 1 348 ? 2.041 -2.338 -14.688 1.00 46.22 348 ARG A O 1
ATOM 2804 N N . MET A 1 349 ? 4.183 -1.806 -14.308 1.00 47.22 349 MET A N 1
ATOM 2805 C CA . MET A 1 349 ? 4.237 -2.060 -12.858 1.00 47.22 349 MET A CA 1
ATOM 2806 C C . MET A 1 349 ? 3.189 -1.332 -11.997 1.00 47.22 349 MET A C 1
ATOM 2808 O O . MET A 1 349 ? 3.062 -1.680 -10.824 1.00 47.22 349 MET A O 1
ATOM 2812 N N . ASN A 1 350 ? 2.411 -0.389 -12.542 1.00 53.06 350 ASN A N 1
ATOM 2813 C CA . ASN A 1 350 ? 1.471 0.415 -11.750 1.00 53.06 350 ASN A CA 1
ATOM 2814 C C . ASN A 1 350 ? 0.016 0.383 -12.223 1.00 53.06 350 ASN A C 1
ATOM 2816 O O . ASN A 1 350 ? -0.799 1.120 -11.671 1.00 53.06 350 ASN A O 1
ATOM 2820 N N . TYR A 1 351 ? -0.353 -0.459 -13.193 1.00 70.19 351 TYR A N 1
ATOM 2821 C CA . TYR A 1 351 ? -1.782 -0.691 -13.381 1.00 70.19 351 TYR A CA 1
ATOM 2822 C C . TYR A 1 351 ? -2.263 -1.530 -12.210 1.00 70.19 351 TYR A C 1
ATOM 2824 O O . TYR A 1 351 ? -1.925 -2.708 -12.068 1.00 70.19 351 TYR A O 1
ATOM 2832 N N . THR A 1 352 ? -3.010 -0.872 -11.337 1.00 82.25 352 THR A N 1
ATOM 2833 C CA . THR A 1 352 ? -3.684 -1.522 -10.231 1.00 82.25 352 THR A CA 1
ATOM 2834 C C . THR A 1 352 ? -5.097 -1.811 -10.694 1.00 82.25 352 THR A C 1
ATOM 2836 O O . THR A 1 352 ? -5.859 -0.907 -11.029 1.00 82.25 352 THR A O 1
ATOM 2839 N N . TRP A 1 353 ? -5.450 -3.084 -10.757 1.00 90.50 353 TRP A N 1
ATOM 2840 C CA . TRP A 1 353 ? -6.833 -3.500 -10.882 1.00 90.50 353 TRP A CA 1
ATOM 2841 C C . TRP A 1 353 ? -7.540 -3.300 -9.547 1.00 90.50 353 TRP A C 1
ATOM 2843 O O . TRP A 1 353 ? -6.949 -3.523 -8.490 1.00 90.50 353 TRP A O 1
ATOM 2853 N N . VAL A 1 354 ? -8.813 -2.929 -9.603 1.00 93.75 354 VAL A N 1
ATOM 2854 C CA . VAL A 1 354 ? -9.723 -2.951 -8.462 1.00 93.75 354 VAL A CA 1
ATOM 2855 C C . VAL A 1 354 ? -10.937 -3.815 -8.794 1.00 93.75 354 VAL A C 1
ATOM 2857 O O . VAL A 1 354 ? -11.517 -3.691 -9.874 1.00 93.75 354 VAL A O 1
ATOM 2860 N N . GLY A 1 355 ? -11.343 -4.664 -7.857 1.00 94.62 355 GLY A N 1
ATOM 2861 C CA . GLY A 1 355 ? -12.612 -5.386 -7.884 1.00 94.62 355 GLY A CA 1
ATOM 2862 C C . GLY A 1 355 ? -13.478 -4.995 -6.698 1.00 94.62 355 GLY A C 1
ATOM 2863 O O . GLY A 1 355 ? -12.980 -4.922 -5.577 1.00 94.62 355 GLY A O 1
ATOM 2864 N N . ALA A 1 356 ? -14.761 -4.752 -6.943 1.00 95.69 356 ALA A N 1
ATOM 2865 C CA . ALA A 1 356 ? -15.764 -4.487 -5.923 1.00 95.69 356 ALA A CA 1
ATOM 2866 C C . ALA A 1 356 ? -16.613 -5.735 -5.681 1.00 95.69 356 ALA A C 1
ATOM 2868 O O . ALA A 1 356 ? -17.166 -6.306 -6.626 1.00 95.69 356 ALA A O 1
ATOM 2869 N N . TYR A 1 357 ? -16.743 -6.112 -4.414 1.00 95.25 357 TYR A N 1
ATOM 2870 C CA . TYR A 1 357 ? -17.523 -7.257 -3.971 1.00 95.25 357 TYR A CA 1
ATOM 2871 C C . TYR A 1 357 ? -18.605 -6.815 -2.996 1.00 95.25 357 TYR A C 1
ATOM 2873 O O . TYR A 1 357 ? -18.386 -5.916 -2.177 1.00 95.25 357 TYR A O 1
ATOM 2881 N N . ASP A 1 358 ? -19.767 -7.452 -3.094 1.00 93.31 358 ASP A N 1
ATOM 2882 C CA . ASP A 1 358 ? -20.887 -7.210 -2.191 1.00 93.31 358 ASP A CA 1
ATOM 2883 C C . ASP A 1 358 ? -20.785 -8.027 -0.887 1.00 93.31 358 ASP A C 1
ATOM 2885 O O . ASP A 1 358 ? -19.784 -8.690 -0.601 1.00 93.31 358 ASP A O 1
ATOM 2889 N N . GLU A 1 359 ? -21.842 -7.983 -0.072 1.00 91.06 359 GLU A N 1
ATOM 2890 C CA . GLU A 1 359 ? -21.922 -8.703 1.203 1.00 91.06 359 GLU A CA 1
ATOM 2891 C C . GLU A 1 359 ? -21.792 -10.227 1.079 1.00 91.06 359 GLU A C 1
ATOM 2893 O O . GLU A 1 359 ? -21.388 -10.870 2.051 1.00 91.06 359 GLU A O 1
ATOM 2898 N N . SER A 1 360 ? -22.130 -10.790 -0.087 1.00 92.06 360 SER A N 1
ATOM 2899 C CA . SER A 1 360 ? -22.035 -12.227 -0.377 1.00 92.06 360 SER A CA 1
ATOM 2900 C C . SER A 1 360 ? -20.678 -12.613 -0.972 1.00 92.06 360 SER A C 1
ATOM 2902 O O . SER A 1 360 ? -20.456 -13.785 -1.261 1.00 92.06 360 SER A O 1
ATOM 2904 N N . LEU A 1 361 ? -19.764 -11.645 -1.115 1.00 94.00 361 LEU A N 1
ATOM 2905 C CA . LEU A 1 361 ? -18.500 -11.761 -1.842 1.00 94.00 361 LEU A CA 1
ATOM 2906 C C . LEU A 1 361 ? -18.667 -12.066 -3.337 1.00 94.00 361 LEU A C 1
ATOM 2908 O O . LEU A 1 361 ? -17.756 -12.622 -3.957 1.00 94.00 361 LEU A O 1
ATOM 2912 N N . ASP A 1 362 ? -19.785 -11.670 -3.944 1.00 92.62 362 ASP A N 1
ATOM 2913 C CA . ASP A 1 362 ? -19.929 -11.740 -5.395 1.00 92.62 362 ASP A CA 1
ATOM 2914 C C . ASP A 1 362 ? -19.205 -10.549 -6.041 1.00 92.62 362 ASP A C 1
ATOM 2916 O O . ASP A 1 362 ? -19.3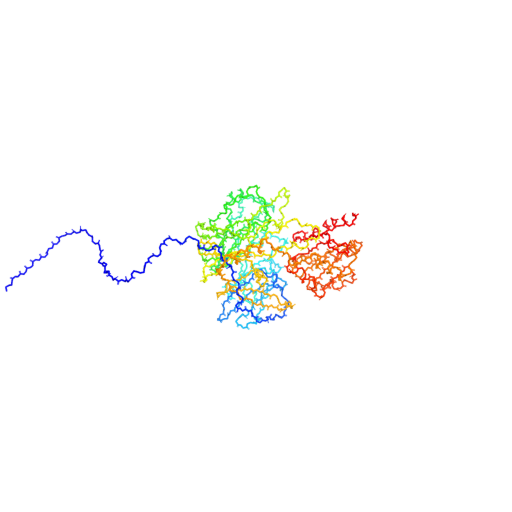57 -9.405 -5.606 1.00 92.62 362 ASP A O 1
ATOM 2920 N N . LEU A 1 363 ? -18.424 -10.792 -7.101 1.00 92.56 363 LEU A N 1
ATOM 2921 C CA . LEU A 1 363 ? -17.779 -9.720 -7.867 1.00 92.56 363 LEU A CA 1
ATOM 2922 C C . LEU A 1 363 ? -18.830 -8.934 -8.675 1.00 92.56 363 LEU A C 1
ATOM 2924 O O . LEU A 1 363 ? -19.348 -9.413 -9.692 1.00 92.56 363 LEU A O 1
ATOM 2928 N N . ILE A 1 364 ? -19.109 -7.699 -8.249 1.00 92.19 364 ILE A N 1
ATOM 2929 C CA . ILE A 1 364 ? -20.175 -6.843 -8.801 1.00 92.19 364 ILE A CA 1
ATOM 2930 C C . ILE A 1 364 ? -19.673 -5.685 -9.668 1.00 92.19 364 ILE A C 1
ATOM 2932 O O . ILE A 1 364 ? -20.480 -5.031 -10.328 1.00 92.19 364 ILE A O 1
ATOM 2936 N N . GLY A 1 365 ? -18.363 -5.438 -9.708 1.00 92.19 365 GLY A N 1
ATOM 2937 C CA . GLY A 1 365 ? -17.744 -4.453 -10.592 1.00 92.19 365 GLY A CA 1
ATOM 2938 C C . GLY A 1 365 ? -16.223 -4.498 -10.536 1.00 92.19 365 GLY A C 1
ATOM 2939 O O . GLY A 1 365 ? -15.645 -5.035 -9.597 1.00 92.19 365 GLY A O 1
ATOM 2940 N N . GLN A 1 366 ? -15.564 -3.955 -11.555 1.00 92.69 366 GLN A N 1
ATOM 2941 C CA . GLN A 1 366 ? -14.100 -3.967 -11.647 1.00 92.69 366 GLN A CA 1
ATOM 2942 C C . GLN A 1 366 ? -13.588 -2.873 -12.583 1.00 92.69 366 GLN A C 1
ATOM 2944 O O . GLN A 1 366 ? -14.281 -2.478 -13.517 1.00 92.69 366 GLN A O 1
ATOM 2949 N N . SER A 1 367 ? -12.391 -2.360 -12.338 1.00 91.12 367 SER A N 1
ATOM 2950 C CA . SER A 1 367 ? -11.768 -1.329 -13.172 1.00 91.12 367 SER A CA 1
ATOM 2951 C C . SER A 1 367 ? -10.250 -1.359 -13.015 1.00 91.12 367 SER A C 1
ATOM 2953 O O . SER A 1 367 ? -9.706 -2.104 -12.203 1.00 91.12 367 SER A O 1
ATOM 2955 N N . ILE A 1 368 ? -9.573 -0.509 -13.775 1.00 87.44 368 ILE A N 1
ATOM 2956 C CA . ILE A 1 368 ? -8.244 -0.016 -13.433 1.00 87.44 368 ILE A CA 1
ATOM 2957 C C . ILE A 1 368 ? -8.402 1.198 -12.512 1.00 87.44 368 ILE A C 1
ATOM 2959 O O . ILE A 1 368 ? -9.305 2.020 -12.707 1.00 87.44 368 ILE A O 1
ATOM 2963 N N . VAL A 1 369 ? -7.555 1.270 -11.489 1.00 87.06 369 VAL A N 1
ATOM 2964 C CA . VAL A 1 369 ? -7.426 2.418 -10.589 1.00 87.06 369 VAL A CA 1
ATOM 2965 C C . VAL A 1 369 ? -6.923 3.615 -11.400 1.00 87.06 369 VAL A C 1
ATOM 2967 O O . VAL A 1 369 ? -5.930 3.475 -12.114 1.00 87.06 369 VAL A O 1
ATOM 2970 N N . PRO A 1 370 ? -7.582 4.781 -11.334 1.00 84.94 370 PRO A N 1
ATOM 2971 C CA . PRO A 1 370 ? -7.123 5.956 -12.059 1.00 84.94 370 PRO A CA 1
ATOM 2972 C C . PRO A 1 370 ? -5.822 6.508 -11.460 1.00 84.94 370 PRO A C 1
ATOM 2974 O O . PRO A 1 370 ? -5.655 6.504 -10.245 1.00 84.94 370 PRO A O 1
ATOM 2977 N N . ASP A 1 371 ? -4.960 7.082 -12.303 1.00 76.06 371 ASP A N 1
ATOM 2978 C CA . ASP A 1 371 ? -3.628 7.592 -11.919 1.00 76.06 371 ASP A CA 1
ATOM 2979 C C . ASP A 1 371 ? -3.634 8.631 -10.783 1.00 76.06 371 ASP A C 1
ATOM 2981 O O . ASP A 1 371 ? -2.617 8.850 -10.133 1.00 76.06 371 ASP A O 1
ATOM 2985 N N . TRP A 1 372 ? -4.761 9.313 -10.555 1.00 82.75 372 TRP A N 1
ATOM 2986 C CA . TRP A 1 372 ? -4.891 10.313 -9.493 1.00 82.75 372 TRP A CA 1
ATOM 2987 C C . TRP A 1 372 ? -5.230 9.719 -8.120 1.00 82.75 372 TRP A C 1
ATOM 2989 O O . TRP A 1 372 ? -5.149 10.446 -7.126 1.00 82.75 372 TRP A O 1
ATOM 2999 N N . PHE A 1 373 ? -5.663 8.454 -8.059 1.00 84.81 373 PHE A N 1
ATOM 3000 C CA . PHE A 1 373 ? -6.005 7.769 -6.816 1.00 84.81 373 PHE A CA 1
ATOM 3001 C C . PHE A 1 373 ? -4.769 7.058 -6.271 1.00 84.81 373 PHE A C 1
ATOM 3003 O O . PHE A 1 373 ? -4.356 6.013 -6.774 1.00 84.81 373 PHE A O 1
ATOM 3010 N N . GLU A 1 374 ? -4.185 7.624 -5.222 1.00 78.44 374 GLU A N 1
ATOM 3011 C CA . GLU A 1 374 ? -3.021 7.037 -4.567 1.00 78.44 374 GLU A CA 1
ATOM 3012 C C . GLU A 1 374 ? -3.459 5.856 -3.685 1.00 78.44 374 GLU A C 1
ATOM 3014 O O . GLU A 1 374 ? -4.278 6.000 -2.775 1.00 78.44 374 GLU A O 1
ATOM 3019 N N . THR A 1 375 ? -2.899 4.673 -3.941 1.00 73.94 375 THR A N 1
ATOM 3020 C CA . THR A 1 375 ? -3.078 3.483 -3.089 1.00 73.94 375 THR A CA 1
ATOM 3021 C C . THR A 1 375 ? -2.036 3.406 -1.972 1.00 73.94 375 THR A C 1
ATOM 3023 O O . THR A 1 375 ? -2.095 2.501 -1.145 1.00 73.94 375 THR A O 1
ATOM 3026 N N . HIS A 1 376 ? -1.073 4.334 -1.955 1.00 74.69 376 HIS A N 1
ATOM 3027 C CA . HIS A 1 376 ? 0.001 4.403 -0.968 1.00 74.69 376 HIS A CA 1
ATOM 3028 C C . HIS A 1 376 ? 0.253 5.856 -0.512 1.00 74.69 376 HIS A C 1
ATOM 3030 O O . HIS A 1 376 ? 0.424 6.718 -1.375 1.00 74.69 376 HIS A O 1
ATOM 3036 N N . PRO A 1 377 ? 0.338 6.152 0.803 1.00 75.25 377 PRO A N 1
ATOM 3037 C CA . PRO A 1 377 ? 0.032 5.260 1.931 1.00 75.25 377 PRO A CA 1
ATOM 3038 C C . PRO A 1 377 ? -1.376 4.670 1.825 1.00 75.25 377 PRO A C 1
ATOM 3040 O O . PRO A 1 377 ? -2.246 5.279 1.202 1.00 75.25 377 PRO A O 1
ATOM 3043 N N . LYS A 1 378 ? -1.596 3.492 2.430 1.00 80.56 378 LYS A N 1
ATOM 3044 C CA . LYS A 1 378 ? -2.888 2.792 2.354 1.00 80.56 378 LYS A CA 1
ATOM 3045 C C . LYS A 1 378 ? -4.015 3.749 2.778 1.00 80.56 378 LYS A C 1
ATOM 3047 O O . LYS A 1 378 ? -3.977 4.238 3.915 1.00 80.56 378 LYS A O 1
ATOM 3052 N N . PRO A 1 379 ? -5.003 4.033 1.905 1.00 87.88 379 PRO A N 1
ATOM 3053 C CA . PRO A 1 379 ? -6.124 4.891 2.261 1.00 87.88 379 PRO A CA 1
ATOM 3054 C C . PRO A 1 379 ? -6.922 4.299 3.420 1.00 87.88 379 PRO A C 1
ATOM 3056 O O . PRO A 1 379 ? -7.162 3.091 3.460 1.00 87.88 379 PRO A O 1
ATOM 3059 N N . CYS A 1 380 ? -7.388 5.144 4.337 1.00 89.12 380 CYS A N 1
ATOM 3060 C CA . CYS A 1 380 ? -8.273 4.713 5.418 1.00 89.12 380 CYS A CA 1
ATOM 3061 C C . CYS A 1 380 ? -9.723 5.114 5.132 1.00 89.12 380 CYS A C 1
ATOM 3063 O O . CYS A 1 380 ? -9.989 6.119 4.472 1.00 89.12 380 CYS A O 1
ATOM 3065 N N . TYR A 1 381 ? -10.683 4.323 5.611 1.00 90.38 381 TYR A N 1
ATOM 3066 C CA . TYR A 1 381 ? -12.100 4.655 5.486 1.00 90.38 381 TYR A CA 1
ATOM 3067 C C . TYR A 1 381 ? -12.556 5.481 6.692 1.00 90.38 381 TYR A C 1
ATOM 3069 O O . TYR A 1 381 ? -12.505 5.022 7.832 1.00 90.38 381 TYR A O 1
ATOM 3077 N N . PHE A 1 382 ? -13.031 6.700 6.448 1.00 91.44 382 PHE A N 1
ATOM 3078 C CA . PHE A 1 382 ? -13.451 7.631 7.487 1.00 91.44 382 PHE A CA 1
ATOM 3079 C C . PHE A 1 382 ? -14.707 8.396 7.064 1.00 91.44 382 PHE A C 1
ATOM 3081 O O . PHE A 1 382 ? -14.757 9.011 6.001 1.00 91.44 382 PHE A O 1
ATOM 3088 N N . LYS A 1 383 ? -15.748 8.348 7.906 1.00 90.12 383 LYS A N 1
ATOM 3089 C CA . LYS A 1 383 ? -17.029 9.064 7.719 1.00 90.12 383 LYS A CA 1
ATOM 3090 C C . LYS A 1 383 ? -17.640 8.945 6.310 1.00 90.12 383 LYS A C 1
ATOM 3092 O O . LYS A 1 383 ? -18.186 9.909 5.778 1.00 90.12 383 LYS A O 1
ATOM 3097 N N . GLY A 1 384 ? -17.618 7.747 5.725 1.00 89.38 384 GLY A N 1
ATOM 3098 C CA . GLY A 1 384 ? -18.257 7.503 4.427 1.00 89.38 384 GLY A CA 1
ATOM 3099 C C . GLY A 1 384 ? -17.356 7.698 3.212 1.00 89.38 384 GLY A C 1
ATOM 3100 O O . GLY A 1 384 ? -17.872 7.710 2.099 1.00 89.38 384 GLY A O 1
ATOM 3101 N N . GLN A 1 385 ? -16.058 7.933 3.412 1.00 92.88 385 GLN A N 1
ATOM 3102 C CA . GLN A 1 385 ? -15.114 8.275 2.350 1.00 92.88 385 GLN A CA 1
ATOM 3103 C C . GLN A 1 385 ? -13.770 7.590 2.592 1.00 92.88 385 GLN A C 1
ATOM 3105 O O . GLN A 1 385 ? -13.374 7.374 3.736 1.00 92.88 385 GLN A O 1
ATOM 3110 N N . PHE A 1 386 ? -13.047 7.298 1.516 1.00 93.69 386 PHE A N 1
ATOM 3111 C CA . PHE A 1 386 ? -11.645 6.910 1.589 1.00 93.69 386 PHE A CA 1
ATOM 3112 C C . PHE A 1 386 ? -10.771 8.160 1.633 1.00 93.69 386 PHE A C 1
ATOM 3114 O O . PHE A 1 386 ? -10.893 9.041 0.778 1.00 93.69 386 PHE A O 1
ATOM 3121 N N . VAL A 1 387 ? -9.906 8.232 2.638 1.00 93.56 387 VAL A N 1
ATOM 3122 C CA . VAL A 1 387 ? -8.992 9.343 2.883 1.00 93.56 387 VAL A CA 1
ATOM 3123 C C . VAL A 1 387 ? -7.593 8.928 2.443 1.00 93.56 387 VAL A C 1
ATOM 3125 O O . VAL A 1 387 ? -7.015 7.994 2.995 1.00 93.56 387 VAL A O 1
ATOM 3128 N N . GLY A 1 388 ? -7.069 9.630 1.440 1.00 92.19 388 GLY A N 1
ATOM 3129 C CA . GLY A 1 388 ? -5.728 9.448 0.883 1.00 92.19 388 GLY A CA 1
ATOM 3130 C C . GLY A 1 388 ? -4.892 10.724 0.970 1.00 92.19 388 GLY A C 1
ATOM 3131 O O . GLY A 1 388 ? -5.383 11.783 1.376 1.00 92.19 388 GLY A O 1
ATOM 3132 N N . LEU A 1 389 ? -3.624 10.634 0.567 1.00 89.25 389 LEU A N 1
ATOM 3133 C CA . LEU A 1 389 ? -2.689 11.759 0.551 1.00 89.25 389 LEU A CA 1
ATOM 3134 C C . LEU A 1 389 ? -1.995 11.889 -0.798 1.00 89.25 389 LEU A C 1
ATOM 3136 O O . LEU A 1 389 ? -1.589 10.899 -1.389 1.00 89.25 389 LEU A O 1
ATOM 3140 N N . THR A 1 390 ? -1.758 13.130 -1.212 1.00 87.31 390 THR A N 1
ATOM 3141 C CA . THR A 1 390 ? -0.898 13.450 -2.358 1.00 87.31 390 THR A CA 1
ATOM 3142 C C . THR A 1 390 ? 0.160 14.460 -1.949 1.00 87.31 390 THR A C 1
ATOM 3144 O O . THR A 1 390 ? -0.174 15.484 -1.342 1.00 87.31 390 THR A O 1
ATOM 3147 N N . GLN A 1 391 ? 1.416 14.211 -2.317 1.00 86.19 391 GLN A N 1
ATOM 3148 C CA . GLN A 1 391 ? 2.509 15.165 -2.124 1.00 86.19 391 GLN A CA 1
ATOM 3149 C C . GLN A 1 391 ? 2.300 16.414 -2.999 1.00 86.19 391 GLN A C 1
ATOM 3151 O O . GLN A 1 391 ? 1.901 16.306 -4.158 1.00 86.19 391 GLN A O 1
ATOM 3156 N N . GLY A 1 392 ? 2.573 17.600 -2.450 1.00 79.12 392 GLY A N 1
ATOM 3157 C CA . GLY A 1 392 ? 2.670 18.839 -3.223 1.00 79.12 392 GLY A CA 1
ATOM 3158 C C . GLY A 1 392 ? 3.977 18.932 -4.021 1.00 79.12 392 GLY A C 1
ATOM 3159 O O . GLY A 1 392 ? 4.805 18.025 -4.014 1.00 79.12 392 GLY A O 1
ATOM 3160 N N . GLU A 1 393 ? 4.193 20.051 -4.713 1.00 77.25 393 GLU A N 1
ATOM 3161 C CA . GLU A 1 393 ? 5.474 20.288 -5.403 1.00 77.25 393 GLU A CA 1
ATOM 3162 C C . GLU A 1 393 ? 6.643 20.474 -4.425 1.00 77.25 393 GLU A C 1
ATOM 3164 O O . GLU A 1 393 ? 7.779 20.111 -4.722 1.00 77.25 393 GLU A O 1
ATOM 3169 N N . ASP A 1 394 ? 6.331 21.021 -3.251 1.00 82.69 394 ASP A N 1
ATOM 3170 C CA . ASP A 1 394 ? 7.229 21.234 -2.124 1.00 82.69 394 ASP A CA 1
ATOM 3171 C C . ASP A 1 394 ? 7.029 20.107 -1.094 1.00 82.69 394 ASP A C 1
ATOM 3173 O O . ASP A 1 394 ? 5.897 19.793 -0.715 1.00 82.69 394 ASP A O 1
ATOM 3177 N N . LEU A 1 395 ? 8.125 19.515 -0.605 1.00 81.31 395 LEU A N 1
ATOM 3178 C CA . LEU A 1 395 ? 8.104 18.471 0.429 1.00 81.31 395 LEU A CA 1
ATOM 3179 C C . LEU A 1 395 ? 7.522 18.954 1.764 1.00 81.31 395 LEU A C 1
ATOM 3181 O O . LEU A 1 395 ? 7.179 18.152 2.624 1.00 81.31 395 LEU A O 1
ATOM 3185 N N . ARG A 1 396 ? 7.360 20.262 1.957 1.00 89.56 396 ARG A N 1
ATOM 3186 C CA . ARG A 1 396 ? 6.680 20.839 3.126 1.00 89.56 396 ARG A CA 1
ATOM 3187 C C . ARG A 1 396 ? 5.168 20.855 2.985 1.00 89.56 396 ARG A C 1
ATOM 3189 O O . ARG A 1 396 ? 4.479 21.416 3.834 1.00 89.56 396 ARG A O 1
ATOM 3196 N N . LYS A 1 397 ? 4.638 20.313 1.892 1.00 91.69 397 LYS A N 1
ATOM 3197 C CA . LYS A 1 397 ? 3.250 20.513 1.510 1.00 91.69 397 LYS A CA 1
ATOM 3198 C C . LYS A 1 397 ? 2.628 19.246 0.963 1.00 91.69 397 LYS A C 1
ATOM 3200 O O . LYS A 1 397 ? 3.219 18.545 0.147 1.00 91.69 397 LYS A O 1
ATOM 3205 N N . PHE A 1 398 ? 1.398 18.980 1.372 1.00 92.81 398 PHE A N 1
ATOM 3206 C CA . PHE A 1 398 ? 0.612 17.863 0.859 1.00 92.81 398 PHE A CA 1
ATOM 3207 C C . PHE A 1 398 ? -0.876 18.226 0.839 1.00 92.81 398 PHE A C 1
ATOM 3209 O O . PHE A 1 398 ? -1.294 19.255 1.377 1.00 92.81 398 PHE A O 1
ATOM 3216 N N . ARG A 1 399 ? -1.687 17.383 0.201 1.00 93.12 399 ARG A N 1
ATOM 3217 C CA . ARG A 1 399 ? -3.150 17.507 0.176 1.00 93.12 399 ARG A CA 1
ATOM 3218 C C . ARG A 1 399 ? -3.789 16.219 0.660 1.00 93.12 399 ARG A C 1
ATOM 3220 O O . ARG A 1 399 ? -3.261 15.136 0.415 1.00 93.12 399 ARG A O 1
ATOM 3227 N N . VAL A 1 400 ? -4.935 16.354 1.315 1.00 94.12 400 VAL A N 1
ATOM 3228 C CA . VAL A 1 400 ? -5.795 15.234 1.700 1.00 94.12 400 VAL A CA 1
ATOM 3229 C C . VAL A 1 400 ? -6.852 15.053 0.620 1.00 94.12 400 VAL A C 1
ATOM 3231 O O . VAL A 1 400 ? -7.557 16.004 0.272 1.00 94.12 400 VAL A O 1
ATOM 3234 N N . GLN A 1 401 ? -6.959 13.844 0.083 1.00 93.56 401 GLN A N 1
ATOM 3235 C CA . GLN A 1 401 ? -7.972 13.474 -0.901 1.00 93.56 401 GLN A CA 1
ATOM 3236 C C . GLN A 1 401 ? -9.091 12.686 -0.230 1.00 93.56 401 GLN A C 1
ATOM 3238 O O . GLN A 1 401 ? -8.830 11.787 0.564 1.00 93.56 401 GLN A O 1
ATOM 3243 N N . TYR A 1 402 ? -10.331 13.009 -0.587 1.00 94.25 402 TYR A N 1
ATOM 3244 C CA . TYR A 1 402 ? -11.522 12.307 -0.129 1.00 94.25 402 TYR A CA 1
ATOM 3245 C C . TYR A 1 402 ? -12.207 11.692 -1.334 1.00 94.25 402 TYR A C 1
ATOM 3247 O O . TYR A 1 402 ? -12.700 12.410 -2.208 1.00 94.25 402 TYR A O 1
ATOM 3255 N N . THR A 1 403 ? -12.243 10.367 -1.364 1.00 94.88 403 THR A N 1
ATOM 3256 C CA . THR A 1 403 ? -12.720 9.612 -2.519 1.00 94.88 403 THR A CA 1
ATOM 3257 C C . THR A 1 403 ? -13.898 8.732 -2.129 1.00 94.88 403 THR A C 1
ATOM 3259 O O . THR A 1 403 ? -13.881 8.074 -1.089 1.00 94.88 403 THR A O 1
ATOM 3262 N N . SER A 1 404 ? -14.923 8.709 -2.974 1.00 94.25 404 SER A N 1
ATOM 3263 C CA . SER A 1 404 ? -15.980 7.698 -2.944 1.00 94.25 404 SER A CA 1
ATOM 3264 C C . SER A 1 404 ? -15.696 6.671 -4.033 1.00 94.25 404 SER A C 1
ATOM 3266 O O . SER A 1 404 ? -15.315 7.034 -5.147 1.00 94.25 404 SER A O 1
ATOM 3268 N N . LEU A 1 405 ? -15.874 5.394 -3.706 1.00 94.06 405 LEU A N 1
ATOM 3269 C CA . LEU A 1 405 ? -15.851 4.311 -4.681 1.00 94.06 405 LEU A CA 1
ATOM 3270 C C . LEU A 1 405 ? -17.266 3.748 -4.804 1.00 94.06 405 LEU A C 1
ATOM 3272 O O . LEU A 1 405 ? -17.944 3.524 -3.798 1.00 94.06 405 LEU A O 1
ATOM 3276 N N . ASP A 1 406 ? -17.725 3.531 -6.028 1.00 92.31 406 ASP A N 1
ATOM 3277 C CA . ASP A 1 406 ? -19.025 2.921 -6.309 1.00 92.31 406 ASP A CA 1
ATOM 3278 C C . ASP A 1 406 ? -18.946 1.982 -7.515 1.00 92.31 406 ASP A C 1
ATOM 3280 O O . ASP A 1 406 ? -17.892 1.825 -8.133 1.00 92.31 406 ASP A O 1
ATOM 3284 N N . THR A 1 407 ? -20.060 1.343 -7.857 1.00 92.50 407 THR A N 1
ATOM 3285 C CA . THR A 1 407 ? -20.184 0.534 -9.066 1.00 92.50 407 THR A CA 1
ATOM 3286 C C . THR A 1 407 ? -21.200 1.131 -10.022 1.00 92.50 407 THR A C 1
ATOM 3288 O O . THR A 1 407 ? -22.304 1.518 -9.645 1.00 92.50 407 THR A O 1
ATOM 3291 N N . HIS A 1 408 ? -20.829 1.171 -11.297 1.00 89.31 408 HIS A N 1
ATOM 3292 C CA . HIS A 1 408 ? -21.691 1.645 -12.367 1.00 89.31 408 HIS A CA 1
ATOM 3293 C C . HIS A 1 408 ? -21.840 0.566 -13.433 1.00 89.31 408 HIS A C 1
ATOM 3295 O O . HIS A 1 408 ? -20.849 0.028 -13.935 1.00 89.31 408 HIS A O 1
ATOM 3301 N N . ARG A 1 409 ? -23.084 0.258 -13.806 1.00 89.94 409 ARG A N 1
ATOM 3302 C CA . ARG A 1 409 ? -23.371 -0.722 -14.855 1.00 89.94 409 ARG A CA 1
ATOM 3303 C C . ARG A 1 409 ? -23.021 -0.141 -16.224 1.00 89.94 409 ARG A C 1
ATOM 3305 O O . ARG A 1 409 ? -23.522 0.911 -16.597 1.00 89.94 409 ARG A O 1
ATOM 3312 N N . LEU A 1 410 ? -22.220 -0.871 -16.984 1.00 85.56 410 LEU A N 1
ATOM 3313 C CA . LEU A 1 410 ? -21.812 -0.530 -18.340 1.00 85.56 410 LEU A CA 1
ATOM 3314 C C . LEU A 1 410 ? -22.700 -1.202 -19.389 1.00 85.56 410 LEU A C 1
ATOM 3316 O O . LEU A 1 410 ? -23.234 -2.302 -19.191 1.00 85.56 410 LEU A O 1
ATOM 3320 N N . LYS A 1 411 ? -22.807 -0.566 -20.558 1.00 88.69 411 LYS A N 1
ATOM 3321 C CA . LYS A 1 411 ? -23.255 -1.244 -21.780 1.00 88.69 411 LYS A CA 1
ATOM 3322 C C . LYS A 1 411 ? -22.204 -2.273 -22.201 1.00 88.69 411 LYS A C 1
ATOM 3324 O O . LYS A 1 411 ? -21.020 -2.105 -21.923 1.00 88.69 411 LYS A O 1
ATOM 3329 N N . ALA A 1 412 ? -22.620 -3.310 -22.929 1.00 85.69 412 ALA A N 1
ATOM 3330 C CA . ALA A 1 412 ? -21.707 -4.356 -23.404 1.00 85.69 412 ALA A CA 1
ATOM 3331 C C . ALA A 1 412 ? -20.502 -3.781 -24.171 1.00 85.69 412 ALA A C 1
ATOM 3333 O O . ALA A 1 412 ? -19.371 -4.065 -23.812 1.00 85.69 412 ALA A O 1
ATOM 3334 N N . SER A 1 413 ? -20.729 -2.858 -25.111 1.00 86.38 413 SER A N 1
ATOM 3335 C CA . SER A 1 413 ? -19.654 -2.211 -25.880 1.00 86.38 413 SER A CA 1
ATOM 3336 C C . SER A 1 413 ? -18.655 -1.418 -25.026 1.00 86.38 413 SER A C 1
ATOM 3338 O O . SER A 1 413 ? -17.480 -1.318 -25.372 1.00 86.38 413 SER A O 1
ATOM 3340 N N . GLU A 1 414 ? -19.114 -0.818 -23.925 1.00 85.81 414 GLU A N 1
ATOM 3341 C CA . GLU A 1 414 ? -18.260 -0.068 -22.994 1.00 85.81 414 GLU A CA 1
ATOM 3342 C C . GLU A 1 414 ? -17.430 -1.029 -22.140 1.00 85.81 414 GLU A C 1
ATOM 3344 O O . GLU A 1 414 ? -16.245 -0.796 -21.916 1.00 85.81 414 GLU A O 1
ATOM 3349 N N . TYR A 1 415 ? -18.034 -2.141 -21.716 1.00 85.62 415 TYR A N 1
ATOM 3350 C CA . TYR A 1 415 ? -17.329 -3.207 -21.016 1.00 85.62 415 TYR A CA 1
ATOM 3351 C C . TYR A 1 415 ? -16.289 -3.884 -21.918 1.00 85.62 415 TYR A C 1
ATOM 3353 O O . TYR A 1 415 ? -15.145 -4.040 -21.509 1.00 85.62 415 TYR A O 1
ATOM 3361 N N . ASP A 1 416 ? -16.635 -4.186 -23.171 1.00 85.38 416 ASP A N 1
ATOM 3362 C CA . ASP A 1 416 ? -15.699 -4.727 -24.162 1.00 85.38 416 ASP A CA 1
ATOM 3363 C C . ASP A 1 416 ? -14.535 -3.757 -24.415 1.00 85.38 416 ASP A C 1
ATOM 3365 O O . ASP A 1 416 ? -13.391 -4.174 -24.577 1.00 85.38 416 ASP A O 1
ATOM 3369 N N . SER A 1 417 ? -14.802 -2.447 -24.399 1.00 85.25 417 SER A N 1
ATOM 3370 C CA . SER A 1 417 ? -13.758 -1.420 -24.501 1.00 85.25 417 SER A CA 1
ATOM 3371 C C . SER A 1 417 ? -12.829 -1.423 -23.284 1.00 85.25 417 SER A C 1
ATOM 3373 O O . SER A 1 417 ? -11.619 -1.311 -23.455 1.00 85.25 417 SER A O 1
ATOM 3375 N N . LEU A 1 418 ? -13.363 -1.602 -22.070 1.00 81.62 418 LEU A N 1
ATOM 3376 C CA . LEU A 1 418 ? -12.566 -1.757 -20.849 1.00 81.62 418 LEU A CA 1
ATOM 3377 C C . LEU A 1 418 ? -11.709 -3.032 -20.892 1.00 81.62 418 LEU A C 1
ATOM 3379 O O . LEU A 1 418 ? -10.520 -2.977 -20.594 1.00 81.62 418 LEU A O 1
ATOM 3383 N N . VAL A 1 419 ? -12.291 -4.162 -21.304 1.00 81.44 419 VAL A N 1
ATOM 3384 C CA . VAL A 1 419 ? -11.578 -5.437 -21.494 1.00 81.44 419 VAL A CA 1
ATOM 3385 C C . VAL A 1 419 ? -10.434 -5.258 -22.491 1.00 81.44 419 VAL A C 1
ATOM 3387 O O . VAL A 1 419 ? -9.295 -5.624 -22.208 1.00 81.44 419 VAL A O 1
ATOM 3390 N N . ASN A 1 420 ? -10.719 -4.652 -23.646 1.00 79.44 420 ASN A N 1
ATOM 3391 C CA . ASN A 1 420 ? -9.718 -4.393 -24.674 1.00 79.44 420 ASN A CA 1
ATOM 3392 C C . ASN A 1 420 ? -8.631 -3.435 -24.190 1.00 79.44 420 ASN A C 1
ATOM 3394 O O . ASN A 1 420 ? -7.466 -3.671 -24.498 1.00 79.44 420 ASN A O 1
ATOM 3398 N N . TYR A 1 421 ? -8.984 -2.394 -23.433 1.00 77.44 421 TYR A N 1
ATOM 3399 C CA . TYR A 1 421 ? -8.008 -1.491 -22.833 1.00 77.44 421 TYR A CA 1
ATOM 3400 C C . TYR A 1 421 ? -7.059 -2.261 -21.916 1.00 77.44 421 TYR A C 1
ATOM 3402 O O . TYR A 1 421 ? -5.857 -2.172 -22.117 1.00 77.44 421 TYR A O 1
ATOM 3410 N N . ILE A 1 422 ? -7.582 -3.077 -20.993 1.00 73.81 422 ILE A N 1
ATOM 3411 C CA . ILE A 1 422 ? -6.778 -3.845 -20.027 1.00 73.81 422 ILE A CA 1
ATOM 3412 C C . ILE A 1 422 ? -5.874 -4.875 -20.716 1.00 73.81 422 ILE A C 1
ATOM 3414 O O . ILE A 1 422 ? -4.696 -4.993 -20.382 1.00 73.81 422 ILE A O 1
ATOM 3418 N N . ASN A 1 423 ? -6.399 -5.584 -21.716 1.00 69.75 423 ASN A N 1
ATOM 3419 C CA . ASN A 1 423 ? -5.632 -6.582 -22.463 1.00 69.75 423 ASN A CA 1
ATOM 3420 C C . ASN A 1 423 ? -4.548 -5.962 -23.355 1.00 69.75 423 ASN A C 1
ATOM 3422 O O . ASN A 1 423 ? -3.560 -6.622 -23.662 1.00 69.75 423 ASN A O 1
ATOM 3426 N N . ASN A 1 424 ? -4.726 -4.706 -23.773 1.00 67.25 424 ASN A N 1
ATOM 3427 C CA . ASN A 1 424 ? -3.815 -4.004 -24.676 1.00 67.25 424 ASN A CA 1
ATOM 3428 C C . ASN A 1 424 ? -3.208 -2.762 -24.025 1.00 67.25 424 ASN A C 1
ATOM 3430 O O . ASN A 1 424 ? -2.909 -1.797 -24.724 1.00 67.25 424 ASN A O 1
ATOM 3434 N N . ILE A 1 425 ? -3.032 -2.766 -22.699 1.00 62.06 425 ILE A N 1
ATOM 3435 C CA . ILE A 1 425 ? -2.389 -1.657 -22.000 1.00 62.06 425 ILE A CA 1
ATOM 3436 C C . ILE A 1 425 ? -1.005 -1.437 -22.611 1.00 62.06 425 ILE A C 1
ATOM 3438 O O . ILE A 1 425 ? -0.087 -2.263 -22.469 1.00 62.06 425 ILE A O 1
ATOM 3442 N N . GLU A 1 426 ? -0.872 -0.310 -23.301 1.00 53.16 426 GLU A N 1
ATOM 3443 C CA . GLU A 1 426 ? 0.400 0.170 -23.795 1.00 53.16 426 GLU A CA 1
ATOM 3444 C C . GLU A 1 426 ? 1.124 0.931 -22.675 1.00 53.16 426 GLU A C 1
ATOM 3446 O O . GLU A 1 426 ? 0.499 1.605 -21.857 1.00 53.16 426 GLU A O 1
ATOM 3451 N N . PRO A 1 427 ? 2.450 0.822 -22.602 1.00 51.03 427 PRO A N 1
ATOM 3452 C CA . PRO A 1 427 ? 3.265 1.690 -21.758 1.00 51.03 427 PRO A CA 1
ATOM 3453 C C . PRO A 1 427 ? 3.054 3.178 -22.059 1.00 51.03 427 PRO A C 1
ATOM 3455 O O . PRO A 1 427 ? 3.127 3.609 -23.205 1.00 51.03 427 PRO A O 1
ATOM 3458 N N . ASP A 1 428 ? 2.956 3.992 -21.011 1.00 49.25 428 ASP A N 1
ATOM 3459 C CA . ASP A 1 428 ? 2.942 5.457 -21.135 1.00 49.25 428 ASP A CA 1
ATOM 3460 C C . ASP A 1 428 ? 4.230 6.053 -21.722 1.00 49.25 428 ASP A C 1
ATOM 3462 O O . ASP A 1 428 ? 4.231 7.211 -22.133 1.00 49.25 428 ASP A O 1
ATOM 3466 N N . VAL A 1 429 ? 5.336 5.304 -21.692 1.00 53.25 429 VAL A N 1
ATOM 3467 C CA . VAL A 1 429 ? 6.677 5.799 -22.014 1.00 53.25 429 VAL A CA 1
ATOM 3468 C C . VAL A 1 429 ? 7.264 4.940 -23.114 1.00 53.25 429 VAL A C 1
ATOM 3470 O O . VAL A 1 429 ? 7.471 3.735 -22.947 1.00 53.25 429 VAL A O 1
ATOM 3473 N N . THR A 1 430 ? 7.560 5.552 -24.254 1.00 59.31 430 THR A N 1
ATOM 3474 C CA . THR A 1 430 ? 8.125 4.829 -25.389 1.00 59.31 430 THR A CA 1
ATOM 3475 C C . THR A 1 430 ? 9.651 4.802 -25.318 1.00 59.31 430 THR A C 1
ATOM 3477 O O . THR A 1 430 ? 10.302 5.661 -24.718 1.00 59.31 430 THR A O 1
ATOM 3480 N N . ALA A 1 431 ? 10.271 3.852 -26.024 1.00 65.50 431 ALA A N 1
ATOM 3481 C CA . ALA A 1 431 ? 11.725 3.848 -26.203 1.00 65.50 431 ALA A CA 1
ATOM 3482 C C . ALA A 1 431 ? 12.244 5.157 -26.839 1.00 65.50 431 ALA A C 1
ATOM 3484 O O . ALA A 1 431 ? 13.399 5.531 -26.629 1.00 65.50 431 ALA A O 1
ATOM 3485 N N . ARG A 1 432 ? 11.407 5.864 -27.614 1.00 69.00 432 ARG A N 1
ATOM 3486 C CA . ARG A 1 432 ? 11.746 7.149 -28.237 1.00 69.00 432 ARG A CA 1
ATOM 3487 C C . ARG A 1 432 ? 11.827 8.275 -27.214 1.00 69.00 432 ARG A C 1
ATOM 3489 O O . ARG A 1 432 ? 12.733 9.099 -27.332 1.00 69.00 432 ARG A O 1
ATOM 3496 N N . ASP A 1 433 ? 10.931 8.297 -26.237 1.00 68.75 433 ASP A N 1
ATOM 3497 C CA . ASP A 1 433 ? 10.893 9.346 -25.216 1.00 68.75 433 ASP A CA 1
ATOM 3498 C C . ASP A 1 433 ? 12.152 9.285 -24.348 1.00 68.75 433 ASP A C 1
ATOM 3500 O O . ASP A 1 433 ? 12.896 10.258 -24.250 1.00 68.75 433 ASP A O 1
ATOM 3504 N N . ILE A 1 434 ? 12.512 8.091 -23.873 1.00 72.38 434 ILE A N 1
ATOM 3505 C CA . ILE A 1 434 ? 13.734 7.901 -23.077 1.00 72.38 434 ILE A CA 1
ATOM 3506 C C . ILE A 1 434 ? 15.004 8.108 -23.907 1.00 72.38 434 ILE A C 1
ATOM 3508 O O . ILE A 1 434 ? 15.993 8.667 -23.434 1.00 72.38 434 ILE A O 1
ATOM 3512 N N . SER A 1 435 ? 14.981 7.724 -25.185 1.00 76.94 435 SER A N 1
ATOM 3513 C CA . SER A 1 435 ? 16.086 8.051 -26.089 1.00 76.94 435 SER A CA 1
ATOM 3514 C C . SER A 1 435 ? 16.244 9.556 -26.304 1.00 76.94 435 SER A C 1
ATOM 3516 O O . SER A 1 435 ? 17.346 10.003 -26.611 1.00 76.94 435 SER A O 1
ATOM 3518 N N . SER A 1 436 ? 15.160 10.328 -26.207 1.00 79.75 436 SER A N 1
ATOM 3519 C CA . SER A 1 436 ? 15.189 11.785 -26.351 1.00 79.75 436 SER A CA 1
ATOM 3520 C C . SER A 1 436 ? 15.737 12.441 -25.082 1.00 79.75 436 SER A C 1
ATOM 3522 O O . SER A 1 436 ? 16.606 13.300 -25.199 1.00 79.75 436 SER A O 1
ATOM 3524 N N . LEU A 1 437 ? 15.351 11.943 -23.903 1.00 83.75 437 LEU A N 1
ATOM 3525 C CA . LEU A 1 437 ? 15.905 12.351 -22.607 1.00 83.75 437 LEU A CA 1
ATOM 3526 C C . LEU A 1 437 ? 17.418 12.148 -22.523 1.00 83.75 437 LEU A C 1
ATOM 3528 O O . LEU A 1 437 ? 18.185 13.079 -22.327 1.00 83.75 437 LEU A O 1
ATOM 3532 N N . TYR A 1 438 ? 17.906 10.929 -22.750 1.00 84.94 438 TYR A N 1
ATOM 3533 C CA . TYR A 1 438 ? 19.346 10.682 -22.617 1.00 84.94 438 TYR A CA 1
ATOM 3534 C C . TYR A 1 438 ? 20.184 11.385 -23.695 1.00 84.94 438 TYR A C 1
ATOM 3536 O O . TYR A 1 438 ? 21.376 11.631 -23.494 1.00 84.94 438 TYR A O 1
ATOM 3544 N N . LYS A 1 439 ? 19.565 11.780 -24.817 1.00 84.31 439 LYS A N 1
ATOM 3545 C CA . LYS A 1 439 ? 20.183 12.707 -25.775 1.00 84.31 439 LYS A CA 1
ATOM 3546 C C . LYS A 1 439 ? 20.229 14.140 -25.253 1.00 84.31 439 LYS A C 1
ATOM 3548 O O . LYS A 1 439 ? 21.229 14.803 -25.524 1.00 84.31 439 LYS A O 1
ATOM 3553 N N . SER A 1 440 ? 19.206 14.617 -24.535 1.00 86.62 440 SER A N 1
ATOM 3554 C CA . SER A 1 440 ? 19.193 15.973 -23.962 1.00 86.62 440 SER A CA 1
ATOM 3555 C C . SER A 1 440 ? 20.323 16.155 -22.943 1.00 86.62 440 SER A C 1
ATOM 3557 O O . SER A 1 440 ? 20.975 17.196 -22.933 1.00 86.62 440 SER A O 1
ATOM 3559 N N . TYR A 1 441 ? 20.673 15.093 -22.212 1.00 88.50 441 TYR A N 1
ATOM 3560 C CA . TYR A 1 441 ? 21.821 15.060 -21.298 1.00 88.50 441 TYR A CA 1
ATOM 3561 C C . TYR A 1 441 ? 23.199 14.964 -21.969 1.00 88.50 441 TYR A C 1
ATOM 3563 O O . TYR A 1 441 ? 24.215 14.998 -21.278 1.00 88.50 441 TYR A O 1
ATOM 3571 N N . GLN A 1 442 ? 23.263 14.848 -23.301 1.00 89.31 442 GLN A N 1
ATOM 3572 C CA . GLN A 1 442 ? 24.515 14.826 -24.074 1.00 89.31 442 GLN A CA 1
ATOM 3573 C C . GLN A 1 442 ? 25.510 13.739 -23.624 1.00 89.31 442 GLN A C 1
ATOM 3575 O O . GLN A 1 442 ? 26.728 13.920 -23.675 1.00 89.31 442 GLN A O 1
ATOM 3580 N N . LEU A 1 443 ? 24.989 12.587 -23.199 1.00 88.56 443 LEU A N 1
ATOM 3581 C CA . LEU A 1 443 ? 25.787 11.464 -22.711 1.00 88.56 443 LEU A CA 1
ATOM 3582 C C . LEU A 1 443 ? 26.640 10.840 -23.831 1.00 88.56 443 LEU A C 1
ATOM 3584 O O . LEU A 1 443 ? 26.138 10.661 -24.952 1.00 88.56 443 LEU A O 1
ATOM 3588 N N . PRO A 1 444 ? 27.897 10.441 -23.551 1.00 90.31 444 PRO A N 1
ATOM 3589 C CA . PRO A 1 444 ? 28.714 9.704 -24.507 1.00 90.31 444 PRO A CA 1
ATOM 3590 C C . PRO A 1 444 ? 28.070 8.390 -24.953 1.00 90.31 444 PRO A C 1
ATOM 3592 O O . PRO A 1 444 ? 27.157 7.856 -24.331 1.00 90.31 444 PRO A O 1
ATOM 3595 N N . LYS A 1 445 ? 28.552 7.839 -26.068 1.00 89.00 445 LYS A N 1
ATOM 3596 C CA . LYS A 1 445 ? 28.100 6.517 -26.513 1.00 89.00 445 LYS A CA 1
ATOM 3597 C C . LYS A 1 445 ? 28.664 5.433 -25.597 1.00 89.00 445 LYS A C 1
ATOM 3599 O O . LYS A 1 445 ? 29.796 5.548 -25.141 1.00 89.00 445 LYS A O 1
ATOM 3604 N N . ASN A 1 446 ? 27.909 4.350 -25.445 1.00 88.88 446 ASN A N 1
ATOM 3605 C CA . ASN A 1 446 ? 28.255 3.169 -24.650 1.00 88.88 446 ASN A CA 1
ATOM 3606 C C . ASN A 1 446 ? 28.457 3.472 -23.157 1.00 88.88 446 ASN A C 1
ATOM 3608 O O . ASN A 1 446 ? 29.265 2.833 -22.491 1.00 88.88 446 ASN A O 1
ATOM 3612 N N . SER A 1 447 ? 27.710 4.446 -22.639 1.00 93.06 447 SER A N 1
ATOM 3613 C CA . SER A 1 447 ? 27.692 4.781 -21.219 1.00 93.06 447 SER A CA 1
ATOM 3614 C C . SER A 1 447 ? 26.777 3.842 -20.445 1.00 93.06 447 SER A C 1
ATOM 3616 O O . SER A 1 447 ? 25.708 3.455 -20.924 1.00 93.06 447 SER A O 1
ATOM 3618 N N . ILE A 1 448 ? 27.173 3.523 -19.217 1.00 93.50 448 ILE A N 1
ATOM 3619 C CA . ILE A 1 448 ? 26.303 2.851 -18.252 1.00 93.50 448 ILE A CA 1
ATOM 3620 C C . ILE A 1 448 ? 25.685 3.933 -17.374 1.00 93.50 448 ILE A C 1
ATOM 3622 O O . ILE A 1 448 ? 26.387 4.811 -16.881 1.00 93.50 448 ILE A O 1
ATOM 3626 N N . LEU A 1 449 ? 24.372 3.900 -17.200 1.00 91.81 449 LEU A N 1
ATOM 3627 C CA . LEU A 1 449 ? 23.624 4.906 -16.459 1.00 91.81 449 LEU A CA 1
ATOM 3628 C C . LEU A 1 449 ? 23.058 4.262 -15.199 1.00 91.81 449 LEU A C 1
ATOM 3630 O O . LEU A 1 449 ? 22.351 3.267 -15.298 1.00 91.81 449 LEU A O 1
ATOM 3634 N N . ILE A 1 450 ? 23.322 4.840 -14.036 1.00 90.81 450 ILE A N 1
ATOM 3635 C CA . ILE A 1 450 ? 22.576 4.590 -12.806 1.00 90.81 450 ILE A CA 1
ATOM 3636 C C . ILE A 1 450 ? 21.573 5.728 -12.692 1.00 90.81 450 ILE A C 1
ATOM 3638 O O . ILE A 1 450 ? 21.954 6.890 -12.621 1.00 90.81 450 ILE A O 1
ATOM 3642 N N . THR A 1 451 ? 20.293 5.400 -12.720 1.00 87.38 451 THR A N 1
ATOM 3643 C CA . THR A 1 451 ? 19.201 6.366 -12.746 1.00 87.38 451 THR A CA 1
ATOM 3644 C C . THR A 1 451 ? 18.406 6.286 -11.450 1.00 87.38 451 THR A C 1
ATOM 3646 O O . THR A 1 451 ? 17.968 5.199 -11.083 1.00 87.38 451 THR A O 1
ATOM 3649 N N . ILE A 1 452 ? 18.221 7.415 -10.766 1.00 83.94 452 ILE A N 1
ATOM 3650 C CA . ILE A 1 452 ? 17.491 7.521 -9.496 1.00 83.94 452 ILE A CA 1
ATOM 3651 C C . ILE A 1 452 ? 16.338 8.519 -9.660 1.00 83.94 452 ILE A C 1
ATOM 3653 O O . ILE A 1 452 ? 16.559 9.707 -9.880 1.00 83.94 452 ILE A O 1
ATOM 3657 N N . SER A 1 453 ? 15.105 8.032 -9.537 1.00 76.94 453 SER A N 1
ATOM 3658 C CA . SER A 1 453 ? 13.882 8.851 -9.561 1.00 76.94 453 SER A CA 1
ATOM 3659 C C . SER A 1 453 ? 13.523 9.383 -8.166 1.00 76.94 453 SER A C 1
ATOM 3661 O O . SER A 1 453 ? 14.008 8.864 -7.156 1.00 76.94 453 SER A O 1
ATOM 3663 N N . ASN A 1 454 ? 12.614 10.359 -8.074 1.00 65.31 454 ASN A N 1
ATOM 3664 C CA . ASN A 1 454 ? 12.074 10.857 -6.794 1.00 65.31 454 ASN A CA 1
ATOM 3665 C C . ASN A 1 454 ? 11.252 9.840 -5.993 1.00 65.31 454 ASN A C 1
ATOM 3667 O O . ASN A 1 454 ? 11.109 9.990 -4.781 1.00 65.31 454 ASN A O 1
ATOM 3671 N N . ARG A 1 455 ? 10.708 8.813 -6.652 1.00 58.75 455 ARG A N 1
ATOM 3672 C CA . ARG A 1 455 ? 9.938 7.738 -6.010 1.00 58.75 455 ARG A CA 1
ATOM 3673 C C . ARG A 1 455 ? 10.808 6.544 -5.625 1.00 58.75 455 ARG A C 1
ATOM 3675 O O . ARG A 1 455 ? 10.278 5.551 -5.140 1.00 58.75 455 ARG A O 1
ATOM 3682 N N . SER A 1 456 ? 12.122 6.629 -5.843 1.00 62.06 456 SER A N 1
ATOM 3683 C CA . SER A 1 456 ? 13.048 5.577 -5.442 1.00 62.06 456 SER A CA 1
ATOM 3684 C C . SER A 1 456 ? 13.008 5.356 -3.925 1.00 62.06 456 SER A C 1
ATOM 3686 O O . SER A 1 456 ? 13.007 6.322 -3.163 1.00 62.06 456 SER A O 1
ATOM 3688 N N . CYS A 1 457 ? 12.997 4.095 -3.476 1.00 58.19 457 CYS A N 1
ATOM 3689 C CA . CYS A 1 457 ? 13.037 3.755 -2.049 1.00 58.19 457 CYS A CA 1
ATOM 3690 C C . CYS A 1 457 ? 14.178 4.524 -1.337 1.00 58.19 457 CYS A C 1
ATOM 3692 O O . CYS A 1 457 ? 15.311 4.486 -1.825 1.00 58.19 457 CYS A O 1
ATOM 3694 N N . PRO A 1 458 ? 13.957 5.194 -0.185 1.00 57.84 458 PRO A N 1
ATOM 3695 C CA . PRO A 1 458 ? 14.980 6.054 0.428 1.00 57.84 458 PRO A CA 1
ATOM 3696 C C . PRO A 1 458 ? 16.265 5.326 0.773 1.00 57.84 458 PRO A C 1
ATOM 3698 O O . PRO A 1 458 ? 17.353 5.853 0.568 1.00 57.84 458 PRO A O 1
ATOM 3701 N N . TYR A 1 459 ? 16.142 4.090 1.262 1.00 58.22 459 TYR A N 1
ATOM 3702 C CA . TYR A 1 459 ? 17.295 3.244 1.541 1.00 58.22 459 TYR A CA 1
ATOM 3703 C C . TYR A 1 459 ? 18.132 3.007 0.277 1.00 58.22 459 TYR A C 1
ATOM 3705 O O . TYR A 1 459 ? 19.358 3.077 0.301 1.00 58.22 459 TYR A O 1
ATOM 3713 N N . CYS A 1 460 ? 17.456 2.774 -0.842 1.00 60.47 460 CYS A N 1
ATOM 3714 C CA . CYS A 1 460 ? 18.041 2.488 -2.137 1.00 60.47 460 CYS A CA 1
ATOM 3715 C C . CYS A 1 460 ? 18.705 3.736 -2.733 1.00 60.47 460 CYS A C 1
ATOM 3717 O O . CYS A 1 460 ? 19.804 3.639 -3.284 1.00 60.47 460 CYS A O 1
ATOM 3719 N N . VAL A 1 461 ? 18.066 4.903 -2.581 1.00 66.31 461 VAL A N 1
ATOM 3720 C CA . VAL A 1 461 ? 18.611 6.219 -2.946 1.00 66.31 461 VAL A CA 1
ATOM 3721 C C . VAL A 1 461 ? 19.877 6.504 -2.149 1.00 66.31 461 VAL A C 1
ATOM 3723 O O . VAL A 1 461 ? 20.920 6.777 -2.742 1.00 66.31 461 VAL A O 1
ATOM 3726 N N . ASP A 1 462 ? 19.800 6.403 -0.821 1.00 67.69 462 ASP A N 1
ATOM 3727 C CA . ASP A 1 462 ? 20.909 6.686 0.088 1.00 67.69 462 ASP A CA 1
ATOM 3728 C C . ASP A 1 462 ? 22.090 5.749 -0.182 1.00 67.69 462 ASP A C 1
ATOM 3730 O O . ASP A 1 462 ? 23.222 6.205 -0.364 1.00 67.69 462 ASP A O 1
ATOM 3734 N N . TYR A 1 463 ? 21.824 4.444 -0.304 1.00 73.81 463 TYR A N 1
ATOM 3735 C CA . TYR A 1 463 ? 22.854 3.460 -0.611 1.00 73.81 463 TYR A CA 1
ATOM 3736 C C . TYR A 1 463 ? 23.500 3.727 -1.971 1.00 73.81 463 TYR A C 1
ATOM 3738 O O . TYR A 1 463 ? 24.719 3.863 -2.039 1.00 73.81 463 TYR A O 1
ATOM 3746 N N . SER A 1 464 ? 22.713 3.843 -3.045 1.00 78.06 464 SER A N 1
ATOM 3747 C CA . SER A 1 464 ? 23.244 4.017 -4.407 1.00 78.06 464 SER A CA 1
ATOM 3748 C C . SER A 1 464 ? 24.028 5.320 -4.548 1.00 78.06 464 SER A C 1
ATOM 3750 O O . SER A 1 464 ? 25.090 5.345 -5.167 1.00 78.06 464 SER A O 1
ATOM 3752 N N . THR A 1 465 ? 23.549 6.389 -3.910 1.00 81.12 465 THR A N 1
ATOM 3753 C CA . THR A 1 465 ? 24.220 7.692 -3.864 1.00 81.12 465 THR A CA 1
ATOM 3754 C C . THR A 1 465 ? 25.559 7.611 -3.136 1.00 81.12 465 THR A C 1
ATOM 3756 O O . THR A 1 465 ? 26.592 8.009 -3.681 1.00 81.12 465 THR A O 1
ATOM 3759 N N . LYS A 1 466 ? 25.569 7.063 -1.913 1.00 79.38 466 LYS A N 1
ATOM 3760 C CA . LYS A 1 466 ? 26.796 6.890 -1.120 1.00 79.38 466 LYS A CA 1
ATOM 3761 C C . LYS A 1 466 ? 27.787 5.977 -1.822 1.00 79.38 466 LYS A C 1
ATOM 3763 O O . LYS A 1 466 ? 28.979 6.274 -1.838 1.00 79.38 466 LYS A O 1
ATOM 3768 N N . TYR A 1 467 ? 27.291 4.901 -2.421 1.00 83.94 467 TYR A N 1
ATOM 3769 C CA . TYR A 1 467 ? 28.084 3.963 -3.193 1.00 83.94 467 TYR A CA 1
ATOM 3770 C C . TYR A 1 467 ? 28.768 4.667 -4.370 1.00 83.94 467 TYR A C 1
ATOM 3772 O O . TYR A 1 467 ? 29.992 4.630 -4.489 1.00 83.94 467 TYR A O 1
ATOM 3780 N N . PHE A 1 468 ? 28.004 5.386 -5.196 1.00 90.19 468 PHE A N 1
ATOM 3781 C CA . PHE A 1 468 ? 28.553 6.116 -6.337 1.00 90.19 468 PHE A CA 1
ATOM 3782 C C . PHE A 1 468 ? 29.622 7.128 -5.909 1.00 90.19 468 PHE A C 1
ATOM 3784 O O . PHE A 1 468 ? 30.710 7.154 -6.480 1.00 90.19 468 PHE A O 1
ATOM 3791 N N . LEU A 1 469 ? 29.355 7.915 -4.861 1.00 88.38 469 LEU A N 1
ATOM 3792 C CA . LEU A 1 469 ? 30.302 8.902 -4.333 1.00 88.38 469 LEU A CA 1
ATOM 3793 C C . LEU A 1 469 ? 31.576 8.260 -3.767 1.00 88.38 469 LEU A C 1
ATOM 3795 O O . LEU A 1 469 ? 32.676 8.748 -4.031 1.00 88.38 469 LEU A O 1
ATOM 3799 N N . ALA A 1 470 ? 31.455 7.151 -3.031 1.00 87.62 470 ALA A N 1
ATOM 3800 C CA . ALA A 1 470 ? 32.601 6.413 -2.496 1.00 87.62 470 ALA A CA 1
ATOM 3801 C C . ALA A 1 470 ? 33.495 5.833 -3.607 1.00 87.62 470 ALA A C 1
ATOM 3803 O O . ALA A 1 470 ? 34.708 5.709 -3.429 1.00 87.62 470 ALA A O 1
ATOM 3804 N N . HIS A 1 471 ? 32.908 5.525 -4.766 1.00 91.88 471 HIS A N 1
ATOM 3805 C CA . HIS A 1 471 ? 33.585 4.935 -5.919 1.00 91.88 471 HIS A CA 1
ATOM 3806 C C . HIS A 1 471 ? 33.745 5.904 -7.103 1.00 91.88 471 HIS A C 1
ATOM 3808 O O . HIS A 1 471 ? 34.059 5.458 -8.206 1.00 91.88 471 HIS A O 1
ATOM 3814 N N . LEU A 1 472 ? 33.603 7.219 -6.888 1.00 92.88 472 LEU A N 1
ATOM 3815 C CA . LEU A 1 472 ? 33.477 8.225 -7.953 1.00 92.88 472 LEU A CA 1
ATOM 3816 C C . LEU A 1 472 ? 34.556 8.116 -9.039 1.00 92.88 472 LEU A C 1
ATOM 3818 O O . LEU A 1 472 ? 34.237 8.041 -10.218 1.00 92.88 472 LEU A O 1
ATOM 3822 N N . LYS A 1 473 ? 35.835 8.022 -8.653 1.00 92.06 473 LYS A N 1
ATOM 3823 C CA . LYS A 1 473 ? 36.944 7.908 -9.618 1.00 92.06 473 LYS A CA 1
ATOM 3824 C C . LYS A 1 473 ? 36.849 6.662 -10.499 1.00 92.06 473 LYS A C 1
ATOM 3826 O O . LYS A 1 473 ? 37.208 6.720 -11.668 1.00 92.06 473 LYS A O 1
ATOM 3831 N N . ARG A 1 474 ? 36.401 5.537 -9.932 1.00 94.56 474 ARG A N 1
ATOM 3832 C CA . ARG A 1 474 ? 36.194 4.292 -10.684 1.00 94.56 474 ARG A CA 1
ATOM 3833 C C . ARG A 1 474 ? 35.016 4.458 -11.641 1.00 94.56 474 ARG A C 1
ATOM 3835 O O . ARG A 1 474 ? 35.150 4.137 -12.810 1.00 94.56 474 ARG A O 1
ATOM 3842 N N . MET A 1 475 ? 33.907 5.030 -11.167 1.00 95.25 475 MET A N 1
ATOM 3843 C CA . MET A 1 475 ? 32.730 5.299 -12.003 1.00 95.25 475 MET A CA 1
ATOM 3844 C C . MET A 1 475 ? 33.073 6.191 -13.202 1.00 95.25 475 MET A C 1
ATOM 3846 O O . MET A 1 475 ? 32.644 5.916 -14.320 1.00 95.25 475 MET A O 1
ATOM 3850 N N . GLU A 1 476 ? 33.906 7.213 -12.988 1.00 94.19 476 GLU A N 1
ATOM 3851 C CA . GLU A 1 476 ? 34.410 8.087 -14.052 1.00 94.19 476 GLU A CA 1
ATOM 3852 C C . GLU A 1 476 ? 35.257 7.323 -15.081 1.00 94.19 476 GLU A C 1
ATOM 3854 O O . GLU A 1 476 ? 35.045 7.462 -16.285 1.00 94.19 476 GLU A O 1
ATOM 3859 N N . GLN A 1 477 ? 36.185 6.481 -14.616 1.00 92.25 477 GLN A N 1
ATOM 3860 C CA . GLN A 1 477 ? 37.042 5.658 -15.480 1.00 92.25 477 GLN A CA 1
ATOM 3861 C C . GLN A 1 477 ? 36.246 4.644 -16.304 1.00 92.25 477 GLN A C 1
ATOM 3863 O O . GLN A 1 477 ? 36.547 4.433 -17.478 1.00 92.25 477 GLN A O 1
ATOM 3868 N N . ASP A 1 478 ? 35.214 4.065 -15.701 1.00 91.50 478 ASP A N 1
ATOM 3869 C CA . ASP A 1 478 ? 34.390 3.023 -16.305 1.00 91.50 478 ASP A CA 1
ATOM 3870 C C . ASP A 1 478 ? 33.275 3.588 -17.206 1.00 91.50 478 ASP A C 1
ATOM 3872 O O . ASP A 1 478 ? 32.479 2.829 -17.760 1.00 91.50 478 ASP A O 1
ATOM 3876 N N . GLY A 1 479 ? 33.189 4.915 -17.365 1.00 92.81 479 GLY A N 1
ATOM 3877 C CA . GLY A 1 479 ? 32.156 5.552 -18.188 1.00 92.81 479 GLY A CA 1
ATOM 3878 C C . GLY A 1 479 ? 30.743 5.415 -17.609 1.00 92.81 479 GLY A C 1
ATOM 3879 O O . GLY A 1 479 ? 29.766 5.393 -18.365 1.00 92.81 479 GLY A O 1
ATOM 3880 N N . ILE A 1 480 ? 30.636 5.299 -16.282 1.00 95.75 480 ILE A N 1
ATOM 3881 C CA . ILE A 1 480 ? 29.377 5.151 -15.551 1.00 95.75 480 ILE A CA 1
ATOM 3882 C C . ILE A 1 480 ? 28.894 6.536 -15.108 1.00 95.75 480 ILE A C 1
ATOM 3884 O O . ILE A 1 480 ? 29.653 7.315 -14.529 1.00 95.75 480 ILE A O 1
ATOM 3888 N N . TYR A 1 481 ? 27.627 6.841 -15.375 1.00 96.19 481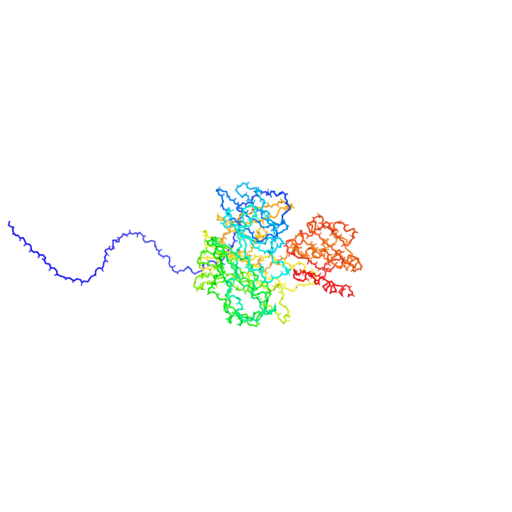 TYR A N 1
ATOM 3889 C CA . TYR A 1 481 ? 26.975 8.106 -15.043 1.00 96.19 481 TYR A CA 1
ATOM 3890 C C . TYR A 1 481 ? 25.884 7.880 -14.005 1.00 96.19 481 TYR A C 1
ATOM 3892 O O . TYR A 1 481 ? 25.097 6.948 -14.134 1.00 96.19 481 TYR A O 1
ATOM 3900 N N . LEU A 1 482 ? 25.804 8.760 -13.013 1.00 94.56 482 LEU A N 1
ATOM 3901 C CA . LEU A 1 482 ? 24.674 8.861 -12.103 1.00 94.56 482 LEU A CA 1
ATOM 3902 C C . LEU A 1 482 ? 23.748 9.974 -12.589 1.00 94.56 482 LEU A C 1
ATOM 3904 O O . LEU A 1 482 ? 24.162 11.127 -12.689 1.00 94.56 482 LEU A O 1
ATOM 3908 N N . ILE A 1 483 ? 22.496 9.630 -12.858 1.00 92.81 483 ILE A N 1
ATOM 3909 C CA . ILE A 1 483 ? 21.443 10.562 -13.249 1.00 92.81 483 ILE A CA 1
ATOM 3910 C C . ILE A 1 483 ? 20.383 10.516 -12.157 1.00 92.81 483 ILE A C 1
ATOM 3912 O O . ILE A 1 483 ? 19.814 9.460 -11.892 1.00 92.81 483 ILE A O 1
ATOM 3916 N N . THR A 1 484 ? 20.138 11.635 -11.492 1.00 88.12 484 THR A N 1
ATOM 3917 C CA . THR A 1 484 ? 19.171 11.715 -10.392 1.00 88.12 484 THR A CA 1
ATOM 3918 C C . THR A 1 484 ? 18.250 12.904 -10.588 1.00 88.12 484 THR A C 1
ATOM 3920 O O . THR A 1 484 ? 18.675 13.917 -11.146 1.00 88.12 484 THR A O 1
ATOM 3923 N N . SER A 1 485 ? 17.006 12.811 -10.133 1.00 83.69 485 SER A N 1
ATOM 3924 C CA . SER A 1 485 ? 16.130 13.979 -10.139 1.00 83.69 485 SER A CA 1
ATOM 3925 C C . SER A 1 485 ? 16.545 15.006 -9.089 1.00 83.69 485 SER A C 1
ATOM 3927 O O . SER A 1 485 ? 17.189 14.680 -8.086 1.00 83.69 485 SER A O 1
ATOM 3929 N N . GLU A 1 486 ? 16.156 16.267 -9.288 1.00 80.81 486 GLU A N 1
ATOM 3930 C CA . GLU A 1 486 ? 16.435 17.333 -8.319 1.00 80.81 486 GLU A CA 1
ATOM 3931 C C . GLU A 1 486 ? 15.915 16.985 -6.913 1.00 80.81 486 GLU A C 1
ATOM 3933 O O . GLU A 1 486 ? 16.571 17.292 -5.918 1.00 80.81 486 GLU A O 1
ATOM 3938 N N . ARG A 1 487 ? 14.778 16.284 -6.813 1.00 73.94 487 ARG A N 1
ATOM 3939 C CA . ARG A 1 487 ? 14.193 15.874 -5.526 1.00 73.94 487 ARG A CA 1
ATOM 3940 C C . ARG A 1 487 ? 14.966 14.744 -4.840 1.00 73.94 487 ARG A C 1
ATOM 3942 O O . ARG A 1 487 ? 15.009 14.724 -3.615 1.00 73.94 487 ARG A O 1
ATOM 3949 N N . SER A 1 488 ? 15.591 13.846 -5.602 1.00 74.62 488 SER A N 1
ATOM 3950 C CA . SER A 1 488 ? 16.395 12.731 -5.071 1.00 74.62 488 SER A CA 1
ATOM 3951 C C . SER A 1 488 ? 17.868 13.071 -4.851 1.00 74.62 488 SER A C 1
ATOM 3953 O O . SER A 1 488 ? 18.605 12.291 -4.245 1.00 74.62 488 SER A O 1
ATOM 3955 N N . ALA A 1 489 ? 18.341 14.218 -5.340 1.00 79.56 489 ALA A N 1
ATOM 3956 C CA . ALA A 1 489 ? 19.722 14.628 -5.138 1.00 79.56 489 ALA A CA 1
ATOM 3957 C C . ALA A 1 489 ? 19.983 14.967 -3.660 1.00 79.56 489 ALA A C 1
ATOM 3959 O O . ALA A 1 489 ? 19.325 15.835 -3.085 1.00 79.56 489 ALA A O 1
ATOM 3960 N N . SER A 1 490 ? 20.991 14.341 -3.048 1.00 75.94 490 SER A N 1
ATOM 3961 C CA . SER A 1 490 ? 21.465 14.713 -1.710 1.00 75.94 490 SER A CA 1
ATOM 3962 C C . SER A 1 490 ? 22.340 15.977 -1.752 1.00 75.94 490 SER A C 1
ATOM 3964 O O . SER A 1 490 ? 22.769 16.436 -2.818 1.00 75.94 490 SER A O 1
ATOM 3966 N N . ALA A 1 491 ? 22.623 16.578 -0.593 1.00 75.38 491 ALA A N 1
ATOM 3967 C CA . ALA A 1 491 ? 23.532 17.724 -0.515 1.00 75.38 491 ALA A CA 1
ATOM 3968 C C . ALA A 1 491 ? 24.962 17.350 -0.954 1.00 75.38 491 ALA A C 1
ATOM 3970 O O . ALA A 1 491 ? 25.640 18.133 -1.620 1.00 75.38 491 ALA A O 1
ATOM 3971 N N . GLU A 1 492 ? 25.398 16.131 -0.634 1.00 77.69 492 GLU A N 1
ATOM 3972 C CA . GLU A 1 492 ? 26.699 15.581 -1.009 1.00 77.69 492 GLU A CA 1
ATOM 3973 C C . GLU A 1 492 ? 26.826 15.406 -2.526 1.00 77.69 492 GLU A C 1
ATOM 3975 O O . GLU A 1 492 ? 27.859 15.769 -3.088 1.00 77.69 492 GLU A O 1
ATOM 3980 N N . LEU A 1 493 ? 25.773 14.930 -3.204 1.00 81.31 493 LEU A N 1
ATOM 3981 C CA . LEU A 1 493 ? 25.750 14.844 -4.670 1.00 81.31 493 LEU A CA 1
ATOM 3982 C C . LEU A 1 493 ? 25.879 16.216 -5.324 1.00 81.31 493 LEU A C 1
ATOM 3984 O O . LEU A 1 493 ? 26.673 16.381 -6.245 1.00 81.31 493 LEU A O 1
ATOM 3988 N N . ARG A 1 494 ? 25.152 17.219 -4.818 1.00 83.50 494 ARG A N 1
ATOM 3989 C CA . ARG A 1 494 ? 25.248 18.598 -5.326 1.00 83.50 494 ARG A CA 1
ATOM 3990 C C . ARG A 1 494 ? 26.645 19.192 -5.137 1.00 83.50 494 ARG A C 1
ATOM 3992 O O . ARG A 1 494 ? 27.078 20.021 -5.935 1.00 83.50 494 ARG A O 1
ATOM 3999 N N . ALA A 1 495 ? 27.347 18.790 -4.079 1.00 83.25 495 ALA A N 1
ATOM 4000 C CA . ALA A 1 495 ? 28.700 19.253 -3.790 1.00 83.25 495 ALA A CA 1
ATOM 4001 C C . ALA A 1 495 ? 29.782 18.515 -4.601 1.00 83.25 495 ALA A C 1
ATOM 4003 O O . ALA A 1 495 ? 30.870 19.063 -4.810 1.00 83.25 495 ALA A O 1
ATOM 4004 N N . ALA A 1 496 ? 29.502 17.294 -5.064 1.00 82.31 496 ALA A N 1
ATOM 4005 C CA . ALA A 1 496 ? 30.413 16.485 -5.861 1.00 82.31 496 ALA A CA 1
ATOM 4006 C C . ALA A 1 496 ? 30.541 17.068 -7.278 1.00 82.31 496 ALA A C 1
ATOM 4008 O O . ALA A 1 496 ? 29.744 16.798 -8.169 1.00 82.31 496 ALA A O 1
ATOM 4009 N N . LYS A 1 497 ? 31.557 17.910 -7.491 1.00 83.50 497 LYS A N 1
ATOM 4010 C CA . LYS A 1 497 ? 31.864 18.543 -8.785 1.00 83.50 497 LYS A CA 1
ATOM 4011 C C . LYS A 1 497 ? 32.382 17.519 -9.814 1.00 83.50 497 LYS A C 1
ATOM 4013 O O . LYS A 1 497 ? 33.568 17.533 -10.132 1.00 83.50 497 LYS A O 1
ATOM 4018 N N . SER A 1 498 ? 31.514 16.645 -10.321 1.00 92.12 498 SER A N 1
ATOM 4019 C CA . SER A 1 498 ? 31.822 15.649 -11.359 1.00 92.12 498 SER A CA 1
ATOM 4020 C C . SER A 1 498 ? 30.866 15.773 -12.545 1.00 92.12 498 SER A C 1
ATOM 4022 O O . SER A 1 498 ? 29.668 15.964 -12.364 1.00 92.12 498 SER A O 1
ATOM 4024 N N . SER A 1 499 ? 31.388 15.619 -13.764 1.00 91.31 499 SER A N 1
ATOM 4025 C CA . SER A 1 499 ? 30.581 15.551 -14.991 1.00 91.31 499 SER A CA 1
ATOM 4026 C C . SER A 1 499 ? 29.853 14.216 -15.167 1.00 91.31 499 SER A C 1
ATOM 4028 O O . SER A 1 499 ? 29.049 14.082 -16.084 1.00 91.31 499 SER A O 1
ATOM 4030 N N . HIS A 1 500 ? 30.143 13.225 -14.317 1.00 95.31 500 HIS A N 1
ATOM 4031 C CA . HIS A 1 500 ? 29.448 11.937 -14.289 1.00 95.31 500 HIS A CA 1
ATOM 4032 C C . HIS A 1 500 ? 28.230 11.949 -13.361 1.00 95.31 500 HIS A C 1
ATOM 4034 O O . HIS A 1 500 ? 27.538 10.941 -13.260 1.00 95.31 500 HIS A O 1
ATOM 4040 N N . ILE A 1 501 ? 27.957 13.074 -12.696 1.00 95.19 501 ILE A N 1
ATOM 4041 C CA . ILE A 1 501 ? 26.761 13.282 -11.882 1.00 95.19 501 ILE A CA 1
ATOM 4042 C C . ILE A 1 501 ? 25.886 14.305 -12.600 1.00 95.19 501 ILE A C 1
ATOM 4044 O O . ILE A 1 501 ? 26.263 15.466 -12.759 1.00 95.19 501 ILE A O 1
ATOM 4048 N N . ILE A 1 502 ? 24.710 13.867 -13.033 1.00 93.44 502 ILE A N 1
ATOM 4049 C CA . ILE A 1 502 ? 23.709 14.692 -13.702 1.00 93.44 502 ILE A CA 1
ATOM 4050 C C . ILE A 1 502 ? 22.512 14.795 -12.768 1.00 93.44 502 ILE A C 1
ATOM 4052 O O . ILE A 1 502 ? 21.879 13.795 -12.433 1.00 93.44 502 ILE A O 1
ATOM 4056 N N . ILE A 1 503 ? 22.228 16.018 -12.332 1.00 90.62 503 ILE A N 1
ATOM 4057 C CA . ILE A 1 503 ? 21.035 16.330 -11.551 1.00 90.62 503 ILE A CA 1
ATOM 4058 C C . ILE A 1 503 ? 20.029 16.946 -12.512 1.00 90.62 503 ILE A C 1
ATOM 4060 O O . ILE A 1 503 ? 20.264 18.030 -13.051 1.00 90.62 503 ILE A O 1
ATOM 4064 N N . ASP A 1 504 ? 18.942 16.225 -12.746 1.00 86.75 504 ASP A N 1
ATOM 4065 C CA . ASP A 1 504 ? 17.871 16.637 -13.633 1.00 86.75 504 ASP A CA 1
ATOM 4066 C C . ASP A 1 504 ? 16.985 17.689 -12.957 1.00 86.75 504 ASP A C 1
ATOM 4068 O O . ASP A 1 504 ? 16.133 17.386 -12.119 1.00 86.75 504 ASP A O 1
ATOM 4072 N N . LYS A 1 505 ? 17.239 18.951 -13.308 1.00 82.12 505 LYS A N 1
ATOM 4073 C CA . LYS A 1 505 ? 16.581 20.127 -12.716 1.00 82.12 505 LYS A CA 1
ATOM 4074 C C . LYS A 1 505 ? 15.203 20.402 -13.289 1.00 82.12 505 LYS A C 1
ATOM 4076 O O . LYS A 1 505 ? 14.396 21.055 -12.635 1.00 82.12 505 LYS A O 1
ATOM 4081 N N . GLU A 1 506 ? 14.973 19.957 -14.518 1.00 79.00 506 GLU A N 1
ATOM 4082 C CA . GLU A 1 506 ? 13.725 20.181 -15.246 1.00 79.00 506 GLU A CA 1
ATOM 4083 C C . GLU A 1 506 ? 12.687 19.100 -14.932 1.00 79.00 506 GLU A C 1
ATOM 4085 O O . GLU A 1 506 ? 11.549 19.206 -15.372 1.00 79.00 506 GLU A O 1
ATOM 4090 N N . ASN A 1 507 ? 13.058 18.111 -14.106 1.00 72.06 507 ASN A N 1
ATOM 4091 C CA . ASN A 1 507 ? 12.210 17.005 -13.674 1.00 72.06 507 ASN A CA 1
ATOM 4092 C C . ASN A 1 507 ? 11.741 16.106 -14.835 1.00 72.06 507 ASN A C 1
ATOM 4094 O O . ASN A 1 507 ? 10.875 15.259 -14.632 1.00 72.06 507 ASN A O 1
ATOM 4098 N N . GLU A 1 508 ? 12.344 16.234 -16.023 1.00 75.62 508 GLU A N 1
ATOM 4099 C CA . GLU A 1 508 ? 12.067 15.408 -17.200 1.00 75.62 508 GLU A CA 1
ATOM 4100 C C . GLU A 1 508 ? 12.291 13.919 -16.915 1.00 75.62 508 GLU A C 1
ATOM 4102 O O . GLU A 1 508 ? 11.573 13.070 -17.437 1.00 75.62 508 GLU A O 1
ATOM 4107 N N . LEU A 1 509 ? 13.268 13.586 -16.067 1.00 77.06 509 LEU A N 1
ATOM 4108 C CA . LEU A 1 509 ? 13.545 12.229 -15.624 1.00 77.06 509 LEU A CA 1
ATOM 4109 C C . LEU A 1 509 ? 12.370 11.652 -14.844 1.00 77.06 509 LEU A C 1
ATOM 4111 O O . LEU A 1 509 ? 11.950 10.531 -15.108 1.00 77.06 509 LEU A O 1
ATOM 4115 N N . ASP A 1 510 ? 11.838 12.403 -13.886 1.00 69.38 510 ASP A N 1
ATOM 4116 C CA . ASP A 1 510 ? 10.706 11.956 -13.078 1.00 69.38 510 ASP A CA 1
ATOM 4117 C C . ASP A 1 510 ? 9.401 11.973 -13.885 1.00 69.38 510 ASP A C 1
ATOM 4119 O O . ASP A 1 510 ? 8.558 11.091 -13.708 1.00 69.38 510 ASP A O 1
ATOM 4123 N N . ASP A 1 511 ? 9.258 12.922 -14.811 1.00 67.12 511 ASP A N 1
ATOM 4124 C CA . ASP A 1 511 ? 8.121 13.031 -15.723 1.00 67.12 511 ASP A CA 1
ATOM 4125 C C . ASP A 1 511 ? 8.111 11.903 -16.760 1.00 67.12 511 ASP A C 1
ATOM 4127 O O . ASP A 1 511 ? 7.042 11.455 -17.168 1.00 67.12 511 ASP A O 1
ATOM 4131 N N . LEU A 1 512 ? 9.281 11.405 -17.171 1.00 65.12 512 LEU A N 1
ATOM 4132 C CA . LEU A 1 512 ? 9.408 10.284 -18.104 1.00 65.12 512 LEU A CA 1
ATOM 4133 C C . LEU A 1 512 ? 9.448 8.933 -17.416 1.00 65.12 512 LEU A C 1
ATOM 4135 O O . LEU A 1 512 ? 8.951 7.963 -17.969 1.00 65.12 512 LEU A O 1
ATOM 4139 N N . LEU A 1 513 ? 10.007 8.834 -16.216 1.00 60.59 513 LEU A N 1
ATOM 4140 C CA . LEU A 1 513 ? 9.944 7.609 -15.420 1.00 60.59 513 LEU A CA 1
ATOM 4141 C C . LEU A 1 513 ? 8.653 7.523 -14.593 1.00 60.59 513 LEU A C 1
ATOM 4143 O O . LEU A 1 513 ? 8.500 6.573 -13.818 1.00 60.59 513 LEU A O 1
ATOM 4147 N N . LYS A 1 514 ? 7.747 8.503 -14.788 1.00 52.34 514 LYS A N 1
ATOM 4148 C CA . LYS A 1 514 ? 6.398 8.671 -14.223 1.00 52.34 514 LYS A CA 1
ATOM 4149 C C . LYS A 1 514 ? 6.111 7.700 -13.097 1.00 52.34 514 LYS A C 1
ATOM 4151 O O . LYS A 1 514 ? 5.566 6.648 -13.378 1.00 52.34 514 LYS A O 1
ATOM 4156 N N . GLN A 1 515 ? 6.418 8.012 -11.845 1.00 48.91 515 GLN A N 1
ATOM 4157 C CA . GLN A 1 515 ? 5.984 7.225 -10.673 1.00 48.91 515 GLN A CA 1
ATOM 4158 C C . GLN A 1 515 ? 6.193 5.677 -10.716 1.00 48.91 515 GLN A C 1
ATOM 4160 O O . GLN A 1 515 ? 5.694 4.988 -9.830 1.00 48.91 515 GLN A O 1
ATOM 4165 N N . ARG A 1 516 ? 6.880 5.110 -11.720 1.00 50.50 516 ARG A N 1
ATOM 4166 C CA . ARG A 1 516 ? 6.782 3.695 -12.156 1.00 50.50 516 ARG A CA 1
ATOM 4167 C C . ARG A 1 516 ? 8.102 2.948 -12.032 1.00 50.50 516 ARG A C 1
ATOM 4169 O O . ARG A 1 516 ? 8.109 1.721 -12.053 1.00 50.50 516 ARG A O 1
ATOM 4176 N N . ILE A 1 517 ? 9.199 3.691 -11.899 1.00 54.56 517 ILE A N 1
ATOM 4177 C CA . ILE A 1 517 ? 10.476 3.192 -11.402 1.00 54.56 517 ILE A CA 1
ATOM 4178 C C . ILE A 1 517 ? 10.611 3.708 -9.969 1.00 54.56 517 ILE A C 1
ATOM 4180 O O . ILE A 1 517 ? 10.942 4.871 -9.745 1.00 54.56 517 ILE A O 1
ATOM 4184 N N . ASP A 1 518 ? 10.292 2.846 -9.009 1.00 56.00 518 ASP A N 1
ATOM 4185 C CA . ASP A 1 518 ? 10.313 3.099 -7.563 1.00 56.00 518 ASP A CA 1
ATOM 4186 C C . ASP A 1 518 ? 11.646 2.697 -6.913 1.00 56.00 518 ASP A C 1
ATOM 4188 O O . ASP A 1 518 ? 11.772 2.652 -5.688 1.00 56.00 518 ASP A O 1
ATOM 4192 N N . ASN A 1 519 ? 12.662 2.417 -7.732 1.00 62.06 519 ASN A N 1
ATOM 4193 C CA . ASN A 1 519 ? 13.991 2.017 -7.299 1.00 62.06 519 ASN A CA 1
ATOM 4194 C C . ASN A 1 519 ? 15.071 2.441 -8.304 1.00 62.06 519 ASN A C 1
ATOM 4196 O O . ASN A 1 519 ? 14.780 2.568 -9.493 1.00 62.06 519 ASN A O 1
ATOM 4200 N N . PRO A 1 520 ? 16.333 2.605 -7.874 1.00 74.06 520 PRO A N 1
ATOM 4201 C CA . PRO A 1 520 ? 17.439 2.887 -8.781 1.00 74.06 520 PRO A CA 1
ATOM 4202 C C . PRO A 1 520 ? 17.519 1.874 -9.931 1.00 74.06 520 PRO A C 1
ATOM 4204 O O . PRO A 1 520 ? 17.354 0.675 -9.725 1.00 74.06 520 PRO A O 1
ATOM 4207 N N . ALA A 1 521 ? 17.804 2.336 -11.145 1.00 79.19 521 ALA A N 1
ATOM 4208 C CA . ALA A 1 521 ? 17.899 1.483 -12.327 1.00 79.19 521 ALA A CA 1
ATOM 4209 C C . ALA A 1 521 ? 19.256 1.619 -13.021 1.00 79.19 521 ALA A C 1
ATOM 4211 O O . ALA A 1 521 ? 19.775 2.722 -13.167 1.00 79.19 521 ALA A O 1
ATOM 4212 N N . ILE A 1 522 ? 19.810 0.506 -13.497 1.00 84.81 522 ILE A N 1
ATOM 4213 C CA . ILE A 1 522 ? 21.003 0.463 -14.344 1.00 84.81 522 ILE A CA 1
ATOM 4214 C C . ILE A 1 522 ? 20.564 0.355 -15.804 1.00 84.81 522 ILE A C 1
ATOM 4216 O O . ILE A 1 522 ? 19.749 -0.499 -16.159 1.00 84.81 522 ILE A O 1
ATOM 4220 N N . MET A 1 523 ? 21.111 1.202 -16.670 1.00 86.12 523 MET A N 1
ATOM 4221 C CA . MET A 1 523 ? 20.819 1.215 -18.100 1.00 86.12 523 MET A CA 1
ATOM 4222 C C . MET A 1 523 ? 22.096 1.241 -18.933 1.00 86.12 523 MET A C 1
ATOM 4224 O O . MET A 1 523 ? 23.096 1.823 -18.533 1.00 86.12 523 MET A O 1
ATOM 4228 N N . LEU A 1 524 ? 22.053 0.637 -20.119 1.00 85.88 524 LEU A N 1
ATOM 4229 C CA . LEU A 1 524 ? 23.111 0.745 -21.120 1.00 85.88 524 LEU A CA 1
ATOM 4230 C C . LEU A 1 524 ? 22.665 1.694 -22.230 1.00 85.88 524 LEU A C 1
ATOM 4232 O O . LEU A 1 524 ? 21.670 1.435 -22.906 1.00 85.88 524 LEU A O 1
ATOM 4236 N N . TRP A 1 525 ? 23.411 2.772 -22.436 1.00 88.50 525 TRP A N 1
ATOM 4237 C CA . TRP A 1 525 ? 23.154 3.784 -23.452 1.00 88.50 525 TRP A CA 1
ATOM 4238 C C . TRP A 1 525 ? 24.163 3.680 -24.590 1.00 88.50 525 TRP A C 1
ATOM 4240 O O . TRP A 1 525 ? 25.353 3.879 -24.385 1.00 88.50 525 TRP A O 1
ATOM 4250 N N . ASN A 1 526 ? 23.710 3.436 -25.821 1.00 86.12 526 ASN A N 1
ATOM 4251 C CA . ASN A 1 526 ? 24.620 3.300 -26.969 1.00 86.12 526 ASN A CA 1
ATOM 4252 C C . ASN A 1 526 ? 24.842 4.607 -27.764 1.00 86.12 526 ASN A C 1
ATOM 4254 O O . ASN A 1 526 ? 25.437 4.588 -28.843 1.00 86.12 526 ASN A O 1
ATOM 4258 N N . GLY A 1 527 ? 24.328 5.744 -27.280 1.00 83.44 527 GLY A N 1
ATOM 4259 C CA . GLY A 1 527 ? 24.346 7.022 -28.006 1.00 83.44 527 GLY A CA 1
ATOM 4260 C C . GLY A 1 527 ? 23.100 7.328 -28.837 1.00 83.44 527 GLY A C 1
ATOM 4261 O O . GLY A 1 527 ? 22.960 8.439 -29.345 1.00 83.44 527 GLY A O 1
ATOM 4262 N N . GLN A 1 528 ? 22.204 6.359 -29.023 1.00 81.19 528 GLN A N 1
ATOM 4263 C CA . GLN A 1 528 ? 20.967 6.548 -29.784 1.00 81.19 528 GLN A CA 1
ATOM 4264 C C . GLN A 1 528 ? 19.730 6.083 -29.039 1.00 81.19 528 GLN A C 1
ATOM 4266 O O . GLN A 1 528 ? 18.696 6.741 -29.162 1.00 81.19 528 GLN A O 1
ATOM 4271 N N . LYS A 1 529 ? 19.843 4.960 -28.331 1.00 80.62 529 LYS A N 1
ATOM 4272 C CA . LYS A 1 529 ? 18.791 4.361 -27.522 1.00 80.62 529 LYS A CA 1
ATOM 4273 C C . LYS A 1 529 ? 19.384 3.650 -26.314 1.00 80.62 529 LYS A C 1
ATOM 4275 O O . LYS A 1 529 ? 20.558 3.267 -26.313 1.00 80.62 529 LYS A O 1
ATOM 4280 N N . VAL A 1 530 ? 18.539 3.420 -25.317 1.00 78.06 530 VAL A N 1
ATOM 4281 C CA . VAL A 1 530 ? 18.842 2.438 -24.280 1.00 78.06 530 VAL A CA 1
ATOM 4282 C C . VAL A 1 530 ? 18.799 1.062 -24.921 1.00 78.06 530 VAL A C 1
ATOM 4284 O O . VAL A 1 530 ? 17.869 0.736 -25.657 1.00 78.06 530 VAL A O 1
ATOM 4287 N N . THR A 1 531 ? 19.838 0.276 -24.696 1.00 73.31 531 THR A N 1
ATOM 4288 C CA . THR A 1 531 ? 19.972 -1.072 -25.239 1.00 73.31 531 THR A CA 1
ATOM 4289 C C . THR A 1 531 ? 19.879 -2.129 -24.171 1.00 73.31 531 THR A C 1
ATOM 4291 O O . THR A 1 531 ? 19.849 -3.278 -24.554 1.00 73.31 531 THR A O 1
ATOM 4294 N N . ARG A 1 532 ? 19.834 -1.796 -22.878 1.00 73.25 532 ARG A N 1
ATOM 4295 C CA . ARG A 1 532 ? 19.550 -2.730 -21.779 1.00 73.25 532 ARG A CA 1
ATOM 4296 C C . ARG A 1 532 ? 19.152 -1.955 -20.534 1.00 73.25 532 ARG A C 1
ATOM 4298 O O . ARG A 1 532 ? 19.662 -0.859 -20.328 1.00 73.25 532 ARG A O 1
ATOM 4305 N N . THR A 1 533 ? 18.298 -2.543 -19.704 1.00 72.69 533 THR A N 1
ATOM 4306 C CA . THR A 1 533 ? 17.848 -1.946 -18.444 1.00 72.69 533 THR A CA 1
ATOM 4307 C C . THR A 1 533 ? 17.692 -3.022 -17.379 1.00 72.69 533 THR A C 1
ATOM 4309 O O . THR A 1 533 ? 17.356 -4.163 -17.697 1.00 72.69 533 THR A O 1
ATOM 4312 N N . MET A 1 534 ? 17.927 -2.646 -16.128 1.00 70.38 534 MET A N 1
ATOM 4313 C CA . MET A 1 534 ? 17.630 -3.416 -14.929 1.00 70.38 534 MET A CA 1
ATOM 4314 C C . MET A 1 534 ? 17.212 -2.447 -13.824 1.00 70.38 534 MET A C 1
ATOM 4316 O O . MET A 1 534 ? 17.926 -1.486 -13.567 1.00 70.38 534 MET A O 1
ATOM 4320 N N . VAL A 1 535 ? 16.086 -2.692 -13.162 1.00 68.69 535 VAL A N 1
ATOM 4321 C CA . VAL A 1 535 ? 15.750 -2.006 -11.905 1.00 68.69 535 VAL A CA 1
ATOM 4322 C C . VAL A 1 535 ? 16.406 -2.787 -10.774 1.00 68.69 535 VAL A C 1
ATOM 4324 O O . VAL A 1 535 ? 16.336 -4.013 -10.781 1.00 68.69 535 VAL A O 1
ATOM 4327 N N . LEU A 1 536 ? 17.074 -2.098 -9.852 1.00 60.31 536 LEU A N 1
ATOM 4328 C CA . LEU A 1 536 ? 17.705 -2.708 -8.687 1.00 60.31 536 LEU A CA 1
ATOM 4329 C C . LEU A 1 536 ? 16.640 -2.966 -7.615 1.00 60.31 536 LEU A C 1
ATOM 4331 O O . LEU A 1 536 ? 16.059 -2.002 -7.117 1.00 60.31 536 LEU A O 1
ATOM 4335 N N . PRO A 1 537 ? 16.383 -4.225 -7.230 1.00 56.34 537 PRO A N 1
ATOM 4336 C CA . PRO A 1 537 ? 15.514 -4.512 -6.098 1.00 56.34 537 PRO A CA 1
ATOM 4337 C C . PRO A 1 537 ? 16.060 -3.890 -4.798 1.00 56.34 537 PRO A C 1
ATOM 4339 O O . PRO A 1 537 ? 17.285 -3.837 -4.621 1.00 56.34 537 PRO A O 1
ATOM 4342 N N . PRO A 1 538 ? 15.198 -3.446 -3.863 1.00 51.47 538 PRO A N 1
ATOM 4343 C CA . PRO A 1 538 ? 15.637 -2.851 -2.599 1.00 51.47 538 PRO A CA 1
ATOM 4344 C C . PRO A 1 538 ? 16.599 -3.720 -1.782 1.00 51.47 538 PRO A C 1
ATOM 4346 O O . PRO A 1 538 ? 17.543 -3.217 -1.170 1.00 51.47 538 PRO A O 1
ATOM 4349 N N . ASP A 1 539 ? 16.369 -5.030 -1.779 1.00 50.09 539 ASP A N 1
ATOM 4350 C CA . ASP A 1 539 ? 17.154 -6.036 -1.067 1.00 50.09 539 ASP A CA 1
ATOM 4351 C C . ASP A 1 539 ? 18.497 -6.344 -1.748 1.00 50.09 539 ASP A C 1
ATOM 4353 O O . ASP A 1 539 ? 19.465 -6.731 -1.088 1.00 50.09 539 ASP A O 1
ATOM 4357 N N . GLU A 1 540 ? 18.597 -6.074 -3.048 1.00 56.81 540 GLU A N 1
ATOM 4358 C CA . GLU A 1 540 ? 19.775 -6.352 -3.865 1.00 56.81 540 GLU A CA 1
ATOM 4359 C C . GLU A 1 540 ? 20.584 -5.101 -4.223 1.00 56.81 540 GLU A C 1
ATOM 4361 O O . GLU A 1 540 ? 21.611 -5.204 -4.892 1.00 56.81 540 GLU A O 1
ATOM 4366 N N . VAL A 1 541 ? 20.195 -3.913 -3.748 1.00 62.94 541 VAL A N 1
ATOM 4367 C CA . VAL A 1 541 ? 20.914 -2.657 -4.038 1.00 62.94 541 VAL A CA 1
ATOM 4368 C C . VAL A 1 541 ? 22.398 -2.720 -3.633 1.00 62.94 541 VAL A C 1
ATOM 4370 O O . VAL A 1 541 ? 23.251 -2.080 -4.244 1.00 62.94 541 VAL A O 1
ATOM 4373 N N . LYS A 1 542 ? 22.742 -3.571 -2.656 1.00 68.94 542 LYS A N 1
ATOM 4374 C CA . LYS A 1 542 ? 24.126 -3.845 -2.226 1.00 68.94 542 LYS A CA 1
ATOM 4375 C C . LYS A 1 542 ? 24.963 -4.615 -3.250 1.00 68.94 542 LYS A C 1
ATOM 4377 O O . LYS A 1 542 ? 26.187 -4.609 -3.160 1.00 68.94 542 LYS A O 1
ATOM 4382 N N . LEU A 1 543 ? 24.316 -5.273 -4.208 1.00 71.75 543 LEU A N 1
ATOM 4383 C CA . LEU A 1 543 ? 24.937 -6.036 -5.292 1.00 71.75 543 LEU A CA 1
ATOM 4384 C C . LEU A 1 543 ? 25.178 -5.182 -6.544 1.00 71.75 543 LEU A C 1
ATOM 4386 O O . LEU A 1 543 ? 25.516 -5.723 -7.596 1.00 71.75 543 LEU A O 1
ATOM 4390 N N . ILE A 1 544 ? 25.033 -3.853 -6.441 1.00 79.94 544 ILE A N 1
ATOM 4391 C CA . ILE A 1 544 ? 25.196 -2.913 -7.558 1.00 79.94 544 ILE A CA 1
ATOM 4392 C C . ILE A 1 544 ? 26.481 -3.158 -8.359 1.00 79.94 544 ILE A C 1
ATOM 4394 O O . ILE A 1 544 ? 26.450 -3.101 -9.582 1.00 79.94 544 ILE A O 1
ATOM 4398 N N . ASP A 1 545 ? 27.583 -3.524 -7.702 1.00 80.12 545 ASP A N 1
ATOM 4399 C CA . ASP A 1 545 ? 28.858 -3.802 -8.370 1.00 80.12 545 ASP A CA 1
ATOM 4400 C C . ASP A 1 545 ? 28.813 -5.039 -9.272 1.00 80.12 545 ASP A C 1
ATOM 4402 O O . ASP A 1 545 ? 29.289 -5.007 -10.407 1.00 80.12 545 ASP A O 1
ATOM 4406 N N . SER A 1 546 ? 28.187 -6.120 -8.801 1.00 76.62 546 SER A N 1
ATOM 4407 C CA . SER A 1 546 ? 27.999 -7.337 -9.594 1.00 76.62 546 SER A CA 1
ATOM 4408 C C . SER A 1 546 ? 27.128 -7.062 -10.819 1.00 76.62 546 SER A C 1
ATOM 4410 O O . SER A 1 546 ? 27.394 -7.580 -11.903 1.00 76.62 546 SER A O 1
ATOM 4412 N N . TYR A 1 547 ? 26.122 -6.198 -10.678 1.00 81.50 547 TYR A N 1
ATOM 4413 C CA . TYR A 1 547 ? 25.278 -5.802 -11.800 1.00 81.50 547 TYR A CA 1
ATOM 4414 C C . TYR A 1 547 ? 25.987 -4.873 -12.781 1.00 81.50 547 TYR A C 1
ATOM 4416 O O . TYR A 1 547 ? 25.869 -5.071 -13.990 1.00 81.50 547 TYR A O 1
ATOM 4424 N N . LEU A 1 548 ? 26.778 -3.914 -12.300 1.00 85.19 548 LEU A N 1
ATOM 4425 C CA . LEU A 1 548 ? 27.585 -3.057 -13.168 1.00 85.19 548 LEU A CA 1
ATOM 4426 C C . LEU A 1 548 ? 28.558 -3.881 -14.016 1.00 85.19 548 LEU A C 1
ATOM 4428 O O . LEU A 1 548 ? 28.639 -3.647 -15.221 1.00 85.19 548 LEU A O 1
ATOM 4432 N N . GLN A 1 549 ? 29.194 -4.907 -13.444 1.00 84.25 549 GLN A N 1
ATOM 4433 C CA . GLN A 1 549 ? 30.082 -5.806 -14.187 1.00 84.25 549 GLN A CA 1
ATOM 4434 C C . GLN A 1 549 ? 29.365 -6.490 -15.366 1.00 84.25 549 GLN A C 1
ATOM 4436 O O . GLN A 1 549 ? 29.881 -6.522 -16.484 1.00 84.25 549 GLN A O 1
ATOM 4441 N N . VAL A 1 550 ? 28.129 -6.957 -15.160 1.00 82.00 550 VAL A N 1
ATOM 4442 C CA . VAL A 1 550 ? 27.305 -7.574 -16.216 1.00 82.00 550 VAL A CA 1
ATOM 4443 C C . VAL A 1 550 ? 26.989 -6.596 -17.360 1.00 82.00 550 VAL A C 1
ATOM 4445 O O . VAL A 1 550 ? 26.845 -7.015 -18.513 1.00 82.00 550 VAL A O 1
ATOM 4448 N N . PHE A 1 551 ? 26.858 -5.300 -17.068 1.00 85.12 551 PHE A N 1
ATOM 4449 C CA . PHE A 1 551 ? 26.654 -4.260 -18.082 1.00 85.12 551 PHE A CA 1
ATOM 4450 C C . PHE A 1 551 ? 27.970 -3.876 -18.778 1.00 85.12 551 PHE A C 1
ATOM 4452 O O . PHE A 1 551 ? 27.983 -3.694 -19.996 1.00 85.12 551 PHE A O 1
ATOM 4459 N N . GLN A 1 552 ? 29.085 -3.828 -18.047 1.00 85.38 552 GLN A N 1
ATOM 4460 C CA . GLN A 1 552 ? 30.421 -3.555 -18.592 1.00 85.38 552 GLN A CA 1
ATOM 4461 C C . GLN A 1 552 ? 30.868 -4.623 -19.599 1.00 85.38 552 GLN A C 1
ATOM 4463 O O . GLN A 1 552 ? 31.358 -4.291 -20.678 1.00 85.38 552 GLN A O 1
ATOM 4468 N N . GLU A 1 553 ? 30.622 -5.904 -19.315 1.00 82.81 553 GLU A N 1
ATOM 4469 C CA . GLU A 1 553 ? 30.915 -7.005 -20.247 1.00 82.81 553 GLU A CA 1
ATOM 4470 C C . GLU A 1 553 ? 30.173 -6.883 -21.585 1.00 82.81 553 GLU A C 1
ATOM 4472 O O . GLU A 1 553 ? 30.595 -7.456 -22.590 1.00 82.81 553 GLU A O 1
ATOM 4477 N N . GLN A 1 554 ? 29.058 -6.151 -21.613 1.00 73.88 554 GLN A N 1
ATOM 4478 C CA . GLN A 1 554 ? 28.312 -5.886 -22.838 1.00 73.88 554 GLN A CA 1
ATOM 4479 C C . GLN A 1 554 ? 28.776 -4.644 -23.580 1.00 73.88 554 GLN A C 1
ATOM 4481 O O . GLN A 1 554 ? 28.626 -4.606 -24.792 1.00 73.88 554 GLN A O 1
ATOM 4486 N N . VAL A 1 555 ? 29.346 -3.657 -22.890 1.00 75.56 555 VAL A N 1
ATOM 4487 C CA . VAL A 1 555 ? 30.028 -2.527 -23.541 1.00 75.56 555 VAL A CA 1
ATOM 4488 C C . VAL A 1 555 ? 31.260 -3.011 -24.311 1.00 75.56 555 VAL A C 1
ATOM 4490 O O . VAL A 1 555 ? 31.595 -2.459 -25.355 1.00 75.56 555 VAL A O 1
ATOM 4493 N N . ALA A 1 556 ? 31.933 -4.044 -23.796 1.00 65.81 556 ALA A N 1
ATOM 4494 C CA . ALA A 1 556 ? 33.125 -4.629 -24.404 1.00 65.81 556 ALA A CA 1
ATOM 4495 C C . ALA A 1 556 ? 32.846 -5.520 -25.636 1.00 65.81 556 ALA A C 1
ATOM 4497 O O . ALA A 1 556 ? 33.795 -5.901 -26.324 1.00 65.81 556 ALA A O 1
ATOM 4498 N N . LYS A 1 557 ? 31.581 -5.876 -25.894 1.00 57.03 557 LYS A N 1
ATOM 4499 C CA . LYS A 1 557 ? 31.132 -6.662 -27.056 1.00 57.03 557 LYS A CA 1
ATOM 4500 C C . LYS A 1 557 ? 30.584 -5.742 -28.136 1.00 57.03 557 LYS A C 1
ATOM 4502 O O . LYS A 1 557 ? 30.835 -6.053 -29.321 1.00 57.03 557 LYS A O 1
#

Sequence (557 aa):
MSDSAACPSYLLKLARVVLFVFIMPSCQSPSEDATHKGLNSKVEFELIRQSQEINLPFEFNVALNLTIDAYTRNDTDFILLGDIEGRRLIEVDISNEKFSREIKIERIAKGRYPLFTHHYLSPDTIIVLKDISNEHGLVHDSVLFSVNRLGKETAIFNLNQSPFRKMGDSKDSSDATLFHHVRPMEFDGNRYYVVPLPLYSSLSQKEINKYGIPEVGFFDFNGTNDITFKAVPYQREVPMEGVKYADEQLDVNLNPKSKDFLFISHCNYPKLRLVNINTGDFIESNEAARLIPDPIPLKGDVGNSPSYNQHSTIFKDVLYDSRKSMVFRFAKLPVESELKPGDLSKFRMNYTWVGAYDESLDLIGQSIVPDWFETHPKPCYFKGQFVGLTQGEDLRKFRVQYTSLDTHRLKASEYDSLVNYINNIEPDVTARDISSLYKSYQLPKNSILITISNRSCPYCVDYSTKYFLAHLKRMEQDGIYLITSERSASAELRAAKSSHIIIDKENELDDLLKQRIDNPAIMLWNGQKVTRTMVLPPDEVKLIDSYLQVFQEQVAK

Radius of gyration: 28.6 Å; chains: 1; bounding box: 126×55×66 Å

Secondary structure (DSSP, 8-state):
--------------------------PPP--S----SSTTEEEEEEEEEE---EEPSS---GGG--BEEEEEETTEEEEEEEETTTTEEEEEETTTTEEEEEEE----SSS----SEEEEEETTEEEEEPP--SSS-TTSTTEEEEE-TTS-EEEEEEGGG-TT---SS---TTT----EEEEEEEEETTEEEEEEEESSTT--HHHHHHHT--S-EEEE-SS-S---EEE-S-------TT----GGGS-EEEEEEETTEEEEEETT-SS-EEEETTT--EEE-S-S-SSSPPP-PPPS--SS--S--TTS-EEEEEEEETTTTEEEEEEEPPPP----TT-GGG--TT-EEEEEE-TT--EEEEEEPPTTS--SSBPEEETTEEEEEEE-SSTTEEEEEEEEEEEEEPPHHHHHHHHHHHHT---SS-HHHHHHHHHHTTPPTTEEEEEE-TTS-HHHHHHHHHHHHHTHHHHHHTTEEEEEETTT--HHHHH---TTEEEESS-HHHHHSTTT--S-EEEEE-SSSEEEEEEPPTTTGGGHHHHHHHHHHHHT-

pLDDT: mean 73.03, std 20.29, range [22.83, 96.19]